Protein AF-A0A7S2HK90-F1 (afdb_monomer_lite)

Organism: NCBI:txid374047

Structure (mmCIF, N/CA/C/O backbone):
data_AF-A0A7S2HK90-F1
#
_entry.id   AF-A0A7S2HK90-F1
#
loop_
_atom_site.group_PDB
_atom_site.id
_atom_site.type_symbol
_atom_site.label_atom_id
_atom_site.label_alt_id
_atom_site.label_comp_id
_atom_site.label_asym_id
_atom_site.label_entity_id
_atom_site.label_seq_id
_atom_site.pdbx_PDB_ins_code
_atom_site.Cartn_x
_atom_site.Cartn_y
_atom_site.Cartn_z
_atom_site.occupancy
_atom_site.B_iso_or_equiv
_atom_site.auth_seq_id
_atom_site.auth_comp_id
_atom_site.auth_asym_id
_atom_site.auth_atom_id
_atom_site.pdbx_PDB_model_num
ATOM 1 N N . PHE A 1 1 ? -6.024 30.287 42.216 1.00 47.88 1 PHE A N 1
ATOM 2 C CA . PHE A 1 1 ? -4.600 30.662 42.089 1.00 47.88 1 PHE A CA 1
ATOM 3 C C . PHE A 1 1 ? -4.415 31.914 41.228 1.00 47.88 1 PHE A C 1
ATOM 5 O O . PHE A 1 1 ? -4.011 32.924 41.780 1.00 47.88 1 PHE A O 1
ATOM 12 N N . VAL A 1 2 ? -4.799 31.912 39.941 1.00 51.47 2 VAL A N 1
ATOM 13 C CA . VAL A 1 2 ? -4.638 33.068 39.019 1.00 51.47 2 VAL A CA 1
ATOM 14 C C . VAL A 1 2 ? -5.179 34.396 39.582 1.00 51.47 2 VAL A C 1
ATOM 16 O O . VAL A 1 2 ? -4.437 35.369 39.642 1.00 51.47 2 VAL A O 1
ATOM 19 N N . LEU A 1 3 ? -6.411 34.429 40.108 1.00 60.69 3 LEU A N 1
ATOM 20 C CA . LEU A 1 3 ? -6.991 35.641 40.722 1.00 60.69 3 LEU A CA 1
ATOM 21 C C . LEU A 1 3 ? -6.204 36.173 41.941 1.00 60.69 3 LEU A C 1
ATOM 23 O O . LEU A 1 3 ? -6.202 37.373 42.198 1.00 60.69 3 LEU A O 1
ATOM 27 N N . LEU A 1 4 ? -5.502 35.295 42.664 1.00 53.41 4 LEU A N 1
ATOM 28 C CA . LEU A 1 4 ? -4.643 35.654 43.800 1.00 53.41 4 LEU A CA 1
ATOM 29 C C . LEU A 1 4 ? -3.304 36.246 43.323 1.00 53.41 4 LEU A C 1
ATOM 31 O O . LEU A 1 4 ? -2.776 37.155 43.956 1.00 53.41 4 LEU A O 1
ATOM 35 N N . LEU A 1 5 ? -2.802 35.792 42.169 1.00 61.50 5 LEU A N 1
ATOM 36 C CA . LEU A 1 5 ? -1.620 36.352 41.510 1.00 61.50 5 LEU A CA 1
ATOM 37 C C . LEU A 1 5 ? -1.907 37.754 40.939 1.00 61.50 5 LEU A C 1
ATOM 39 O O . LEU A 1 5 ? -1.120 38.679 41.134 1.00 61.50 5 LEU A O 1
ATOM 43 N N . CYS A 1 6 ? -3.068 37.939 40.299 1.00 59.56 6 CYS A N 1
ATOM 44 C CA . CYS A 1 6 ? -3.493 39.235 39.762 1.00 59.56 6 CYS A CA 1
ATOM 45 C C . CYS A 1 6 ? -3.653 40.305 40.853 1.00 59.56 6 CYS A C 1
ATOM 47 O O . CYS A 1 6 ? -3.264 41.453 40.639 1.00 59.56 6 CYS A O 1
ATOM 49 N N . HIS A 1 7 ? -4.170 39.947 42.034 1.00 59.09 7 HIS A N 1
ATOM 50 C CA . HIS A 1 7 ? -4.352 40.921 43.114 1.00 59.09 7 HIS A CA 1
ATOM 51 C C . HIS A 1 7 ? -3.016 41.407 43.710 1.00 59.09 7 HIS A C 1
ATOM 53 O O . HIS A 1 7 ? -2.933 42.552 44.156 1.00 59.09 7 HIS A O 1
ATOM 59 N N . HIS A 1 8 ? -1.966 40.578 43.684 1.00 58.22 8 HIS A N 1
ATOM 60 C CA . HIS A 1 8 ? -0.640 40.941 44.199 1.00 58.22 8 HIS A CA 1
ATOM 61 C C . HIS A 1 8 ? 0.175 41.804 43.219 1.00 58.22 8 HIS A C 1
ATOM 63 O O . HIS A 1 8 ? 0.968 42.640 43.645 1.00 58.22 8 HIS A O 1
ATOM 69 N N . LEU A 1 9 ? -0.055 41.656 41.910 1.00 55.28 9 LEU A N 1
ATOM 70 C CA . LEU A 1 9 ? 0.589 42.480 40.879 1.00 55.28 9 LEU A CA 1
ATOM 71 C C . LEU A 1 9 ? -0.005 43.898 40.786 1.00 55.28 9 LEU A C 1
ATOM 73 O O . LEU A 1 9 ? 0.704 44.837 40.433 1.00 55.28 9 LEU A O 1
ATOM 77 N N . ALA A 1 10 ? -1.278 44.083 41.149 1.00 56.22 10 ALA A N 1
ATOM 78 C CA . ALA A 1 10 ? -1.957 45.379 41.071 1.00 56.22 10 ALA A CA 1
ATOM 79 C C . ALA A 1 10 ? -1.442 46.436 42.075 1.00 56.22 10 ALA A C 1
ATOM 81 O O . ALA A 1 10 ? -1.614 47.631 41.846 1.00 56.22 10 ALA A O 1
ATOM 82 N N . THR A 1 11 ? -0.810 46.027 43.181 1.00 54.47 11 THR A N 1
ATOM 83 C CA . THR A 1 11 ? -0.364 46.940 44.255 1.00 54.47 11 THR A CA 1
ATOM 84 C C . THR A 1 11 ? 1.027 47.548 44.051 1.00 54.47 11 THR A C 1
ATOM 86 O O . THR A 1 11 ? 1.429 48.411 44.829 1.00 54.47 11 THR A O 1
ATOM 89 N N . CYS A 1 12 ? 1.768 47.143 43.016 1.00 51.22 12 CYS A N 1
ATOM 90 C CA . CYS A 1 12 ? 3.142 47.592 42.768 1.00 51.22 12 CYS A CA 1
ATOM 91 C C . CYS A 1 12 ? 3.250 48.421 41.480 1.00 51.22 12 CYS A C 1
ATOM 93 O O . CYS A 1 12 ? 3.875 47.999 40.511 1.00 51.22 12 CYS A O 1
ATOM 95 N N . HIS A 1 13 ? 2.668 49.624 41.480 1.00 50.94 13 HIS A N 1
ATOM 96 C CA . HIS A 1 13 ? 2.780 50.559 40.359 1.00 50.94 13 HIS A CA 1
ATOM 97 C C . HIS A 1 13 ? 3.200 51.964 40.804 1.00 50.94 13 HIS A C 1
ATOM 99 O O . HIS A 1 13 ? 2.385 52.740 41.288 1.00 50.94 13 HIS A O 1
ATOM 105 N N . HIS A 1 14 ? 4.458 52.319 40.533 1.00 52.97 14 HIS A N 1
ATOM 106 C CA . HIS A 1 14 ? 4.815 53.634 39.995 1.00 52.97 14 HIS A CA 1
ATOM 107 C C . HIS A 1 14 ? 6.171 53.551 39.269 1.00 52.97 14 HIS A C 1
ATOM 109 O O . HIS A 1 14 ? 7.125 52.999 39.803 1.00 52.97 14 HIS A O 1
ATOM 115 N N . LEU A 1 15 ? 6.237 54.142 38.066 1.00 52.50 15 LEU A N 1
ATOM 116 C CA . LEU A 1 15 ? 7.457 54.416 37.276 1.00 52.50 15 LEU A CA 1
ATOM 117 C C . LEU A 1 15 ? 8.218 53.218 36.651 1.00 52.50 15 LEU A C 1
ATOM 119 O O . LEU A 1 15 ? 9.397 53.033 36.924 1.00 52.50 15 LEU A O 1
ATOM 123 N N . ALA A 1 16 ? 7.582 52.503 35.707 1.00 47.59 16 ALA A N 1
ATOM 124 C CA . ALA A 1 16 ? 8.230 51.990 34.477 1.00 47.59 16 ALA A CA 1
ATOM 125 C C . ALA A 1 16 ? 7.202 51.392 33.481 1.00 47.59 16 ALA A C 1
ATOM 127 O O . ALA A 1 16 ? 6.791 50.242 33.602 1.00 47.59 16 ALA A O 1
ATOM 128 N N . GLN A 1 17 ? 6.810 52.153 32.456 1.00 57.72 17 GLN A N 1
ATOM 129 C CA . GLN A 1 17 ? 6.154 51.651 31.232 1.00 57.72 17 GLN A CA 1
ATOM 130 C C . GLN A 1 17 ? 7.116 51.944 30.062 1.00 57.72 17 GLN A C 1
ATOM 132 O O . GLN A 1 17 ? 7.708 53.024 30.087 1.00 57.72 17 GLN A O 1
ATOM 137 N N . PRO A 1 18 ? 7.329 51.033 29.080 1.00 51.47 18 PRO A N 1
ATOM 138 C CA . PRO A 1 18 ? 6.261 50.271 28.420 1.00 51.47 18 PRO A CA 1
ATOM 139 C C . PRO A 1 18 ? 6.512 48.762 28.159 1.00 51.47 18 PRO A C 1
ATOM 141 O O . PRO A 1 18 ? 5.669 48.119 27.537 1.00 51.47 18 PRO A O 1
ATOM 144 N N . MET A 1 19 ? 7.626 48.156 28.597 1.00 53.78 19 MET A N 1
ATOM 145 C CA . MET A 1 19 ? 8.032 46.823 28.094 1.00 53.78 19 MET A CA 1
ATOM 146 C C . MET A 1 19 ? 7.159 45.624 28.525 1.00 53.78 19 MET A C 1
ATOM 148 O O . MET A 1 19 ? 7.217 44.584 27.875 1.00 53.78 19 MET A O 1
ATOM 152 N N . MET A 1 20 ? 6.323 45.733 29.565 1.00 54.50 20 MET A N 1
ATOM 153 C CA . MET A 1 20 ? 5.531 44.581 30.046 1.00 54.50 20 MET A CA 1
ATOM 154 C C . MET A 1 20 ? 4.271 44.263 29.217 1.00 54.50 20 MET A C 1
ATOM 156 O O . MET A 1 20 ? 3.739 43.161 29.329 1.00 54.50 20 MET A O 1
ATOM 160 N N . MET A 1 21 ? 3.811 45.168 28.343 1.00 55.53 21 MET A N 1
ATOM 161 C CA . MET A 1 21 ? 2.619 44.921 27.510 1.00 55.53 21 MET A CA 1
ATOM 162 C C . MET A 1 21 ? 2.863 43.875 26.408 1.00 55.53 21 MET A C 1
ATOM 164 O O . MET A 1 21 ? 1.947 43.136 26.053 1.00 55.53 21 MET A O 1
ATOM 168 N N . LEU A 1 22 ? 4.095 43.769 25.892 1.00 60.22 22 LEU A N 1
ATOM 169 C CA . LEU A 1 22 ? 4.415 42.850 24.791 1.00 60.22 22 LEU A CA 1
ATOM 170 C C . LEU A 1 22 ? 4.452 41.380 25.252 1.00 60.22 22 LEU A C 1
ATOM 172 O O . LEU A 1 22 ? 3.946 40.498 24.560 1.00 60.22 22 LEU A O 1
ATOM 176 N N . GLY A 1 23 ? 4.981 41.123 26.455 1.00 63.22 23 GLY A N 1
ATOM 177 C CA . GLY A 1 23 ? 5.027 39.779 27.044 1.00 63.22 23 GLY A CA 1
ATOM 178 C C . GLY A 1 23 ? 3.639 39.223 27.382 1.00 63.22 23 GLY A C 1
ATOM 179 O O . GLY A 1 23 ? 3.364 38.053 27.121 1.00 63.22 23 GLY A O 1
ATOM 180 N N . ALA A 1 24 ? 2.735 40.070 27.888 1.00 64.56 24 ALA A N 1
ATOM 181 C CA . ALA A 1 24 ? 1.355 39.676 28.170 1.00 64.56 24 ALA A CA 1
ATOM 182 C C . ALA A 1 24 ? 0.585 39.288 26.893 1.00 64.56 24 ALA A C 1
ATOM 184 O O . ALA A 1 24 ? -0.160 38.309 26.903 1.00 64.56 24 ALA A O 1
ATOM 185 N N . PHE A 1 25 ? 0.806 40.002 25.781 1.00 64.38 25 PHE A N 1
ATOM 186 C CA . PHE A 1 25 ? 0.183 39.683 24.493 1.00 64.38 25 PHE A CA 1
ATOM 187 C C . PHE A 1 25 ? 0.701 38.376 23.880 1.00 64.38 25 PHE A C 1
ATOM 189 O O . PHE A 1 25 ? -0.101 37.594 23.376 1.00 64.38 25 PHE A O 1
ATOM 196 N N . HIS A 1 26 ? 2.005 38.088 23.962 1.00 67.56 26 HIS A N 1
ATOM 197 C CA . HIS A 1 26 ? 2.541 36.797 23.506 1.00 67.56 26 HIS A CA 1
ATOM 198 C C . HIS A 1 26 ? 2.014 35.615 24.334 1.00 67.56 26 HIS A C 1
ATOM 200 O O . HIS A 1 26 ? 1.674 34.579 23.767 1.00 67.56 26 HIS A O 1
ATOM 206 N N . LEU A 1 27 ? 1.870 35.772 25.655 1.00 69.94 27 LEU A N 1
ATOM 207 C CA . LEU A 1 27 ? 1.314 34.715 26.504 1.00 69.94 27 LEU A CA 1
ATOM 208 C C . LEU A 1 27 ? -0.182 34.475 26.230 1.00 69.94 27 LEU A C 1
ATOM 210 O O . LEU A 1 27 ? -0.617 33.327 26.186 1.00 69.94 27 LEU A O 1
ATOM 214 N N . LEU A 1 28 ? -0.961 35.537 25.988 1.00 71.50 28 LEU A N 1
ATOM 215 C CA . LEU A 1 28 ? -2.365 35.431 25.568 1.00 71.50 28 LEU A CA 1
ATOM 216 C C . LEU A 1 28 ? -2.519 34.802 24.176 1.00 71.50 28 LEU A C 1
ATOM 218 O O . LEU A 1 28 ? -3.446 34.025 23.974 1.00 71.50 28 LEU A O 1
ATOM 222 N N . PHE A 1 29 ? -1.607 35.077 23.240 1.00 69.25 29 PHE A N 1
ATOM 223 C CA . PHE A 1 29 ? -1.607 34.459 21.910 1.00 69.25 29 PHE A CA 1
ATOM 224 C C . PHE A 1 29 ? -1.268 32.959 21.967 1.00 69.25 29 PHE A C 1
ATOM 226 O O . PHE A 1 29 ? -1.946 32.148 21.337 1.00 69.25 29 PHE A O 1
ATOM 233 N N . LEU A 1 30 ? -0.292 32.566 22.795 1.00 65.94 30 LEU A N 1
ATOM 234 C CA . LEU A 1 30 ? 0.037 31.157 23.044 1.00 65.94 30 LEU A CA 1
ATOM 235 C C . LEU A 1 30 ? -1.094 30.407 23.770 1.00 65.94 30 LEU A C 1
ATOM 237 O O . LEU A 1 30 ? -1.374 29.259 23.437 1.00 65.94 30 LEU A O 1
ATOM 241 N N . LEU A 1 31 ? -1.794 31.052 24.712 1.00 62.66 31 LEU A N 1
ATOM 242 C CA . LEU A 1 31 ? -2.976 30.471 25.364 1.00 62.66 31 LEU A CA 1
ATOM 243 C C . LEU A 1 31 ? -4.195 30.392 24.432 1.00 62.66 31 LEU A C 1
ATOM 245 O O . LEU A 1 31 ? -4.979 29.454 24.554 1.00 62.66 31 LEU A O 1
ATOM 249 N N . ALA A 1 32 ? -4.340 31.320 23.481 1.00 60.16 32 ALA A N 1
ATOM 250 C CA . ALA A 1 32 ? -5.373 31.239 22.451 1.00 60.16 32 ALA A CA 1
ATOM 251 C C . ALA A 1 32 ? -5.123 30.056 21.497 1.00 60.16 32 ALA A C 1
ATOM 253 O O . ALA A 1 32 ? -6.036 29.260 21.278 1.00 60.16 32 ALA A O 1
ATOM 254 N N . LEU A 1 33 ? -3.881 29.867 21.028 1.00 55.22 33 LEU A N 1
ATOM 255 C CA . LEU A 1 33 ? -3.485 28.705 20.215 1.00 55.22 33 LEU A CA 1
ATOM 256 C C . LEU A 1 33 ? -3.610 27.368 20.969 1.00 55.22 33 LEU A C 1
ATOM 258 O O . LEU A 1 33 ? -4.004 26.369 20.373 1.00 55.22 33 LEU A O 1
ATOM 262 N N . ALA A 1 34 ? -3.362 27.348 22.283 1.00 54.03 34 ALA A N 1
ATOM 263 C CA . ALA A 1 34 ? -3.596 26.173 23.128 1.00 54.03 34 ALA A CA 1
ATOM 264 C C . ALA A 1 34 ? -5.090 25.889 23.405 1.00 54.03 34 ALA A C 1
ATOM 266 O O . ALA A 1 34 ? -5.429 24.819 23.906 1.00 54.03 34 ALA A O 1
ATOM 267 N N . SER A 1 35 ? -5.988 26.836 23.105 1.00 49.72 35 SER A N 1
ATOM 268 C CA . SER A 1 35 ? -7.438 26.673 23.294 1.00 49.72 35 SER A CA 1
ATOM 269 C C . SER A 1 35 ? -8.172 26.249 22.016 1.00 49.72 35 SER A C 1
ATOM 271 O O . SER A 1 35 ? -9.218 25.607 22.104 1.00 49.72 35 SER A O 1
ATOM 273 N N . THR A 1 36 ? -7.612 26.522 20.832 1.00 48.66 36 THR A N 1
ATOM 274 C CA . THR A 1 36 ? -8.159 26.055 19.546 1.00 48.66 36 THR A CA 1
ATOM 275 C C . THR A 1 36 ? -7.756 24.622 19.191 1.00 48.66 36 THR A C 1
ATOM 277 O O . THR A 1 36 ? -8.477 23.973 18.441 1.00 48.66 36 THR A O 1
ATOM 280 N N . SER A 1 37 ? -6.672 24.088 19.762 1.00 46.94 37 SER A N 1
ATOM 281 C CA . SER A 1 37 ? -6.204 22.708 19.536 1.00 46.94 37 SER A CA 1
ATOM 282 C C . SER A 1 37 ? -6.916 21.626 20.368 1.00 46.94 37 SER A C 1
ATOM 284 O O . SER A 1 37 ? -6.603 20.451 20.213 1.00 46.94 37 SER A O 1
ATOM 286 N N . SER A 1 38 ? -7.871 21.988 21.236 1.00 45.03 38 SER A N 1
ATOM 287 C CA . SER A 1 38 ? -8.493 21.057 22.202 1.00 45.03 38 SER A CA 1
ATOM 288 C C . SER A 1 38 ? -9.970 20.707 21.925 1.00 45.03 38 SER A C 1
ATOM 290 O O . SER A 1 38 ? -10.498 19.776 22.527 1.00 45.03 38 SER A O 1
ATOM 292 N N . SER A 1 39 ? -10.659 21.427 21.024 1.00 46.06 39 SER A N 1
ATOM 293 C CA . SER A 1 39 ? -12.141 21.404 20.976 1.00 46.06 39 SER A CA 1
ATOM 294 C C . SER A 1 39 ? -12.799 21.282 19.592 1.00 46.06 39 SER A C 1
ATOM 296 O O . SER A 1 39 ? -14.025 21.306 19.522 1.00 46.06 39 SER A O 1
ATOM 298 N N . TYR A 1 40 ? -12.042 21.134 18.499 1.00 41.84 40 TYR A N 1
ATOM 299 C CA . TYR A 1 40 ? -12.596 20.992 17.138 1.00 41.84 40 TYR A CA 1
ATOM 300 C C . TYR A 1 40 ? -12.114 19.727 16.414 1.00 41.84 40 TYR A C 1
ATOM 302 O O . TYR A 1 40 ? -11.595 19.800 15.308 1.00 41.84 40 TYR A O 1
ATOM 310 N N . CYS A 1 41 ? -12.316 18.566 17.039 1.00 41.72 41 CYS A N 1
ATOM 311 C CA . CYS A 1 41 ? -12.616 17.297 16.361 1.00 41.72 41 CYS A CA 1
ATOM 312 C C . CYS A 1 41 ? -12.948 16.227 17.405 1.00 41.72 41 CYS A C 1
ATOM 314 O O . CYS A 1 41 ? -12.057 15.624 17.991 1.00 41.72 41 CYS A O 1
ATOM 316 N N . ASN A 1 42 ? -14.243 16.035 17.657 1.00 43.94 42 ASN A N 1
ATOM 317 C CA . ASN A 1 42 ? -14.867 14.727 17.873 1.00 43.94 42 ASN A CA 1
ATOM 318 C C . ASN A 1 42 ? -16.363 14.950 18.093 1.00 43.94 42 ASN A C 1
ATOM 320 O O . ASN A 1 42 ? -16.834 15.149 19.213 1.00 43.94 42 ASN A O 1
ATOM 324 N N . ALA A 1 43 ? -17.125 14.912 16.999 1.00 43.19 43 ALA A N 1
ATOM 325 C CA . ALA A 1 43 ? -18.546 14.631 17.091 1.00 43.19 43 ALA A CA 1
ATOM 326 C C . ALA A 1 43 ? -18.676 13.185 17.592 1.00 43.19 43 ALA A C 1
ATOM 328 O O . ALA A 1 43 ? -18.514 12.244 16.817 1.00 43.19 43 ALA A O 1
ATOM 329 N N . LEU A 1 44 ? -18.891 13.004 18.901 1.00 42.09 44 LEU A N 1
ATOM 330 C CA . LEU A 1 44 ? -19.088 11.677 19.477 1.00 42.09 44 LEU A CA 1
ATOM 331 C C . LEU A 1 44 ? -20.363 11.054 18.896 1.00 42.09 44 LEU A C 1
ATOM 333 O O . LEU A 1 44 ? -21.464 11.292 19.392 1.00 42.09 44 LEU A O 1
ATOM 337 N N . SER A 1 45 ? -20.192 10.183 17.901 1.00 43.22 45 SER A N 1
ATOM 338 C CA . SER A 1 45 ? -21.104 9.060 17.717 1.00 43.22 45 SER A CA 1
ATOM 339 C C . SER A 1 45 ? -21.033 8.215 18.984 1.00 43.22 45 SER A C 1
ATOM 341 O O . SER A 1 45 ? -20.065 7.493 19.213 1.00 43.22 45 SER A O 1
ATOM 343 N N . THR A 1 46 ? -22.054 8.308 19.833 1.00 38.12 46 THR A N 1
ATOM 344 C CA . THR A 1 46 ? -22.201 7.496 21.050 1.00 38.12 46 THR A CA 1
ATOM 345 C C . THR A 1 46 ? -22.698 6.076 20.741 1.00 38.12 46 THR A C 1
ATOM 347 O O . THR A 1 46 ? -23.462 5.483 21.501 1.00 38.12 46 THR A O 1
ATOM 350 N N . SER A 1 47 ? -22.252 5.513 19.616 1.00 42.03 47 SER A N 1
ATOM 351 C CA . SER A 1 47 ? -22.362 4.090 19.302 1.00 42.03 47 SER A CA 1
ATOM 352 C C . SER A 1 47 ? -21.524 3.270 20.286 1.00 42.03 47 SER A C 1
ATOM 354 O O . SER A 1 47 ? -20.425 3.680 20.660 1.00 42.03 47 SER A O 1
ATOM 356 N N . ASN A 1 48 ? -22.039 2.110 20.708 1.00 46.91 48 ASN A N 1
ATOM 357 C CA . ASN A 1 48 ? -21.367 1.240 21.677 1.00 46.91 48 ASN A CA 1
ATOM 358 C C . ASN A 1 48 ? -19.910 0.937 21.266 1.00 46.91 48 ASN A C 1
ATOM 360 O O . ASN A 1 48 ? -19.670 0.647 20.093 1.00 46.91 48 ASN A O 1
ATOM 364 N N . PRO A 1 49 ? -18.954 0.879 22.218 1.00 52.38 49 PRO A N 1
ATOM 365 C CA . PRO A 1 49 ? -17.541 0.568 21.954 1.00 52.38 49 PRO A CA 1
ATOM 366 C C . PRO A 1 49 ? -17.291 -0.910 21.579 1.00 52.38 49 PRO A C 1
ATOM 368 O O . PRO A 1 49 ? -16.192 -1.424 21.757 1.00 52.38 49 PRO A O 1
ATOM 371 N N . THR A 1 50 ? -18.324 -1.614 21.113 1.00 57.12 50 THR A N 1
ATOM 372 C CA . THR A 1 50 ? -18.298 -3.021 20.694 1.00 57.12 50 THR A CA 1
ATOM 373 C C . THR A 1 50 ? -18.069 -3.200 19.201 1.00 57.12 50 THR A C 1
ATOM 375 O O . THR A 1 50 ? -17.765 -4.310 18.792 1.00 57.12 50 THR A O 1
ATOM 378 N N . ASN A 1 51 ? -18.238 -2.150 18.393 1.00 62.41 51 ASN A N 1
ATOM 379 C CA . ASN A 1 51 ? -17.987 -2.215 16.957 1.00 62.41 51 ASN A CA 1
ATOM 380 C C . ASN A 1 51 ? -16.547 -1.771 16.718 1.00 62.41 51 ASN A C 1
ATOM 382 O O . ASN A 1 51 ? -16.255 -0.575 16.773 1.00 62.41 51 ASN A O 1
ATOM 386 N N . SER A 1 52 ? -15.634 -2.715 16.489 1.00 75.12 52 SER A N 1
ATOM 387 C CA . SER A 1 52 ? -14.215 -2.407 16.300 1.00 75.12 52 SER A CA 1
ATOM 388 C C . SER A 1 52 ? -13.899 -1.971 14.863 1.00 75.12 52 SER A C 1
ATOM 390 O O . SER A 1 52 ? -13.029 -2.532 14.183 1.00 75.12 52 SER A O 1
ATOM 392 N N . ASN A 1 53 ? -14.618 -0.932 14.429 1.00 89.88 53 ASN A N 1
ATOM 393 C CA . ASN A 1 53 ? -14.369 -0.210 13.191 1.00 89.88 53 ASN A CA 1
ATOM 394 C C . ASN A 1 53 ? -12.915 0.277 13.163 1.00 89.88 53 ASN A C 1
ATOM 396 O O . ASN A 1 53 ? -12.392 0.776 14.162 1.00 89.88 53 ASN A O 1
ATOM 400 N N . ILE A 1 54 ? -12.274 0.130 12.010 1.00 93.38 54 ILE A N 1
ATOM 401 C CA . ILE A 1 54 ? -10.908 0.572 11.753 1.00 93.38 54 ILE A CA 1
ATOM 402 C C . ILE A 1 54 ? -10.948 1.550 10.601 1.00 93.38 54 ILE A C 1
ATOM 404 O O . ILE A 1 54 ? -11.394 1.224 9.504 1.00 93.38 54 ILE A O 1
ATOM 408 N N . ARG A 1 55 ? -10.414 2.732 10.844 1.00 95.38 55 ARG A N 1
ATOM 409 C CA . ARG A 1 55 ? -10.257 3.762 9.842 1.00 95.38 55 ARG A CA 1
ATOM 410 C C . ARG A 1 55 ? -9.009 3.479 9.022 1.00 95.38 55 ARG A C 1
ATOM 412 O O . ARG A 1 55 ? -7.898 3.511 9.554 1.00 95.38 55 ARG A O 1
ATOM 419 N N . VAL A 1 56 ? -9.184 3.201 7.739 1.00 96.88 56 VAL A N 1
ATOM 420 C CA . VAL A 1 56 ? -8.080 2.989 6.794 1.00 96.88 56 VAL A CA 1
ATOM 421 C C . VAL A 1 56 ? -8.063 4.095 5.753 1.00 96.88 56 VAL A C 1
ATOM 423 O O . VAL A 1 56 ? -9.095 4.710 5.490 1.00 96.88 56 VAL A O 1
ATOM 426 N N . ALA A 1 57 ? -6.908 4.322 5.136 1.00 97.56 57 ALA A N 1
ATOM 427 C CA . ALA A 1 57 ? -6.796 5.144 3.943 1.00 97.56 57 ALA A CA 1
ATOM 428 C C . ALA A 1 57 ? -5.917 4.480 2.879 1.00 97.56 57 ALA A C 1
ATOM 430 O O . ALA A 1 57 ? -4.921 3.822 3.194 1.00 97.56 57 ALA A O 1
ATOM 431 N N . VAL A 1 58 ? -6.269 4.697 1.614 1.00 97.25 58 VAL A N 1
ATOM 432 C CA . VAL A 1 58 ? -5.400 4.431 0.463 1.00 97.25 58 VAL A CA 1
ATOM 433 C C . VAL A 1 58 ? -4.850 5.759 -0.043 1.00 97.25 58 VAL A C 1
ATOM 435 O O . VAL A 1 58 ? -5.596 6.723 -0.217 1.00 97.25 58 VAL A O 1
ATOM 438 N N . TYR A 1 59 ? -3.536 5.820 -0.230 1.00 96.94 59 TYR A N 1
ATOM 439 C CA . TYR A 1 59 ? -2.846 6.995 -0.744 1.00 96.94 59 TYR A CA 1
ATOM 440 C C . TYR A 1 59 ? -2.692 6.884 -2.258 1.00 96.94 59 TYR A C 1
ATOM 442 O O . TYR A 1 59 ? -2.124 5.911 -2.759 1.00 96.94 59 TYR A O 1
ATOM 450 N N . GLN A 1 60 ? -3.184 7.893 -2.971 1.00 94.56 60 GLN A N 1
ATOM 451 C CA . GLN A 1 60 ? -3.058 8.020 -4.415 1.00 94.56 60 GLN A CA 1
ATOM 452 C C . GLN A 1 60 ? -2.129 9.201 -4.728 1.00 94.56 60 GLN A C 1
ATOM 454 O O . GLN A 1 60 ? -2.581 10.349 -4.777 1.00 94.56 60 GLN A O 1
ATOM 459 N N . PRO A 1 61 ? -0.824 8.954 -4.930 1.00 92.50 61 PRO A N 1
ATOM 460 C CA . PRO A 1 61 ? 0.086 9.997 -5.365 1.00 92.50 61 PRO A CA 1
ATOM 461 C C . PRO A 1 61 ? -0.215 10.386 -6.814 1.00 92.50 61 PRO A C 1
ATOM 463 O O . PRO A 1 61 ? -0.370 9.527 -7.693 1.00 92.50 61 PRO A O 1
ATOM 466 N N . GLN A 1 62 ? -0.232 11.692 -7.066 1.00 85.75 62 GLN A N 1
ATOM 467 C CA . GLN A 1 62 ? -0.100 12.232 -8.413 1.00 85.75 62 GLN A CA 1
ATOM 468 C C . GLN A 1 62 ? 1.311 11.924 -8.922 1.00 85.75 62 GLN A C 1
ATOM 470 O O . GLN A 1 62 ? 2.299 12.134 -8.211 1.00 85.75 62 GLN A O 1
ATOM 475 N N . MET A 1 63 ? 1.430 11.421 -10.150 1.00 75.81 63 MET A N 1
ATOM 476 C CA . MET A 1 63 ? 2.745 11.231 -10.748 1.00 75.81 63 MET A CA 1
ATOM 477 C C . MET A 1 63 ? 3.377 12.592 -11.065 1.00 75.81 63 MET A C 1
ATOM 479 O O . MET A 1 63 ? 3.014 13.232 -12.051 1.00 75.81 63 MET A O 1
ATOM 483 N N . SER A 1 64 ? 4.367 13.010 -10.268 1.00 68.62 64 SER A N 1
ATOM 484 C CA . SER A 1 64 ? 5.143 14.219 -10.557 1.00 68.62 64 SER A CA 1
ATOM 485 C C . SER A 1 64 ? 5.704 14.166 -11.982 1.00 68.62 64 SER A C 1
ATOM 487 O O . SER A 1 64 ? 6.361 13.176 -12.330 1.00 68.62 64 SER A O 1
ATOM 489 N N . PRO A 1 65 ? 5.510 15.213 -12.804 1.00 62.78 65 PRO A N 1
ATOM 490 C CA . PRO A 1 65 ? 6.023 15.225 -14.161 1.00 62.78 65 PRO A CA 1
ATOM 491 C C . PRO A 1 65 ? 7.545 15.061 -14.151 1.00 62.78 65 PRO A C 1
ATOM 493 O O . PRO A 1 65 ? 8.273 15.824 -13.509 1.00 62.78 65 PRO A O 1
ATOM 496 N N . LEU A 1 66 ? 8.035 14.056 -14.882 1.00 59.97 66 LEU A N 1
ATOM 497 C CA . LEU A 1 66 ? 9.453 13.902 -15.192 1.00 59.97 66 LEU A CA 1
ATOM 498 C C . LEU A 1 66 ? 9.872 15.095 -16.054 1.00 59.97 66 LEU A C 1
ATOM 500 O O . LEU A 1 66 ? 9.725 15.081 -17.271 1.00 59.97 66 LEU A O 1
ATOM 504 N N . THR A 1 67 ? 10.360 16.152 -15.408 1.00 56.47 67 THR A N 1
ATOM 505 C CA . THR A 1 67 ? 10.899 17.331 -16.087 1.00 56.47 67 THR A CA 1
ATOM 506 C C . THR A 1 67 ? 12.085 16.892 -16.941 1.00 56.47 67 THR A C 1
ATOM 508 O O . THR A 1 67 ? 13.148 16.586 -16.398 1.00 56.47 67 THR A O 1
ATOM 511 N N . SER A 1 68 ? 11.895 16.860 -18.261 1.00 49.97 68 SER A N 1
ATOM 512 C CA . SER A 1 68 ? 12.790 16.287 -19.282 1.00 49.97 68 SER A CA 1
ATOM 513 C C . SER A 1 68 ? 14.100 17.062 -19.507 1.00 49.97 68 SER A C 1
ATOM 515 O O . SER A 1 68 ? 14.776 16.915 -20.526 1.00 49.97 68 SER A O 1
ATOM 517 N N . THR A 1 69 ? 14.508 17.896 -18.549 1.00 49.72 69 THR A N 1
ATOM 518 C CA . THR A 1 69 ? 15.785 18.601 -18.603 1.00 49.72 69 THR A CA 1
ATOM 519 C C . THR A 1 69 ? 16.932 17.609 -18.420 1.00 49.72 69 THR A C 1
ATOM 521 O O . THR A 1 69 ? 17.004 16.875 -17.441 1.00 49.72 69 THR A O 1
ATOM 524 N N . THR A 1 70 ? 17.867 17.603 -19.372 1.00 50.53 70 THR A N 1
ATOM 525 C CA . THR A 1 70 ? 18.943 16.606 -19.563 1.00 50.53 70 THR A CA 1
ATOM 526 C C . THR A 1 70 ? 20.038 16.573 -18.483 1.00 50.53 70 THR A C 1
ATOM 528 O O . THR A 1 70 ? 21.089 15.957 -18.661 1.00 50.53 70 THR A O 1
ATOM 531 N N . THR A 1 71 ? 19.803 17.207 -17.338 1.00 53.56 71 THR A N 1
ATOM 532 C CA . THR A 1 71 ? 20.566 17.012 -16.102 1.00 53.56 71 THR A CA 1
ATOM 533 C C . THR A 1 71 ? 19.866 15.953 -15.248 1.00 53.56 71 THR A C 1
ATOM 535 O O . THR A 1 71 ? 18.653 16.069 -15.101 1.00 53.56 71 THR A O 1
ATOM 538 N N . PRO A 1 72 ? 20.570 14.981 -14.630 1.00 53.34 72 PRO A N 1
ATOM 539 C CA . PRO A 1 72 ? 19.952 14.005 -13.727 1.00 53.34 72 PRO A CA 1
ATOM 540 C C . PRO A 1 72 ? 19.213 14.749 -12.609 1.00 53.34 72 PRO A C 1
ATOM 542 O O . PRO A 1 72 ? 19.836 15.360 -11.738 1.00 53.34 72 PRO A O 1
ATOM 545 N N . SER A 1 73 ? 17.886 14.803 -12.721 1.00 48.16 73 SER A N 1
ATOM 546 C CA . SER A 1 73 ? 17.093 15.809 -12.025 1.00 48.16 73 SER A CA 1
ATOM 547 C C . SER A 1 73 ? 16.916 15.446 -10.553 1.00 48.16 73 SER A C 1
ATOM 549 O O . SER A 1 73 ? 16.889 14.278 -10.164 1.00 48.16 73 SER A O 1
ATOM 551 N N . ASN A 1 74 ? 16.765 16.473 -9.715 1.00 52.91 74 ASN A N 1
ATOM 552 C CA . ASN A 1 74 ? 16.605 16.341 -8.262 1.00 52.91 74 ASN A CA 1
ATOM 553 C C . ASN A 1 74 ? 15.306 15.619 -7.832 1.00 52.91 74 ASN A C 1
ATOM 555 O O . ASN A 1 74 ? 15.024 15.539 -6.638 1.00 52.91 74 ASN A O 1
ATOM 559 N N . ASN A 1 75 ? 14.508 15.102 -8.770 1.00 57.16 75 ASN A N 1
ATOM 560 C CA . ASN A 1 75 ? 13.197 14.510 -8.505 1.00 57.16 75 ASN A CA 1
ATOM 561 C C . ASN A 1 75 ? 13.299 13.147 -7.792 1.00 57.16 75 ASN A C 1
ATOM 563 O O . ASN A 1 75 ? 12.360 12.755 -7.107 1.00 57.16 75 ASN A O 1
ATOM 567 N N . ASN A 1 76 ? 14.463 12.488 -7.850 1.00 69.19 76 ASN A N 1
ATOM 568 C CA . ASN A 1 76 ? 14.777 11.296 -7.050 1.00 69.19 76 ASN A CA 1
ATOM 569 C C . ASN A 1 76 ? 15.359 11.647 -5.663 1.00 69.19 76 ASN A C 1
ATOM 571 O O . ASN A 1 76 ? 16.064 10.839 -5.065 1.00 69.19 76 ASN A O 1
ATOM 575 N N . ASN A 1 77 ? 15.126 12.856 -5.139 1.00 83.19 77 ASN A N 1
ATOM 576 C CA . ASN A 1 77 ? 15.562 13.213 -3.790 1.00 83.19 77 ASN A CA 1
ATOM 577 C C . ASN A 1 77 ? 14.753 12.409 -2.748 1.00 83.19 77 ASN A C 1
ATOM 579 O O . ASN A 1 77 ? 13.567 12.700 -2.561 1.00 83.19 77 ASN A O 1
ATOM 583 N N . PRO A 1 78 ? 15.361 11.456 -2.009 1.00 85.94 78 PRO A N 1
ATOM 584 C CA . PRO A 1 78 ? 14.628 10.628 -1.052 1.00 85.94 78 PRO A CA 1
ATOM 585 C C . PRO A 1 78 ? 14.007 11.459 0.077 1.00 85.94 78 PRO A C 1
ATOM 587 O O . PRO A 1 78 ? 12.975 11.077 0.618 1.00 85.94 78 PRO A O 1
ATOM 590 N N . LEU A 1 79 ? 14.570 12.632 0.399 1.00 89.75 79 LEU A N 1
ATOM 591 C CA . LEU A 1 79 ? 13.999 13.540 1.395 1.00 89.75 79 LEU A CA 1
ATOM 592 C C . LEU A 1 79 ? 12.659 14.136 0.945 1.00 89.75 79 LEU A C 1
ATOM 594 O O . LEU A 1 79 ? 11.800 14.374 1.790 1.00 89.75 79 LEU A O 1
ATOM 598 N N . ALA A 1 80 ? 12.458 14.361 -0.359 1.00 89.69 80 ALA A N 1
ATOM 599 C CA . ALA A 1 80 ? 11.180 14.855 -0.867 1.00 89.69 80 ALA A CA 1
ATOM 600 C C . ALA A 1 80 ? 10.088 13.793 -0.672 1.00 89.69 80 ALA A C 1
ATOM 602 O O . ALA A 1 80 ? 9.054 14.085 -0.082 1.00 89.69 80 ALA A O 1
ATOM 603 N N . LEU A 1 81 ? 10.368 12.541 -1.045 1.00 90.44 81 LEU A N 1
ATOM 604 C CA . LEU A 1 81 ? 9.445 11.416 -0.858 1.00 90.44 81 LEU A CA 1
ATOM 605 C C . LEU A 1 81 ? 9.161 11.144 0.621 1.00 90.44 81 LEU A C 1
ATOM 607 O O . LEU A 1 81 ? 8.006 11.012 1.009 1.00 90.44 81 LEU A O 1
ATOM 611 N N . LEU A 1 82 ? 10.186 11.150 1.479 1.00 94.19 82 LEU A N 1
ATOM 612 C CA . LEU A 1 82 ? 9.995 11.030 2.929 1.00 94.19 82 LEU A CA 1
ATOM 613 C C . LEU A 1 82 ? 9.169 12.191 3.509 1.00 94.19 82 LEU A C 1
ATOM 615 O O . LEU A 1 82 ? 8.427 11.980 4.465 1.00 94.19 82 LEU A O 1
ATOM 619 N N . THR A 1 83 ? 9.237 13.389 2.917 1.00 94.12 83 THR A N 1
ATOM 620 C CA . THR A 1 83 ? 8.367 14.518 3.294 1.00 94.12 83 THR A CA 1
ATOM 621 C C . THR A 1 83 ? 6.914 14.262 2.884 1.00 94.12 83 THR A C 1
ATOM 623 O O . THR A 1 83 ? 6.024 14.502 3.695 1.00 94.12 83 THR A O 1
ATOM 626 N N . GLN A 1 84 ? 6.663 13.702 1.693 1.00 94.25 84 GLN A N 1
ATOM 627 C CA . GLN A 1 84 ? 5.315 13.299 1.253 1.00 94.25 84 GLN A CA 1
ATOM 628 C C . GLN A 1 84 ? 4.720 12.214 2.165 1.00 94.25 84 GLN A C 1
ATOM 630 O O . GLN A 1 84 ? 3.576 12.332 2.597 1.00 94.25 84 GLN A O 1
ATOM 635 N N . VAL A 1 85 ? 5.511 11.198 2.539 1.00 96.25 85 VAL A N 1
ATOM 636 C CA . VAL A 1 85 ? 5.100 10.179 3.523 1.00 96.25 85 VAL A CA 1
ATOM 637 C C . VAL A 1 85 ? 4.771 10.820 4.869 1.00 96.25 85 VAL A C 1
ATOM 639 O O . VAL A 1 85 ? 3.738 10.513 5.458 1.00 96.25 85 VAL A O 1
ATOM 642 N N . ALA A 1 86 ? 5.638 11.707 5.365 1.00 97.06 86 ALA A N 1
ATOM 643 C CA . ALA A 1 86 ? 5.429 12.386 6.638 1.00 97.06 86 ALA A CA 1
ATOM 644 C C . ALA A 1 86 ? 4.178 13.276 6.626 1.00 97.06 86 ALA A C 1
ATOM 646 O O . ALA A 1 86 ? 3.529 13.404 7.661 1.00 97.06 86 ALA A O 1
ATOM 647 N N . ASP A 1 87 ? 3.832 13.881 5.487 1.00 96.75 87 ASP A N 1
ATOM 648 C CA . ASP A 1 87 ? 2.597 14.648 5.339 1.00 96.75 87 ASP A CA 1
ATOM 649 C C . ASP A 1 87 ? 1.360 13.747 5.317 1.00 96.75 87 ASP A C 1
ATOM 651 O O . ASP A 1 87 ? 0.484 13.904 6.167 1.00 96.75 87 ASP A O 1
ATOM 655 N N . ALA A 1 88 ? 1.341 12.720 4.461 1.00 96.94 88 ALA A N 1
ATOM 656 C CA . ALA A 1 88 ? 0.246 11.755 4.400 1.00 96.94 88 ALA A CA 1
ATOM 657 C C . ALA A 1 88 ? -0.010 11.084 5.766 1.00 96.94 88 ALA A C 1
ATOM 659 O O . ALA A 1 88 ? -1.145 11.048 6.240 1.00 96.94 88 ALA A O 1
ATOM 660 N N . LEU A 1 89 ? 1.031 10.618 6.468 1.00 97.50 89 LEU A N 1
ATOM 661 C CA . LEU A 1 89 ? 0.875 10.033 7.807 1.00 97.50 89 LEU A CA 1
ATOM 662 C C . LEU A 1 89 ? 0.386 11.057 8.848 1.00 97.50 89 LEU A C 1
ATOM 664 O O . LEU A 1 89 ? -0.349 10.692 9.768 1.00 97.50 89 LEU A O 1
ATOM 668 N N . ARG A 1 90 ? 0.757 12.339 8.722 1.00 97.19 90 ARG A N 1
ATOM 669 C CA . ARG A 1 90 ? 0.306 13.407 9.630 1.00 97.19 90 ARG A CA 1
ATOM 670 C C . ARG A 1 90 ? -1.162 13.747 9.402 1.00 97.19 90 ARG A C 1
ATOM 672 O O . ARG A 1 90 ? -1.910 13.830 10.374 1.00 97.19 90 ARG A O 1
ATOM 679 N N . VAL A 1 91 ? -1.584 13.890 8.146 1.00 96.75 91 VAL A N 1
ATOM 680 C CA . VAL A 1 91 ? -2.993 14.071 7.766 1.00 96.75 91 VAL A CA 1
ATOM 681 C C . VAL A 1 91 ? -3.814 12.870 8.247 1.00 96.75 91 VAL A C 1
ATOM 683 O O . VAL A 1 91 ? -4.807 13.043 8.953 1.00 96.75 91 VAL A O 1
ATOM 686 N N . ALA A 1 92 ? -3.348 11.647 7.986 1.00 96.56 92 ALA A N 1
ATOM 687 C CA . ALA A 1 92 ? -3.950 10.419 8.498 1.00 96.56 92 ALA A CA 1
ATOM 688 C C . ALA A 1 92 ? -4.138 10.453 10.032 1.00 96.56 92 ALA A C 1
ATOM 690 O O . ALA A 1 92 ? -5.252 10.244 10.517 1.00 96.56 92 ALA A O 1
ATOM 691 N N . SER A 1 93 ? -3.094 10.805 10.792 1.00 95.75 93 SER A N 1
ATOM 692 C CA . SER A 1 93 ? -3.136 10.918 12.260 1.00 95.75 93 SER A CA 1
ATOM 693 C C . SER A 1 93 ? -4.142 11.970 12.754 1.00 95.75 93 SER A C 1
ATOM 695 O O . SER A 1 93 ? -4.975 11.671 13.612 1.00 95.75 93 SER A O 1
ATOM 697 N N . ILE A 1 94 ? -4.150 13.171 12.157 1.00 95.50 94 ILE A N 1
ATOM 698 C CA . ILE A 1 94 ? -5.099 14.257 12.478 1.00 95.50 94 ILE A CA 1
ATOM 699 C C . ILE A 1 94 ? -6.555 13.801 12.301 1.00 95.50 94 ILE A C 1
ATOM 701 O O . ILE A 1 94 ? -7.417 14.140 13.112 1.00 95.50 94 ILE A O 1
ATOM 705 N N . HIS A 1 95 ? -6.828 12.998 11.272 1.00 94.56 95 HIS A N 1
ATOM 706 C CA . HIS A 1 95 ? -8.158 12.461 10.979 1.00 94.56 95 HIS A CA 1
ATOM 707 C C . HIS A 1 95 ? -8.452 11.104 11.652 1.00 94.56 95 HIS A C 1
ATOM 709 O O . HIS A 1 95 ? -9.495 10.491 11.389 1.00 94.56 95 HIS A O 1
ATOM 715 N N . GLY A 1 96 ? -7.576 10.639 12.550 1.00 94.19 96 GLY A N 1
ATOM 716 C CA . GLY A 1 96 ? -7.745 9.406 13.325 1.00 94.19 96 GLY A CA 1
ATOM 717 C C . GLY A 1 96 ? -7.641 8.116 12.506 1.00 94.19 96 GLY A C 1
ATOM 718 O O . GLY A 1 96 ? -8.138 7.079 12.944 1.00 94.19 96 GLY A O 1
ATOM 719 N N . VAL A 1 97 ? -7.048 8.177 11.312 1.00 95.62 97 VAL A N 1
ATOM 720 C CA . VAL A 1 97 ? -6.794 7.017 10.450 1.00 95.62 97 VAL A CA 1
ATOM 721 C C . VAL A 1 97 ? -5.785 6.098 11.134 1.00 95.62 97 VAL A C 1
ATOM 723 O O . VAL A 1 97 ? -4.705 6.528 11.527 1.00 95.62 97 VAL A O 1
ATOM 726 N N . ASN A 1 98 ? -6.129 4.820 11.278 1.00 96.00 98 ASN A N 1
ATOM 727 C CA . ASN A 1 98 ? -5.297 3.843 11.975 1.00 96.00 98 ASN A CA 1
ATOM 728 C C . ASN A 1 98 ? -4.231 3.231 11.052 1.00 96.00 98 ASN A C 1
ATOM 730 O O . ASN A 1 98 ? -3.189 2.790 11.541 1.00 96.00 98 ASN A O 1
ATOM 734 N N . LEU A 1 99 ? -4.494 3.177 9.738 1.00 97.50 99 LEU A N 1
ATOM 735 C CA . LEU A 1 99 ? -3.590 2.596 8.745 1.00 97.50 99 LEU A CA 1
ATOM 736 C C . LEU A 1 99 ? -3.628 3.310 7.383 1.00 97.50 99 LEU A C 1
ATOM 738 O O . LEU A 1 99 ? -4.711 3.601 6.876 1.00 97.50 99 LEU A O 1
ATOM 742 N N . VAL A 1 100 ? -2.458 3.486 6.755 1.00 98.06 100 VAL A N 1
ATOM 743 C CA . VAL A 1 100 ? -2.303 3.997 5.377 1.00 98.06 100 VAL A CA 1
ATOM 744 C C . VAL A 1 100 ? -1.631 2.968 4.455 1.00 98.06 100 VAL A C 1
ATOM 746 O O . VAL A 1 100 ? -0.587 2.405 4.794 1.00 98.06 100 VAL A O 1
ATOM 749 N N . LEU A 1 101 ? -2.201 2.749 3.266 1.00 97.94 101 LEU A N 1
ATOM 750 C CA . LEU A 1 101 ? -1.619 1.939 2.187 1.00 97.94 101 LEU A CA 1
ATOM 751 C C . LEU A 1 101 ? -1.063 2.840 1.070 1.00 97.94 101 LEU A C 1
ATOM 753 O O . LEU A 1 101 ? -1.809 3.624 0.486 1.00 97.94 101 LEU A O 1
ATOM 757 N N . PHE A 1 102 ? 0.223 2.689 0.753 1.00 97.44 102 PHE A N 1
ATOM 758 C CA . PHE A 1 102 ? 0.910 3.346 -0.368 1.00 97.44 102 PHE A CA 1
ATOM 759 C C . PHE A 1 102 ? 1.026 2.385 -1.575 1.00 97.44 102 PHE A C 1
ATOM 761 O O . PHE A 1 102 ? 0.988 1.167 -1.377 1.00 97.44 102 PHE A O 1
ATOM 768 N N . PRO A 1 103 ? 1.182 2.884 -2.818 1.00 95.75 103 PRO A N 1
ATOM 769 C CA . PRO A 1 103 ? 1.246 2.044 -4.020 1.00 95.75 103 PRO A CA 1
ATOM 770 C C . PRO A 1 103 ? 2.571 1.267 -4.182 1.00 95.75 103 PRO A C 1
ATOM 772 O O . PRO A 1 103 ? 3.498 1.355 -3.373 1.00 95.75 103 PRO A O 1
ATOM 775 N N . GLU A 1 104 ? 2.643 0.459 -5.244 1.00 94.12 104 GLU A N 1
ATOM 776 C CA . GLU A 1 104 ? 3.813 -0.348 -5.632 1.00 94.12 104 GLU A CA 1
ATOM 777 C C . GLU A 1 104 ? 5.016 0.544 -5.986 1.00 94.12 104 GLU A C 1
ATOM 779 O O . GLU A 1 104 ? 4.847 1.544 -6.665 1.00 94.12 104 GLU A O 1
ATOM 784 N N . LEU A 1 105 ? 6.237 0.184 -5.568 1.00 92.19 105 LEU A N 1
ATOM 785 C CA . LEU A 1 105 ? 7.475 0.935 -5.875 1.00 92.19 105 LEU A CA 1
ATOM 786 C C . LEU A 1 105 ? 7.479 2.437 -5.482 1.00 92.19 105 LEU A C 1
ATOM 788 O O . LEU A 1 105 ? 8.303 3.208 -5.986 1.00 92.19 105 LEU A O 1
ATOM 792 N N . PHE A 1 106 ? 6.631 2.846 -4.527 1.00 92.62 106 PHE A N 1
ATOM 793 C CA . PHE A 1 106 ? 6.546 4.226 -4.032 1.00 92.62 106 PHE A CA 1
ATOM 794 C C . PHE A 1 106 ? 7.891 4.811 -3.578 1.00 92.62 106 PHE A C 1
ATOM 796 O O . PHE A 1 106 ? 8.174 5.977 -3.844 1.00 92.62 106 PHE A O 1
ATOM 803 N N . LEU A 1 107 ? 8.780 4.000 -2.998 1.00 91.31 107 LEU A N 1
ATOM 804 C CA . LEU A 1 107 ? 10.197 4.347 -2.857 1.00 91.31 107 LEU A CA 1
ATOM 805 C C . LEU A 1 107 ? 11.037 3.578 -3.897 1.00 91.31 107 LEU A C 1
ATOM 807 O O . LEU A 1 107 ? 11.006 2.345 -3.897 1.00 91.31 107 LEU A O 1
ATOM 811 N N . PRO A 1 108 ? 11.832 4.235 -4.763 1.00 76.81 108 PRO A N 1
ATOM 812 C CA . PRO A 1 108 ? 12.287 5.630 -4.726 1.00 76.81 108 PRO A CA 1
ATOM 813 C C . PRO A 1 108 ? 11.509 6.551 -5.698 1.00 76.81 108 PRO A C 1
ATOM 815 O O . PRO A 1 108 ? 12.125 7.332 -6.419 1.00 76.81 108 PRO A O 1
ATOM 818 N N . ASN A 1 109 ? 10.179 6.424 -5.786 1.00 69.88 109 ASN A N 1
ATOM 819 C CA . ASN A 1 109 ? 9.345 7.003 -6.854 1.00 69.88 109 ASN A CA 1
ATOM 820 C C . ASN A 1 109 ? 9.793 6.573 -8.264 1.00 69.88 109 ASN A C 1
ATOM 822 O O . ASN A 1 109 ? 9.684 7.310 -9.245 1.00 69.88 109 ASN A O 1
ATOM 826 N N . ALA A 1 110 ? 10.312 5.348 -8.368 1.00 61.34 110 ALA A N 1
ATOM 827 C CA . ALA A 1 110 ? 10.650 4.750 -9.646 1.00 61.34 110 ALA A CA 1
ATOM 828 C C . ALA A 1 110 ? 9.381 4.204 -10.302 1.00 61.34 110 ALA A C 1
ATOM 830 O O . ALA A 1 110 ? 9.089 3.009 -10.224 1.00 61.34 110 ALA A O 1
ATOM 831 N N . VAL A 1 111 ? 8.651 5.081 -10.990 1.00 61.91 111 VAL A N 1
ATOM 832 C CA . VAL A 1 111 ? 7.702 4.619 -12.003 1.00 61.91 111 VAL A CA 1
ATOM 833 C C . VAL A 1 111 ? 8.494 3.814 -13.037 1.00 61.91 111 VAL A C 1
ATOM 835 O O . VAL A 1 111 ? 9.492 4.328 -13.555 1.00 61.91 111 VAL A O 1
ATOM 838 N N . PRO A 1 112 ? 8.116 2.550 -13.313 1.00 57.50 112 PRO A N 1
ATOM 839 C CA . PRO A 1 112 ? 8.839 1.729 -14.272 1.00 57.50 112 PRO A CA 1
ATOM 840 C C . PRO A 1 112 ? 8.871 2.453 -15.625 1.00 57.50 112 PRO A C 1
ATOM 842 O O . PRO A 1 112 ? 7.819 2.878 -16.112 1.00 57.50 112 PRO A O 1
ATOM 845 N N . PRO A 1 113 ? 10.058 2.632 -16.233 1.00 54.72 113 PRO A N 1
ATOM 846 C CA . PRO A 1 113 ? 10.180 3.377 -17.477 1.00 54.72 113 PRO A CA 1
ATOM 847 C C . PRO A 1 113 ? 9.355 2.702 -18.581 1.00 54.72 113 PRO A C 1
ATOM 849 O O . PRO A 1 113 ? 9.265 1.468 -18.621 1.00 54.72 113 PRO A O 1
ATOM 852 N N . PRO A 1 114 ? 8.807 3.465 -19.543 1.00 57.47 114 PRO A N 1
ATOM 853 C CA . PRO A 1 114 ? 8.327 2.859 -20.774 1.00 57.47 114 PRO A CA 1
ATOM 854 C C . PRO A 1 114 ? 9.489 2.090 -21.421 1.00 57.47 114 PRO A C 1
ATOM 856 O O . PRO A 1 114 ? 10.594 2.617 -21.542 1.00 57.47 114 PRO A O 1
ATOM 859 N N . ALA A 1 115 ? 9.225 0.851 -21.852 1.00 53.88 115 ALA A N 1
ATOM 860 C CA . ALA A 1 115 ? 10.217 -0.182 -22.207 1.00 53.88 115 ALA A CA 1
ATOM 861 C C . ALA A 1 115 ? 11.197 0.130 -23.371 1.00 53.88 115 ALA A C 1
ATOM 863 O O . ALA A 1 115 ? 11.863 -0.771 -23.873 1.00 53.88 115 ALA A O 1
ATOM 864 N N . ALA A 1 116 ? 11.260 1.380 -23.833 1.00 50.56 116 ALA A N 1
ATOM 865 C CA . ALA A 1 116 ? 12.174 1.880 -24.857 1.00 50.56 116 ALA A CA 1
ATOM 866 C C . ALA A 1 116 ? 13.293 2.789 -24.302 1.00 50.56 116 ALA A C 1
ATOM 868 O O . ALA A 1 116 ? 14.229 3.096 -25.038 1.00 50.56 116 ALA A O 1
ATOM 869 N N . VAL A 1 117 ? 13.217 3.235 -23.040 1.00 54.34 117 VAL A N 1
ATOM 870 C CA . VAL A 1 117 ? 14.235 4.113 -22.433 1.00 54.34 117 VAL A CA 1
ATOM 871 C C . VAL A 1 117 ? 15.304 3.276 -21.734 1.00 54.34 117 VAL A C 1
ATOM 873 O O . VAL A 1 117 ? 14.985 2.386 -20.948 1.00 54.34 117 VAL A O 1
ATOM 876 N N . THR A 1 118 ? 16.573 3.574 -22.022 1.00 55.09 118 THR A N 1
ATOM 877 C CA . THR A 1 118 ? 17.749 2.925 -21.428 1.00 55.09 118 THR A CA 1
ATOM 878 C C . THR A 1 118 ? 17.646 2.894 -19.904 1.00 55.09 118 THR A C 1
ATOM 880 O O . THR A 1 118 ? 17.437 3.939 -19.294 1.00 55.09 118 THR A O 1
ATOM 883 N N . GLU A 1 119 ? 17.812 1.700 -19.327 1.00 53.44 119 GLU A N 1
ATOM 884 C CA . GLU A 1 119 ? 17.647 1.365 -17.905 1.00 53.44 119 GLU A CA 1
ATOM 885 C C . GLU A 1 119 ? 17.978 2.532 -16.943 1.00 53.44 119 GLU A C 1
ATOM 887 O O . GLU A 1 119 ? 19.158 2.797 -16.679 1.00 53.44 119 GLU A O 1
ATOM 892 N N . PRO A 1 120 ? 16.972 3.236 -16.382 1.00 54.81 120 PRO A N 1
ATOM 893 C CA . PRO A 1 120 ? 17.211 4.113 -15.254 1.00 54.81 120 PRO A CA 1
ATOM 894 C C . PRO A 1 120 ? 17.674 3.232 -14.097 1.00 54.81 120 PRO A C 1
ATOM 896 O O . PRO A 1 120 ? 17.036 2.230 -13.773 1.00 54.81 120 PRO A O 1
ATOM 899 N N . VAL A 1 121 ? 18.786 3.608 -13.467 1.00 64.75 121 VAL A N 1
ATOM 900 C CA . VAL A 1 121 ? 19.296 2.906 -12.288 1.00 64.75 121 VAL A CA 1
ATOM 901 C C . VAL A 1 121 ? 18.280 3.083 -11.160 1.00 64.75 121 VAL A C 1
ATOM 903 O O . VAL A 1 121 ? 18.304 4.080 -10.439 1.00 64.75 121 VAL A O 1
ATOM 906 N N . LEU A 1 122 ? 17.370 2.115 -11.035 1.00 74.12 122 LEU A N 1
ATOM 907 C CA . LEU A 1 122 ? 16.431 1.989 -9.929 1.00 74.12 122 LEU A CA 1
ATOM 908 C C . LEU A 1 122 ? 17.230 2.074 -8.629 1.00 74.12 122 LEU A C 1
ATOM 910 O O . LEU A 1 122 ? 18.038 1.189 -8.329 1.00 74.12 122 LEU A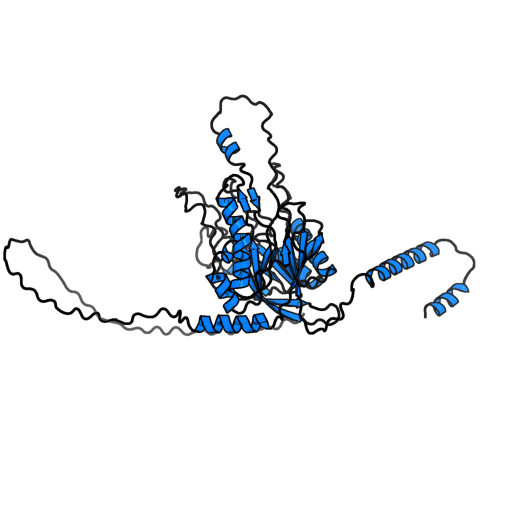 O 1
ATOM 914 N N . GLN A 1 123 ? 17.020 3.149 -7.863 1.00 85.75 123 GLN A N 1
ATOM 915 C CA . GLN A 1 123 ? 17.650 3.327 -6.560 1.00 85.75 123 GLN A CA 1
ATOM 916 C C . GLN A 1 123 ? 17.046 2.313 -5.584 1.00 85.75 123 GLN A C 1
ATOM 918 O O . GLN A 1 123 ? 16.104 2.593 -4.849 1.00 85.75 123 GLN A O 1
ATOM 923 N N . SER A 1 124 ? 17.593 1.102 -5.618 1.00 90.06 124 SER A N 1
ATOM 924 C CA . SER A 1 124 ? 17.214 0.023 -4.723 1.00 90.06 124 SER A CA 1
ATOM 925 C C . SER A 1 124 ? 17.654 0.356 -3.302 1.00 90.06 124 SER A C 1
ATOM 927 O O . SER A 1 124 ? 18.813 0.707 -3.062 1.00 90.06 124 SER A O 1
ATOM 929 N N . ILE A 1 125 ? 16.720 0.253 -2.368 1.00 93.12 125 ILE A N 1
ATOM 930 C CA . ILE A 1 125 ? 16.908 0.539 -0.948 1.00 93.12 125 ILE A CA 1
ATOM 931 C C . ILE A 1 125 ? 17.145 -0.800 -0.252 1.00 93.12 125 ILE A C 1
ATOM 933 O O . ILE A 1 125 ? 16.462 -1.786 -0.537 1.00 93.12 125 ILE A O 1
ATOM 937 N N . ASP A 1 126 ? 18.133 -0.876 0.637 1.00 93.38 126 ASP A N 1
ATOM 938 C CA . ASP A 1 126 ? 18.285 -2.070 1.471 1.00 93.38 126 ASP A CA 1
ATOM 939 C C . ASP A 1 126 ? 17.075 -2.185 2.411 1.00 93.38 126 ASP A C 1
ATOM 941 O O . ASP A 1 126 ? 16.528 -1.179 2.863 1.00 93.38 126 ASP A O 1
ATOM 945 N N . ARG A 1 127 ? 16.648 -3.401 2.748 1.00 92.94 127 ARG A N 1
ATOM 946 C CA . ARG A 1 127 ? 15.546 -3.597 3.694 1.00 92.94 127 ARG A CA 1
ATOM 947 C C . ARG A 1 127 ? 15.819 -2.951 5.051 1.00 92.94 127 ARG A C 1
ATOM 949 O O . ARG A 1 127 ? 14.858 -2.555 5.697 1.00 92.94 127 ARG A O 1
ATOM 956 N N . ASP A 1 128 ? 17.078 -2.809 5.452 1.00 93.81 128 ASP A N 1
ATOM 957 C CA . ASP A 1 128 ? 17.470 -2.162 6.710 1.00 93.81 128 ASP A CA 1
ATOM 958 C C . ASP A 1 128 ? 17.950 -0.704 6.491 1.00 93.81 128 ASP A C 1
ATOM 960 O O . ASP A 1 128 ? 18.620 -0.111 7.339 1.00 93.81 128 ASP A O 1
ATOM 964 N N . GLY A 1 129 ? 17.586 -0.113 5.342 1.00 93.31 129 GLY A N 1
ATOM 965 C CA . GLY A 1 129 ? 17.897 1.259 4.939 1.00 93.31 129 GLY A CA 1
ATOM 966 C C . GLY A 1 129 ? 17.335 2.333 5.877 1.00 93.31 129 GLY A C 1
ATOM 967 O O . GLY A 1 129 ? 16.321 2.154 6.558 1.00 93.31 129 GLY A O 1
ATOM 968 N N . TYR A 1 130 ? 18.004 3.488 5.917 1.00 95.56 130 TYR A N 1
ATOM 969 C CA . TYR A 1 130 ? 17.642 4.585 6.819 1.00 95.56 130 TYR A CA 1
ATOM 970 C C . TYR A 1 130 ? 16.286 5.210 6.456 1.00 95.56 130 TYR A C 1
ATOM 972 O O . TYR A 1 130 ? 15.579 5.664 7.351 1.00 95.56 130 TYR A O 1
ATOM 980 N N . GLU A 1 131 ? 15.889 5.170 5.182 1.00 95.19 131 GLU A N 1
ATOM 981 C CA . GLU A 1 131 ? 14.583 5.616 4.694 1.00 95.19 131 GLU A CA 1
ATOM 982 C C . GLU A 1 131 ? 13.443 4.851 5.385 1.00 95.19 131 GLU A C 1
ATOM 984 O O . GLU A 1 131 ? 12.516 5.453 5.925 1.00 95.19 131 GLU A O 1
ATOM 989 N N . LEU A 1 132 ? 13.554 3.520 5.452 1.00 96.56 132 LEU A N 1
ATOM 990 C CA . LEU A 1 132 ? 12.571 2.649 6.101 1.00 96.56 132 LEU A CA 1
ATOM 991 C C . LEU A 1 132 ? 12.554 2.839 7.627 1.00 96.56 132 LEU A C 1
ATOM 993 O O . LEU A 1 132 ? 11.487 2.821 8.238 1.00 96.56 132 LEU A O 1
ATOM 997 N N . ASN A 1 133 ? 13.710 3.103 8.243 1.00 97.19 133 ASN A N 1
ATOM 998 C CA . ASN A 1 133 ? 13.791 3.424 9.672 1.00 97.19 133 ASN A CA 1
ATOM 999 C C . ASN A 1 133 ? 13.148 4.785 10.012 1.00 97.19 133 ASN A C 1
ATOM 1001 O O . ASN A 1 133 ? 12.503 4.914 11.052 1.00 97.19 133 ASN A O 1
ATOM 1005 N N . ILE A 1 134 ? 13.272 5.793 9.138 1.00 97.44 134 ILE A N 1
ATOM 1006 C CA . ILE A 1 134 ? 12.577 7.084 9.289 1.00 97.44 134 ILE A CA 1
ATOM 1007 C C . ILE A 1 134 ? 11.058 6.877 9.240 1.00 97.44 134 ILE A C 1
ATOM 1009 O O . ILE A 1 134 ? 10.344 7.433 10.071 1.00 97.44 134 ILE A O 1
ATOM 1013 N N . ILE A 1 135 ? 10.566 6.039 8.325 1.00 97.69 135 ILE A N 1
ATOM 1014 C CA . ILE A 1 135 ? 9.133 5.735 8.193 1.00 97.69 135 ILE A CA 1
ATOM 1015 C C . ILE A 1 135 ? 8.601 4.997 9.424 1.00 97.69 135 ILE A C 1
ATOM 1017 O O . ILE A 1 135 ? 7.540 5.361 9.928 1.00 97.69 135 ILE A O 1
ATOM 1021 N N . GLY A 1 136 ? 9.354 4.033 9.962 1.00 97.94 136 GLY A N 1
ATOM 1022 C CA . GLY A 1 136 ? 9.031 3.402 11.245 1.00 97.94 136 GLY A CA 1
ATOM 1023 C C . GLY A 1 136 ? 8.900 4.431 12.374 1.00 97.94 136 GLY A C 1
ATOM 1024 O O . GLY A 1 136 ? 7.879 4.471 13.056 1.00 97.94 136 GLY A O 1
ATOM 1025 N N . ASN A 1 137 ? 9.869 5.340 12.518 1.00 98.06 137 ASN A N 1
ATOM 1026 C CA . ASN A 1 137 ? 9.803 6.399 13.533 1.00 98.06 137 ASN A CA 1
ATOM 1027 C C . ASN A 1 137 ? 8.584 7.328 13.351 1.00 98.06 137 ASN A C 1
ATOM 1029 O O . ASN A 1 137 ? 7.932 7.661 14.337 1.00 98.06 137 ASN A O 1
ATOM 1033 N N . LEU A 1 138 ? 8.237 7.697 12.111 1.00 98.06 138 LEU A N 1
ATOM 1034 C CA . LEU A 1 138 ? 7.033 8.487 11.813 1.00 98.06 138 LEU A CA 1
ATOM 1035 C C . LEU A 1 138 ? 5.747 7.737 12.193 1.00 98.06 138 LEU A C 1
ATOM 1037 O O . LEU A 1 138 ? 4.845 8.332 12.777 1.00 98.06 138 LEU A O 1
ATOM 1041 N N . CYS A 1 139 ? 5.671 6.430 11.919 1.00 97.75 139 CYS A N 1
ATOM 1042 C CA . CYS A 1 139 ? 4.542 5.591 12.330 1.00 97.75 139 CYS A CA 1
ATOM 1043 C C . CYS A 1 139 ? 4.383 5.568 13.860 1.00 97.75 139 CYS A C 1
ATOM 1045 O O . CYS A 1 139 ? 3.266 5.723 14.352 1.00 97.75 139 CYS A O 1
ATOM 1047 N N . ALA A 1 140 ? 5.492 5.451 14.605 1.00 96.81 140 ALA A N 1
ATOM 1048 C CA . ALA A 1 140 ? 5.504 5.488 16.071 1.00 96.81 140 ALA A CA 1
ATOM 1049 C C . ALA A 1 140 ? 5.058 6.841 16.647 1.00 96.81 140 ALA A C 1
ATOM 1051 O O . ALA A 1 140 ? 4.288 6.883 17.604 1.00 96.81 140 ALA A O 1
ATOM 1052 N N . GLU A 1 141 ? 5.555 7.946 16.082 1.00 96.75 141 GLU A N 1
ATOM 1053 C CA . GLU A 1 141 ? 5.243 9.308 16.534 1.00 96.75 141 GLU A CA 1
ATOM 1054 C C . GLU A 1 141 ? 3.771 9.664 16.291 1.00 96.75 141 GLU A C 1
ATOM 1056 O O . GLU A 1 141 ? 3.125 10.283 17.137 1.00 96.75 141 GLU A O 1
ATOM 1061 N N . LEU A 1 142 ? 3.235 9.249 15.142 1.00 96.19 142 LEU A N 1
ATOM 1062 C CA . LEU A 1 142 ? 1.898 9.616 14.678 1.00 96.19 142 LEU A CA 1
ATOM 1063 C C . LEU A 1 142 ? 0.816 8.603 15.084 1.00 96.19 142 LEU A C 1
ATOM 1065 O O . LEU A 1 142 ? -0.372 8.913 14.981 1.00 96.19 142 LEU A O 1
ATOM 1069 N N . GLY A 1 143 ? 1.204 7.411 15.551 1.00 95.81 143 GLY A N 1
ATOM 1070 C CA . GLY A 1 143 ? 0.294 6.333 15.950 1.00 95.81 143 GLY A CA 1
ATOM 1071 C C . GLY A 1 143 ? -0.424 5.651 14.779 1.00 95.81 143 GLY A C 1
ATOM 1072 O O . GLY A 1 143 ? -1.484 5.055 14.980 1.00 95.81 143 GLY A O 1
ATOM 1073 N N . VAL A 1 144 ? 0.136 5.739 13.569 1.00 96.62 144 VAL A N 1
ATOM 1074 C CA . VAL A 1 144 ? -0.463 5.265 12.310 1.00 96.62 144 VAL A CA 1
ATOM 1075 C C . VAL A 1 144 ? 0.374 4.115 11.758 1.00 96.62 144 VAL A C 1
ATOM 1077 O O . VAL A 1 144 ? 1.575 4.266 11.566 1.00 96.62 144 VAL A O 1
ATOM 1080 N N . ALA A 1 145 ? -0.241 2.962 11.493 1.00 97.69 145 ALA A N 1
ATOM 1081 C CA . ALA A 1 145 ? 0.425 1.861 10.796 1.00 97.69 145 ALA A CA 1
ATOM 1082 C C . ALA A 1 145 ? 0.520 2.147 9.287 1.00 97.69 145 ALA A C 1
ATOM 1084 O O . ALA A 1 145 ? -0.331 2.844 8.729 1.00 97.69 145 ALA A O 1
ATOM 1085 N N . CYS A 1 146 ? 1.501 1.578 8.584 1.00 98.00 146 CYS A N 1
ATOM 1086 C CA . CYS A 1 146 ? 1.541 1.716 7.127 1.00 98.00 146 CYS A CA 1
ATOM 1087 C C . CYS A 1 146 ? 2.097 0.501 6.385 1.00 98.00 146 CYS A C 1
ATOM 1089 O O . CYS A 1 146 ? 2.826 -0.330 6.933 1.00 98.00 146 CYS A O 1
ATOM 1091 N N . VAL A 1 147 ? 1.738 0.418 5.105 1.00 97.94 147 VAL A N 1
ATOM 1092 C CA . VAL A 1 147 ? 2.248 -0.572 4.153 1.00 97.94 147 VAL A CA 1
ATOM 1093 C C . VAL A 1 147 ? 2.705 0.161 2.899 1.00 97.94 147 VAL A C 1
ATOM 1095 O O . VAL A 1 147 ? 1.941 0.947 2.339 1.00 97.94 147 VAL A O 1
ATOM 1098 N N . MET A 1 148 ? 3.948 -0.071 2.473 1.00 97.12 148 MET A N 1
ATOM 1099 C CA . MET A 1 148 ? 4.595 0.743 1.444 1.00 97.12 148 MET A CA 1
ATOM 1100 C C . MET A 1 148 ? 5.439 -0.064 0.467 1.00 97.12 148 MET A C 1
ATOM 1102 O O . MET A 1 148 ? 6.330 -0.809 0.876 1.00 97.12 148 MET A O 1
ATOM 1106 N N . GLY A 1 149 ? 5.182 0.133 -0.827 1.00 95.81 149 GLY A N 1
ATOM 1107 C CA . GLY A 1 149 ? 5.927 -0.487 -1.913 1.00 95.81 149 GLY A CA 1
ATOM 1108 C C . GLY A 1 149 ? 7.295 0.159 -2.103 1.00 95.81 149 GLY A C 1
ATOM 1109 O O . GLY A 1 149 ? 7.424 1.383 -2.067 1.00 95.81 149 GLY A O 1
ATOM 1110 N N . TYR A 1 150 ? 8.323 -0.657 -2.325 1.00 95.50 150 TYR A N 1
ATOM 1111 C CA . TYR A 1 150 ? 9.670 -0.178 -2.602 1.00 95.50 150 TYR A CA 1
ATOM 1112 C C . TYR A 1 150 ? 10.506 -1.144 -3.451 1.00 95.50 150 TYR A C 1
ATOM 1114 O O . TYR A 1 150 ? 10.270 -2.353 -3.481 1.00 95.50 150 TYR A O 1
ATOM 1122 N N . ALA A 1 151 ? 11.515 -0.597 -4.130 1.00 93.12 151 ALA A N 1
ATOM 1123 C CA . ALA A 1 151 ? 12.554 -1.376 -4.795 1.00 93.12 151 ALA A CA 1
ATOM 1124 C C . ALA A 1 151 ? 13.579 -1.872 -3.756 1.00 93.12 151 ALA A C 1
ATOM 1126 O O . ALA A 1 151 ? 14.429 -1.105 -3.306 1.00 93.12 151 ALA A O 1
ATOM 1127 N N . GLU A 1 152 ? 13.518 -3.143 -3.359 1.00 94.31 152 GLU A N 1
ATOM 1128 C CA . GLU A 1 152 ? 14.422 -3.727 -2.361 1.00 94.31 152 GLU A CA 1
ATOM 1129 C C . GLU A 1 152 ? 15.713 -4.238 -3.010 1.00 94.31 152 GLU A C 1
ATOM 1131 O O . GLU A 1 152 ? 15.683 -5.055 -3.928 1.00 94.31 152 GLU A O 1
ATOM 1136 N N . ARG A 1 153 ? 16.874 -3.826 -2.501 1.00 92.94 153 ARG A N 1
ATOM 1137 C CA . ARG A 1 153 ? 18.157 -4.420 -2.894 1.00 92.94 153 ARG A CA 1
ATOM 1138 C C . ARG A 1 153 ? 18.323 -5.802 -2.258 1.00 92.94 153 ARG A C 1
ATOM 1140 O O . ARG A 1 153 ? 18.013 -5.977 -1.083 1.00 92.94 153 ARG A O 1
ATOM 1147 N N . LYS A 1 154 ? 18.880 -6.775 -2.990 1.00 91.19 154 LYS A N 1
ATOM 1148 C CA . LYS A 1 154 ? 19.346 -8.046 -2.409 1.00 91.19 154 LYS A CA 1
ATOM 1149 C C . LYS A 1 154 ? 20.302 -7.768 -1.239 1.00 91.19 154 LYS A C 1
ATOM 1151 O O . LYS A 1 154 ? 21.408 -7.276 -1.444 1.00 91.19 154 LYS A O 1
ATOM 1156 N N . HIS A 1 155 ? 19.858 -8.084 -0.024 1.00 90.50 155 HIS A N 1
ATOM 1157 C CA . HIS A 1 155 ? 20.611 -7.856 1.210 1.00 90.50 155 HIS A CA 1
ATOM 1158 C C . HIS A 1 155 ? 21.874 -8.734 1.269 1.00 90.50 155 HIS A C 1
ATOM 1160 O O . HIS A 1 155 ? 21.852 -9.892 0.845 1.00 90.50 155 HIS A O 1
ATOM 1166 N N . GLU A 1 156 ? 22.957 -8.226 1.864 1.00 86.06 156 GLU A N 1
ATOM 1167 C CA . GLU A 1 156 ? 24.282 -8.874 1.882 1.00 86.06 156 GLU A CA 1
ATOM 1168 C C . GLU A 1 156 ? 24.256 -10.328 2.391 1.00 86.06 156 GLU A C 1
ATOM 1170 O O . GLU A 1 156 ? 24.917 -11.203 1.836 1.00 86.06 156 GLU A O 1
ATOM 1175 N N . SER A 1 157 ? 23.433 -10.626 3.403 1.00 86.25 157 SER A N 1
ATOM 1176 C CA . SER A 1 157 ? 23.278 -11.987 3.954 1.00 86.25 157 SER A CA 1
ATOM 1177 C C . SER A 1 157 ? 22.667 -13.016 2.989 1.00 86.25 157 SER A C 1
ATOM 1179 O O . SER A 1 157 ? 22.625 -14.199 3.322 1.00 86.25 157 SER A O 1
ATOM 1181 N N . GLU A 1 158 ? 22.121 -12.581 1.852 1.00 85.94 158 GLU A N 1
ATOM 1182 C CA . GLU A 1 158 ? 21.582 -13.437 0.786 1.00 85.94 158 GLU A CA 1
ATOM 1183 C C . GLU A 1 158 ? 22.609 -13.665 -0.338 1.00 85.94 158 GLU A C 1
ATOM 1185 O O . GLU A 1 158 ? 22.389 -14.493 -1.225 1.00 85.94 158 GLU A O 1
ATOM 1190 N N . GLY A 1 159 ? 23.755 -12.976 -0.289 1.00 81.44 159 GLY A N 1
ATOM 1191 C CA . GLY A 1 159 ? 24.945 -13.331 -1.051 1.00 81.44 159 GLY A CA 1
ATOM 1192 C C . GLY A 1 159 ? 25.554 -14.617 -0.494 1.00 81.44 159 GLY A C 1
ATOM 1193 O O . GLY A 1 159 ? 26.141 -14.633 0.589 1.00 81.44 159 GLY A O 1
ATOM 1194 N N . GLY A 1 160 ? 25.414 -15.725 -1.225 1.00 76.19 160 GLY A N 1
ATOM 1195 C CA . GLY A 1 160 ? 26.072 -16.981 -0.871 1.00 76.19 160 GLY A CA 1
ATOM 1196 C C . GLY A 1 160 ? 27.589 -16.812 -0.945 1.00 76.19 160 GLY A C 1
ATOM 1197 O O . GLY A 1 160 ? 28.134 -16.755 -2.039 1.00 76.19 160 GLY A O 1
ATOM 1198 N N . GLY A 1 161 ? 28.261 -16.714 0.208 1.00 65.19 161 GLY A N 1
ATOM 1199 C CA . GLY A 1 161 ? 29.670 -16.302 0.318 1.00 65.19 161 GLY A CA 1
ATOM 1200 C C . GLY A 1 161 ? 30.698 -17.298 -0.234 1.00 65.19 161 GLY A C 1
ATOM 1201 O O . GLY A 1 161 ? 31.449 -17.899 0.535 1.00 65.19 161 GLY A O 1
ATOM 1202 N N . GLY A 1 162 ? 30.731 -17.481 -1.554 1.00 66.00 162 GLY A N 1
ATOM 1203 C CA . GLY A 1 162 ? 31.632 -18.401 -2.241 1.00 66.00 162 GLY A CA 1
ATOM 1204 C C . GLY A 1 162 ? 31.575 -18.270 -3.761 1.00 66.00 162 GLY A C 1
ATOM 1205 O O . GLY A 1 162 ? 31.027 -19.146 -4.425 1.00 66.00 162 GLY A O 1
ATOM 1206 N N . GLY A 1 163 ? 32.185 -17.210 -4.284 1.00 58.44 163 GLY A N 1
ATOM 1207 C CA . GLY A 1 163 ? 32.383 -16.972 -5.711 1.00 58.44 163 GLY A CA 1
ATOM 1208 C C . GLY A 1 163 ? 32.754 -15.513 -5.940 1.00 58.44 163 GLY A C 1
ATOM 1209 O O . GLY A 1 163 ? 31.943 -14.637 -5.655 1.00 58.44 163 GLY A O 1
ATOM 1210 N N . ASP A 1 164 ? 33.978 -15.269 -6.406 1.00 64.50 164 ASP A N 1
ATOM 1211 C CA . ASP A 1 164 ? 34.270 -14.038 -7.140 1.00 64.50 164 ASP A CA 1
ATOM 1212 C C . ASP A 1 164 ? 33.418 -14.025 -8.433 1.00 64.50 164 ASP A C 1
ATOM 1214 O O . ASP A 1 164 ? 32.956 -15.082 -8.872 1.00 64.50 164 ASP A O 1
ATOM 1218 N N . ASP A 1 165 ? 33.255 -12.843 -9.029 1.00 53.19 165 ASP A N 1
ATOM 1219 C CA . ASP A 1 165 ? 32.534 -12.548 -10.283 1.00 53.19 165 ASP A CA 1
ATOM 1220 C C . ASP A 1 165 ? 31.004 -12.301 -10.165 1.00 53.19 165 ASP A C 1
ATOM 1222 O O . ASP A 1 165 ? 30.169 -13.203 -10.123 1.00 53.19 165 ASP A O 1
ATOM 1226 N N . ASP A 1 166 ? 30.652 -11.010 -10.207 1.00 58.50 166 ASP A N 1
ATOM 1227 C CA . ASP A 1 166 ? 29.506 -10.448 -10.944 1.00 58.50 166 ASP A CA 1
ATOM 1228 C C . ASP A 1 166 ? 28.069 -10.933 -10.637 1.00 58.50 166 ASP A C 1
ATOM 1230 O O . ASP A 1 166 ? 27.211 -10.935 -11.525 1.00 58.50 166 ASP A O 1
ATOM 1234 N N . ASP A 1 167 ? 27.739 -11.244 -9.376 1.00 59.56 167 ASP A N 1
ATOM 1235 C CA . ASP A 1 167 ? 26.343 -11.453 -8.934 1.00 59.56 167 ASP A CA 1
ATOM 1236 C C . ASP A 1 167 ? 25.572 -10.109 -8.903 1.00 59.56 167 ASP A C 1
ATOM 1238 O O . ASP A 1 167 ? 25.373 -9.464 -7.869 1.00 59.56 167 ASP A O 1
ATOM 1242 N N . ALA A 1 168 ? 25.219 -9.638 -10.102 1.00 60.66 168 ALA A N 1
ATOM 1243 C CA . ALA A 1 168 ? 24.852 -8.264 -10.413 1.00 60.66 168 ALA A CA 1
ATOM 1244 C C . ALA A 1 168 ? 23.560 -7.791 -9.725 1.00 60.66 168 ALA A C 1
ATOM 1246 O O . ALA A 1 168 ? 22.456 -8.024 -10.214 1.00 60.66 168 ALA A O 1
ATOM 1247 N N . GLY A 1 169 ? 23.717 -7.053 -8.619 1.00 75.31 169 GLY A N 1
ATOM 1248 C CA . GLY A 1 169 ? 22.828 -5.956 -8.204 1.00 75.31 169 GLY A CA 1
ATOM 1249 C C . GLY A 1 169 ? 21.328 -6.252 -8.110 1.00 75.31 169 GLY A C 1
ATOM 1250 O O . GLY A 1 169 ? 20.533 -5.333 -8.280 1.00 75.31 169 GLY A O 1
ATOM 1251 N N . GLY A 1 170 ? 20.934 -7.505 -7.871 1.00 85.56 170 GLY A N 1
ATOM 1252 C CA . GLY A 1 170 ? 19.543 -7.938 -7.973 1.00 85.56 170 GLY A CA 1
ATOM 1253 C C . GLY A 1 170 ? 18.579 -7.118 -7.111 1.00 85.56 170 GLY A C 1
ATOM 1254 O O . GLY A 1 170 ? 18.792 -6.954 -5.907 1.00 85.56 170 GLY A O 1
ATOM 1255 N N . VAL A 1 171 ? 17.501 -6.638 -7.732 1.00 89.69 171 VAL A N 1
ATOM 1256 C CA . VAL A 1 171 ? 16.451 -5.837 -7.089 1.00 89.69 171 VAL A CA 1
ATOM 1257 C C . VAL A 1 171 ? 15.169 -6.661 -7.009 1.00 89.69 171 VAL A C 1
ATOM 1259 O O . VAL A 1 171 ? 14.767 -7.275 -7.994 1.00 89.69 171 VAL A O 1
ATOM 1262 N N . PHE A 1 172 ? 14.516 -6.675 -5.853 1.00 92.19 172 PHE A N 1
ATOM 1263 C CA . PHE A 1 172 ? 13.177 -7.222 -5.654 1.00 92.19 172 PHE A CA 1
ATOM 1264 C C . PHE A 1 172 ? 12.150 -6.086 -5.659 1.00 92.19 172 PHE A C 1
ATOM 1266 O O . PHE A 1 172 ? 12.445 -4.955 -5.276 1.00 92.19 172 PHE A O 1
ATOM 1273 N N . ASN A 1 173 ? 10.930 -6.394 -6.084 1.00 93.12 173 ASN A N 1
ATOM 1274 C CA . ASN A 1 173 ? 9.788 -5.509 -5.901 1.00 93.12 173 ASN A CA 1
ATOM 1275 C C . ASN A 1 173 ? 9.077 -5.937 -4.611 1.00 93.12 173 ASN A C 1
ATOM 1277 O O . ASN A 1 173 ? 8.630 -7.085 -4.506 1.00 93.12 173 ASN A O 1
ATOM 1281 N N . SER A 1 174 ? 9.057 -5.053 -3.617 1.00 95.38 174 SER A N 1
ATOM 1282 C CA . SER A 1 174 ? 8.792 -5.414 -2.224 1.00 95.38 174 SER A CA 1
ATOM 1283 C C . SER A 1 174 ? 7.835 -4.446 -1.543 1.00 95.38 174 SER A C 1
ATOM 1285 O O . SER A 1 174 ? 7.607 -3.339 -2.020 1.00 95.38 174 SER A O 1
ATOM 1287 N N . ALA A 1 175 ? 7.282 -4.854 -0.402 1.00 96.75 175 ALA A N 1
ATOM 1288 C CA . ALA A 1 175 ? 6.477 -4.005 0.464 1.00 96.75 175 ALA A CA 1
ATOM 1289 C C . ALA A 1 175 ? 6.959 -4.105 1.916 1.00 96.75 175 ALA A C 1
ATOM 1291 O O . ALA A 1 175 ? 6.952 -5.187 2.511 1.00 96.75 175 ALA A O 1
ATOM 1292 N N . ALA A 1 176 ? 7.359 -2.967 2.483 1.00 97.12 176 ALA A N 1
ATOM 1293 C CA . ALA A 1 176 ? 7.681 -2.828 3.897 1.00 97.12 176 ALA A CA 1
ATOM 1294 C C . ALA A 1 176 ? 6.402 -2.528 4.688 1.00 97.12 176 ALA A C 1
ATOM 1296 O O . ALA A 1 176 ? 5.530 -1.792 4.224 1.00 97.12 176 ALA A O 1
ATOM 1297 N N . ILE A 1 177 ? 6.278 -3.135 5.869 1.00 97.75 177 ILE A N 1
ATOM 1298 C CA . ILE A 1 177 ? 5.050 -3.114 6.668 1.00 97.75 177 ILE A CA 1
ATOM 1299 C C . ILE A 1 177 ? 5.401 -2.716 8.099 1.00 97.75 177 ILE A C 1
ATOM 1301 O O . ILE A 1 177 ? 6.229 -3.370 8.741 1.00 97.75 177 ILE A O 1
ATOM 1305 N N . PHE A 1 178 ? 4.749 -1.667 8.593 1.00 97.75 178 PHE A N 1
ATOM 1306 C CA . PHE A 1 178 ? 5.020 -1.034 9.880 1.00 97.75 178 PHE A CA 1
ATOM 1307 C C . PHE A 1 178 ? 3.771 -1.011 10.757 1.00 97.75 178 PHE A C 1
ATOM 1309 O O . PHE A 1 178 ? 2.674 -0.678 10.307 1.00 97.75 178 PHE A O 1
ATOM 1316 N N . ASN A 1 179 ? 3.965 -1.347 12.026 1.00 97.69 179 ASN A N 1
ATOM 1317 C CA . ASN A 1 179 ? 2.976 -1.209 13.086 1.00 97.69 179 ASN A CA 1
ATOM 1318 C C . ASN A 1 179 ? 2.810 0.262 13.498 1.00 97.69 179 ASN A C 1
ATOM 1320 O O . ASN A 1 179 ? 3.687 1.092 13.258 1.00 97.69 179 ASN A O 1
ATOM 1324 N N . CYS A 1 180 ? 1.723 0.577 14.206 1.00 96.69 180 CYS A N 1
ATOM 1325 C CA . CYS A 1 180 ? 1.497 1.910 14.777 1.00 96.69 180 CYS A CA 1
ATOM 1326 C C . CYS A 1 180 ? 2.488 2.308 15.894 1.00 96.69 180 CYS A C 1
ATOM 1328 O O . CYS A 1 180 ? 2.451 3.440 16.359 1.00 96.69 180 CYS A O 1
ATOM 1330 N N . ASP A 1 181 ? 3.338 1.386 16.362 1.00 96.19 181 ASP A N 1
ATOM 1331 C CA . ASP A 1 181 ? 4.450 1.652 17.289 1.00 96.19 181 ASP A CA 1
ATOM 1332 C C . ASP A 1 181 ? 5.795 1.849 16.557 1.00 96.19 181 ASP A C 1
ATOM 1334 O O . ASP A 1 181 ? 6.844 1.942 17.193 1.00 96.19 181 ASP A O 1
ATOM 1338 N N . GLY A 1 182 ? 5.773 1.870 15.219 1.00 97.00 182 GLY A N 1
ATOM 1339 C CA . GLY A 1 182 ? 6.944 1.986 14.352 1.00 97.00 182 GLY A CA 1
ATOM 1340 C C . GLY A 1 18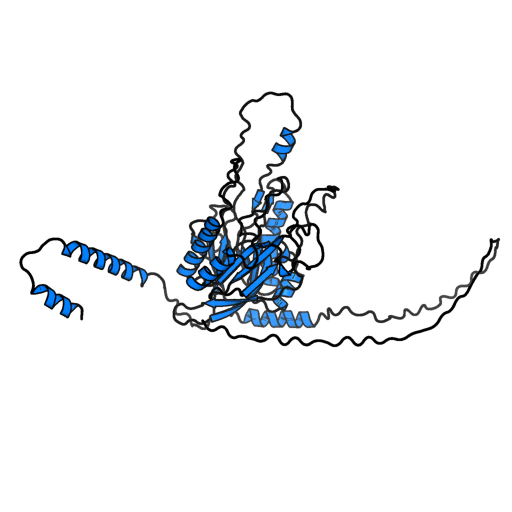2 ? 7.772 0.720 14.179 1.00 97.00 182 GLY A C 1
ATOM 1341 O O . GLY A 1 182 ? 8.690 0.704 13.355 1.00 97.00 182 GLY A O 1
ATOM 1342 N N . SER A 1 183 ? 7.460 -0.361 14.898 1.00 97.25 183 SER A N 1
ATOM 1343 C CA . SER A 1 183 ? 8.132 -1.639 14.688 1.00 97.25 183 SER A CA 1
ATOM 1344 C C . SER A 1 183 ? 7.760 -2.227 13.323 1.00 97.25 183 SER A C 1
ATOM 1346 O O . SER A 1 183 ? 6.622 -2.129 12.851 1.00 97.25 183 SER A O 1
ATOM 1348 N N . ARG A 1 184 ? 8.730 -2.857 12.654 1.00 96.38 184 ARG A N 1
ATOM 1349 C CA . ARG A 1 184 ? 8.489 -3.517 11.370 1.00 96.38 184 ARG A CA 1
ATOM 1350 C C . ARG A 1 184 ? 7.741 -4.829 11.599 1.00 96.38 184 ARG A C 1
ATOM 1352 O O . ARG A 1 184 ? 8.299 -5.765 12.169 1.00 96.38 184 ARG A O 1
ATOM 1359 N N . ALA A 1 185 ? 6.508 -4.911 11.111 1.00 95.88 185 ALA A N 1
ATOM 1360 C CA . ALA A 1 185 ? 5.696 -6.122 11.192 1.00 95.88 185 ALA A CA 1
ATOM 1361 C C . ALA A 1 185 ? 6.117 -7.175 10.151 1.00 95.88 185 ALA A C 1
ATOM 1363 O O . ALA A 1 185 ? 5.957 -8.373 10.377 1.00 95.88 185 ALA A O 1
ATOM 1364 N N . GLY A 1 186 ? 6.692 -6.745 9.021 1.00 95.31 186 GLY A N 1
ATOM 1365 C CA . GLY A 1 186 ? 7.255 -7.666 8.039 1.00 95.31 186 GLY A CA 1
ATOM 1366 C C . GLY A 1 186 ? 7.835 -7.018 6.785 1.00 95.31 186 GLY A C 1
ATOM 1367 O O . GLY A 1 186 ? 8.009 -5.799 6.682 1.00 95.31 186 GLY A O 1
ATOM 1368 N N . ASN A 1 187 ? 8.152 -7.881 5.823 1.00 95.50 187 ASN A N 1
ATOM 1369 C CA . ASN A 1 187 ? 8.546 -7.510 4.473 1.00 95.50 187 ASN A CA 1
ATOM 1370 C C . ASN A 1 187 ? 7.987 -8.539 3.489 1.00 95.50 187 ASN A C 1
ATOM 1372 O O . ASN A 1 187 ? 8.264 -9.730 3.630 1.00 95.50 187 ASN A O 1
ATOM 1376 N N . TYR A 1 188 ? 7.225 -8.087 2.501 1.00 95.75 188 TYR A N 1
ATOM 1377 C CA . TYR A 1 188 ? 6.716 -8.934 1.428 1.00 95.75 188 TYR A CA 1
ATOM 1378 C C . TYR A 1 188 ? 7.540 -8.716 0.154 1.00 95.75 188 TYR A C 1
ATOM 1380 O O . TYR A 1 188 ? 7.916 -7.586 -0.138 1.00 95.75 188 TYR A O 1
ATOM 1388 N N . ARG A 1 189 ? 7.816 -9.782 -0.606 1.00 95.38 189 ARG A N 1
ATOM 1389 C CA . ARG A 1 189 ? 8.474 -9.719 -1.923 1.00 95.38 189 ARG A CA 1
ATOM 1390 C C . ARG A 1 189 ? 7.539 -10.314 -2.968 1.00 95.38 189 ARG A C 1
ATOM 1392 O O . ARG A 1 189 ? 7.109 -11.455 -2.801 1.00 95.38 189 ARG A O 1
ATOM 1399 N N . ARG A 1 190 ? 7.286 -9.575 -4.048 1.00 93.69 190 ARG A N 1
ATOM 1400 C CA . ARG A 1 190 ? 6.398 -9.953 -5.156 1.00 93.69 190 ARG A CA 1
ATOM 1401 C C . ARG A 1 190 ? 6.737 -11.333 -5.730 1.00 93.69 190 ARG A C 1
ATOM 1403 O O . ARG A 1 190 ? 7.899 -11.615 -6.034 1.00 93.69 190 ARG A O 1
ATOM 1410 N N . ILE A 1 191 ? 5.734 -12.193 -5.923 1.00 92.31 191 ILE A N 1
ATOM 1411 C CA . ILE A 1 191 ? 5.947 -13.593 -6.356 1.00 92.31 191 ILE A CA 1
ATOM 1412 C C . ILE A 1 191 ? 5.711 -13.788 -7.855 1.00 92.31 191 ILE A C 1
ATOM 1414 O O . ILE A 1 191 ? 6.299 -14.695 -8.456 1.00 92.31 191 ILE A O 1
ATOM 1418 N N . THR A 1 192 ? 4.863 -12.981 -8.483 1.00 88.31 192 THR A N 1
ATOM 1419 C CA . THR A 1 192 ? 4.660 -12.992 -9.934 1.00 88.31 192 THR A CA 1
ATOM 1420 C C . THR A 1 192 ? 5.780 -12.241 -10.646 1.00 88.31 192 THR A C 1
ATOM 1422 O O . THR A 1 192 ? 5.914 -11.023 -10.533 1.00 88.31 192 THR A O 1
ATOM 1425 N N . SER A 1 193 ? 6.573 -12.967 -11.436 1.00 77.94 193 SER A N 1
ATOM 1426 C CA . SER A 1 193 ? 7.518 -12.357 -12.374 1.00 77.94 193 SER A CA 1
ATOM 1427 C C . SER A 1 193 ? 6.768 -11.547 -13.437 1.00 77.94 193 SER A C 1
ATOM 1429 O O . SER A 1 193 ? 5.768 -12.004 -13.986 1.00 77.94 193 SER A O 1
ATOM 1431 N N . THR A 1 194 ? 7.269 -10.358 -13.763 1.00 67.50 194 THR A N 1
ATOM 1432 C CA . THR A 1 194 ? 6.708 -9.422 -14.756 1.00 67.50 194 THR A CA 1
ATOM 1433 C C . THR A 1 194 ? 6.992 -9.798 -16.221 1.00 67.50 194 THR A C 1
ATOM 1435 O O . THR A 1 194 ? 6.881 -8.944 -17.093 1.00 67.50 194 THR A O 1
ATOM 1438 N N . SER A 1 195 ? 7.329 -11.055 -16.541 1.00 56.34 195 SER A N 1
ATOM 1439 C CA . SER A 1 195 ? 7.839 -11.471 -17.870 1.00 56.34 195 SER A CA 1
ATOM 1440 C C . SER A 1 195 ? 6.819 -11.429 -19.028 1.00 56.34 195 SER A C 1
ATOM 1442 O O . SER A 1 195 ? 7.084 -11.904 -20.128 1.00 56.34 195 SER A O 1
ATOM 1444 N N . THR A 1 196 ? 5.630 -10.874 -18.805 1.00 47.62 196 THR A N 1
ATOM 1445 C CA . THR A 1 196 ? 4.438 -11.082 -19.639 1.00 47.62 196 THR A CA 1
ATOM 1446 C C . THR A 1 196 ? 4.346 -10.277 -20.940 1.00 47.62 196 THR A C 1
ATOM 1448 O O . THR A 1 196 ? 3.377 -10.474 -21.667 1.00 47.62 196 THR A O 1
ATOM 1451 N N . THR A 1 197 ? 5.310 -9.413 -21.280 1.00 45.16 197 THR A N 1
ATOM 1452 C CA . THR A 1 197 ? 5.280 -8.637 -22.544 1.00 45.16 197 THR A CA 1
ATOM 1453 C C . THR A 1 197 ? 6.441 -8.918 -23.502 1.00 45.16 197 THR A C 1
ATOM 1455 O O . THR A 1 197 ? 6.234 -8.841 -24.712 1.00 45.16 197 THR A O 1
ATOM 1458 N N . SER A 1 198 ? 7.621 -9.328 -23.024 1.00 43.47 198 SER A N 1
ATOM 1459 C CA . SER A 1 198 ? 8.735 -9.740 -23.897 1.00 43.47 198 SER A CA 1
ATOM 1460 C C . SER A 1 198 ? 8.588 -11.170 -24.436 1.00 43.47 198 SER A C 1
ATOM 1462 O O . SER A 1 198 ? 8.985 -11.430 -25.567 1.00 43.47 198 SER A O 1
ATOM 1464 N N . ASP A 1 199 ? 7.973 -12.091 -23.685 1.00 38.88 199 ASP A N 1
ATOM 1465 C CA . ASP A 1 199 ? 7.857 -13.502 -24.100 1.00 38.88 199 ASP A CA 1
ATOM 1466 C C . ASP A 1 199 ? 6.801 -13.751 -25.201 1.00 38.88 199 ASP A C 1
ATOM 1468 O O . ASP A 1 199 ? 6.870 -14.754 -25.913 1.00 38.88 199 ASP A O 1
ATOM 1472 N N . VAL A 1 200 ? 5.819 -12.855 -25.376 1.00 42.12 200 VAL A N 1
ATOM 1473 C CA . VAL A 1 200 ? 4.753 -13.009 -26.395 1.00 42.12 200 VAL A CA 1
ATOM 1474 C C . VAL A 1 200 ? 5.200 -12.494 -27.770 1.00 42.12 200 VAL A C 1
ATOM 1476 O O . VAL A 1 200 ? 4.827 -13.056 -28.801 1.00 42.12 200 VAL A O 1
ATOM 1479 N N . LEU A 1 201 ? 6.050 -11.466 -27.796 1.00 38.22 201 LEU A N 1
ATOM 1480 C CA . LEU A 1 201 ? 6.773 -11.012 -28.982 1.00 38.22 201 LEU A CA 1
ATOM 1481 C C . LEU A 1 201 ? 8.185 -11.598 -28.940 1.00 38.22 201 LEU A C 1
ATOM 1483 O O . LEU A 1 201 ? 9.129 -10.885 -28.624 1.00 38.22 201 LEU A O 1
ATOM 1487 N N . GLY A 1 202 ? 8.310 -12.893 -29.259 1.00 36.31 202 GLY A N 1
ATOM 1488 C CA . GLY A 1 202 ? 9.548 -13.685 -29.172 1.00 36.31 202 GLY A CA 1
ATOM 1489 C C . GLY A 1 202 ? 10.704 -13.213 -30.069 1.00 36.31 202 GLY A C 1
ATOM 1490 O O . GLY A 1 202 ? 11.139 -13.928 -30.971 1.00 36.31 202 GLY A O 1
ATOM 1491 N N . GLN A 1 203 ? 11.210 -12.006 -29.827 1.00 40.62 203 GLN A N 1
ATOM 1492 C CA . GLN A 1 203 ? 12.403 -11.448 -30.436 1.00 40.62 203 GLN A CA 1
ATOM 1493 C C . GLN A 1 203 ? 13.619 -11.813 -29.590 1.00 40.62 203 GLN A C 1
ATOM 1495 O O . GLN A 1 203 ? 13.724 -11.476 -28.412 1.00 40.62 203 GLN A O 1
ATOM 1500 N N . HIS A 1 204 ? 14.557 -12.506 -30.228 1.00 40.28 204 HIS A N 1
ATOM 1501 C CA . HIS A 1 204 ? 15.815 -12.956 -29.646 1.00 40.28 204 HIS A CA 1
ATOM 1502 C C . HIS A 1 204 ? 16.796 -11.791 -29.404 1.00 40.28 204 HIS A C 1
ATOM 1504 O O . HIS A 1 204 ? 17.852 -11.719 -30.030 1.00 40.28 204 HIS A O 1
ATOM 1510 N N . SER A 1 205 ? 16.473 -10.891 -28.474 1.00 45.34 205 SER A N 1
ATOM 1511 C CA . SER A 1 205 ? 17.364 -9.826 -27.994 1.00 45.34 205 SER A CA 1
ATOM 1512 C C . SER A 1 205 ? 18.434 -10.400 -27.057 1.00 45.34 205 SER A C 1
ATOM 1514 O O . SER A 1 205 ? 18.448 -10.148 -25.856 1.00 45.34 205 SER A O 1
ATOM 1516 N N . SER A 1 206 ? 19.338 -11.211 -27.610 1.00 46.84 206 SER A N 1
ATOM 1517 C CA . SER A 1 206 ? 20.295 -12.067 -26.889 1.00 46.84 206 SER A CA 1
ATOM 1518 C C . SER A 1 206 ? 21.440 -11.339 -26.158 1.00 46.84 206 SER A C 1
ATOM 1520 O O . SER A 1 206 ? 22.484 -11.943 -25.917 1.00 46.84 206 SER A O 1
ATOM 1522 N N . SER A 1 207 ? 21.296 -10.048 -25.848 1.00 46.91 207 SER A N 1
ATOM 1523 C CA . SER A 1 207 ? 22.349 -9.234 -25.217 1.00 46.91 207 SER A CA 1
ATOM 1524 C C . SER A 1 207 ? 21.850 -8.011 -24.432 1.00 46.91 207 SER A C 1
ATOM 1526 O O . SER A 1 207 ? 22.661 -7.158 -24.084 1.00 46.91 207 SER A O 1
ATOM 1528 N N . GLY A 1 208 ? 20.544 -7.884 -24.172 1.00 49.12 208 GLY A N 1
ATOM 1529 C CA . GLY A 1 208 ? 19.987 -6.795 -23.362 1.00 49.12 208 GLY A CA 1
ATOM 1530 C C . GLY A 1 208 ? 19.615 -7.278 -21.964 1.00 49.12 208 GLY A C 1
ATOM 1531 O O . GLY A 1 208 ? 18.582 -7.922 -21.805 1.00 49.12 208 GLY A O 1
ATOM 1532 N N . GLN A 1 209 ? 20.431 -6.966 -20.952 1.00 50.03 209 GLN A N 1
ATOM 1533 C CA . GLN A 1 209 ? 20.023 -7.101 -19.550 1.00 50.03 209 GLN A CA 1
ATOM 1534 C C . GLN A 1 209 ? 18.967 -6.034 -19.238 1.00 50.03 209 GLN A C 1
ATOM 1536 O O . GLN A 1 209 ? 19.310 -4.923 -18.854 1.00 50.03 209 GLN A O 1
ATOM 1541 N N . THR A 1 210 ? 17.688 -6.367 -19.400 1.00 51.78 210 THR A N 1
ATOM 1542 C CA . THR A 1 210 ? 16.626 -5.634 -18.702 1.00 51.78 210 THR A CA 1
ATOM 1543 C C . THR A 1 210 ? 16.628 -6.063 -17.237 1.00 51.78 210 THR A C 1
ATOM 1545 O O . THR A 1 210 ? 16.621 -7.276 -16.989 1.00 51.78 210 THR A O 1
ATOM 1548 N N . THR A 1 211 ? 16.602 -5.139 -16.271 1.00 56.31 211 THR A N 1
ATOM 1549 C CA . THR A 1 211 ? 16.543 -5.469 -14.831 1.00 56.31 211 THR A CA 1
ATOM 1550 C C . THR A 1 211 ? 15.168 -6.003 -14.425 1.00 56.31 211 THR A C 1
ATOM 1552 O O . THR A 1 211 ? 14.379 -5.379 -13.717 1.00 56.31 211 THR A O 1
ATOM 1555 N N . ALA A 1 212 ? 14.874 -7.230 -14.856 1.00 70.88 212 ALA A N 1
ATOM 1556 C CA . ALA A 1 212 ? 13.734 -7.986 -14.371 1.00 70.88 212 ALA A CA 1
ATOM 1557 C C . ALA A 1 212 ? 13.858 -8.155 -12.850 1.00 70.88 212 ALA A C 1
ATOM 1559 O O . ALA A 1 212 ? 14.813 -8.771 -12.367 1.00 70.88 212 ALA A O 1
ATOM 1560 N N . PHE A 1 213 ? 12.886 -7.620 -12.105 1.00 80.81 213 PHE A N 1
ATOM 1561 C CA . PHE A 1 213 ? 12.829 -7.782 -10.655 1.00 80.81 213 PHE A CA 1
ATOM 1562 C C . PHE A 1 213 ? 12.946 -9.263 -10.279 1.00 80.81 213 PHE A C 1
ATOM 1564 O O . PHE A 1 213 ? 12.243 -10.125 -10.821 1.00 80.81 213 PHE A O 1
ATOM 1571 N N . LEU A 1 214 ? 13.830 -9.551 -9.326 1.00 86.88 214 LEU A N 1
ATOM 1572 C CA . LEU A 1 214 ? 14.002 -10.887 -8.787 1.00 86.88 214 LEU A CA 1
ATOM 1573 C C . LEU A 1 214 ? 12.694 -11.370 -8.158 1.00 86.88 214 LEU A C 1
ATOM 1575 O O . LEU A 1 214 ? 11.974 -10.628 -7.487 1.00 86.88 214 LEU A O 1
ATOM 1579 N N . ARG A 1 215 ? 12.403 -12.654 -8.363 1.00 89.31 215 ARG A N 1
ATOM 1580 C CA . ARG A 1 215 ? 11.200 -13.291 -7.836 1.00 89.31 215 ARG A CA 1
ATOM 1581 C C . ARG A 1 215 ? 11.312 -13.475 -6.320 1.00 89.31 215 ARG A C 1
ATOM 1583 O O . ARG A 1 215 ? 12.277 -14.068 -5.839 1.00 89.31 215 ARG A O 1
ATOM 1590 N N . GLY A 1 216 ? 10.304 -13.016 -5.582 1.00 87.19 216 GLY A N 1
ATOM 1591 C CA . GLY A 1 216 ? 10.142 -13.283 -4.157 1.00 87.19 216 GLY A CA 1
ATOM 1592 C C . GLY A 1 216 ? 9.946 -14.769 -3.840 1.00 87.19 216 GLY A C 1
ATOM 1593 O O . GLY A 1 216 ? 9.651 -15.593 -4.712 1.00 87.19 216 GLY A O 1
ATOM 1594 N N . HIS A 1 217 ? 10.112 -15.128 -2.566 1.00 84.56 217 HIS A N 1
ATOM 1595 C CA . HIS A 1 217 ? 9.909 -16.502 -2.113 1.00 84.56 217 HIS A CA 1
ATOM 1596 C C . HIS A 1 217 ? 8.416 -16.857 -2.146 1.00 84.56 217 HIS A C 1
ATOM 1598 O O . HIS A 1 217 ? 7.586 -16.083 -1.686 1.00 84.56 217 HIS A O 1
ATOM 1604 N N . THR A 1 218 ? 8.051 -18.050 -2.621 1.00 77.62 218 THR A N 1
ATOM 1605 C CA . THR A 1 218 ? 6.640 -18.451 -2.815 1.00 77.62 218 THR A CA 1
ATOM 1606 C C . THR A 1 218 ? 5.848 -18.691 -1.522 1.00 77.62 218 THR A C 1
ATOM 1608 O O . THR A 1 218 ? 4.699 -19.117 -1.587 1.00 77.62 218 THR A O 1
ATOM 1611 N N . LEU A 1 219 ? 6.460 -18.488 -0.354 1.00 73.88 219 L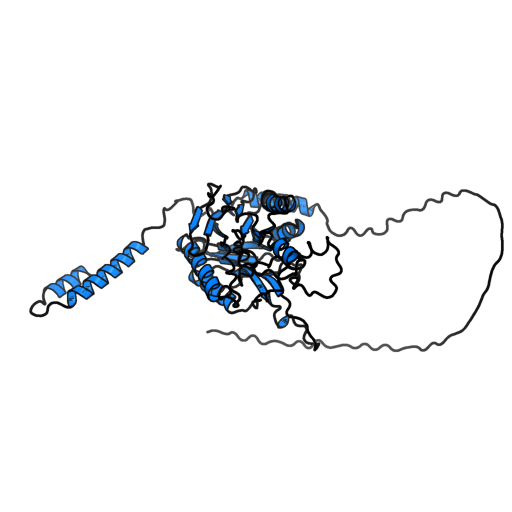EU A N 1
ATOM 1612 C CA . LEU A 1 219 ? 5.797 -18.624 0.940 1.00 73.88 219 LEU A CA 1
ATOM 1613 C C . LEU A 1 219 ? 5.251 -17.250 1.322 1.00 73.88 219 LEU A C 1
ATOM 1615 O O . LEU A 1 219 ? 5.998 -16.419 1.834 1.00 73.88 219 LEU A O 1
ATOM 1619 N N . VAL A 1 220 ? 3.967 -17.009 1.044 1.00 68.75 220 VAL A N 1
ATOM 1620 C CA . VAL A 1 220 ? 3.282 -15.824 1.571 1.00 68.75 220 VAL A CA 1
ATOM 1621 C C . VAL A 1 220 ? 2.773 -16.138 2.963 1.00 68.75 220 VAL A C 1
ATOM 1623 O O . VAL A 1 220 ? 1.875 -16.963 3.122 1.00 68.75 220 VAL A O 1
ATOM 1626 N N . GLU A 1 221 ? 3.329 -15.469 3.961 1.00 73.50 221 GLU A N 1
ATOM 1627 C CA . GLU A 1 221 ? 2.802 -15.497 5.320 1.00 73.50 221 GLU A CA 1
ATOM 1628 C C . GLU A 1 221 ? 1.882 -14.292 5.542 1.00 73.50 221 GLU A C 1
ATOM 1630 O O . GLU A 1 221 ? 2.096 -13.211 4.992 1.00 73.50 221 GLU A O 1
ATOM 1635 N N . THR A 1 222 ? 0.840 -14.475 6.352 1.00 83.44 222 THR A N 1
ATOM 1636 C CA . THR A 1 222 ? 0.015 -13.365 6.843 1.00 83.44 222 THR A CA 1
ATOM 1637 C C . THR A 1 222 ? 0.793 -12.571 7.866 1.00 83.44 222 THR A C 1
ATOM 1639 O O . THR A 1 222 ? 1.331 -13.155 8.811 1.00 83.44 222 THR A O 1
ATOM 1642 N N . LEU A 1 223 ? 0.794 -11.252 7.731 1.00 86.81 223 LEU A N 1
ATOM 1643 C CA . LEU A 1 223 ? 1.598 -10.387 8.578 1.00 86.81 223 LEU A CA 1
ATOM 1644 C C . LEU A 1 223 ? 0.682 -9.701 9.605 1.00 86.81 223 LEU A C 1
ATOM 1646 O O . LEU A 1 223 ? -0.267 -9.015 9.214 1.00 86.81 223 LEU A O 1
ATOM 1650 N N . PRO A 1 224 ? 0.886 -9.937 10.917 1.00 85.88 224 PRO A N 1
ATOM 1651 C CA . PRO A 1 224 ? 0.084 -9.306 11.953 1.00 85.88 224 PRO A CA 1
ATOM 1652 C C . PRO A 1 224 ? 0.507 -7.845 12.105 1.00 85.88 224 PRO A C 1
ATOM 1654 O O . PRO A 1 224 ? 1.660 -7.577 12.430 1.00 85.88 224 PRO A O 1
ATOM 1657 N N . ILE A 1 225 ? -0.428 -6.918 11.915 1.00 89.50 225 ILE A N 1
ATOM 1658 C CA . ILE A 1 225 ? -0.235 -5.491 12.172 1.00 89.50 225 ILE A CA 1
ATOM 1659 C C . ILE A 1 225 ? -0.934 -5.101 13.472 1.00 89.50 225 ILE A C 1
ATOM 1661 O O . ILE A 1 225 ? -2.103 -5.426 13.690 1.00 89.50 225 ILE A O 1
ATOM 1665 N N . SER A 1 226 ? -0.222 -4.358 14.312 1.00 87.94 226 SER A N 1
ATOM 1666 C CA . SER A 1 226 ? -0.765 -3.638 15.461 1.00 87.94 226 SER A CA 1
ATOM 1667 C C . SER A 1 226 ? -1.256 -2.247 15.055 1.00 87.94 226 SER A C 1
ATOM 1669 O O . SER A 1 226 ? -0.505 -1.472 14.457 1.00 87.94 226 SER A O 1
ATOM 1671 N N . LEU A 1 227 ? -2.502 -1.931 15.417 1.00 89.31 227 LEU A N 1
ATOM 1672 C CA . LEU A 1 227 ? -3.158 -0.637 15.227 1.00 89.31 227 LEU A CA 1
ATOM 1673 C C . LEU A 1 227 ? -3.508 0.028 16.563 1.00 89.31 227 LEU A C 1
ATOM 1675 O O . LEU A 1 227 ? -3.913 -0.634 17.521 1.00 89.31 227 LEU A O 1
ATOM 1679 N N . CYS A 1 228 ? -3.467 1.360 16.579 1.00 85.88 228 CYS A N 1
ATOM 1680 C CA . CYS A 1 228 ? -3.954 2.182 17.680 1.00 85.88 228 CYS A CA 1
ATOM 1681 C C . CYS A 1 228 ? -5.401 2.618 17.402 1.00 85.88 228 CYS A C 1
ATOM 1683 O O . CYS A 1 228 ? -5.625 3.489 16.563 1.00 85.88 228 CYS A O 1
ATOM 1685 N N . THR A 1 229 ? -6.393 2.031 18.085 1.00 79.25 229 THR A N 1
ATOM 1686 C CA . THR A 1 229 ? -7.826 2.305 17.822 1.00 79.25 229 THR A CA 1
ATOM 1687 C C . THR A 1 229 ? -8.475 3.292 18.803 1.00 79.25 229 THR A C 1
ATOM 1689 O O . THR A 1 229 ? -9.695 3.436 18.816 1.00 79.25 229 THR A O 1
ATOM 1692 N N . SER A 1 230 ? -7.704 3.968 19.666 1.00 69.75 230 SER A N 1
ATOM 1693 C CA . SER A 1 230 ? -8.230 4.996 20.581 1.00 69.75 230 SER A CA 1
ATOM 1694 C C . SER A 1 230 ? -7.136 5.913 21.131 1.00 69.75 230 SER A C 1
ATOM 1696 O O . SER A 1 230 ? -6.204 5.448 21.788 1.00 69.75 230 SER A O 1
ATOM 1698 N N . THR A 1 231 ? -7.322 7.227 20.985 1.00 61.00 231 THR A N 1
ATOM 1699 C CA . THR A 1 231 ? -6.435 8.272 21.534 1.00 61.00 231 THR A CA 1
ATOM 1700 C C . THR A 1 231 ? -6.415 8.347 23.065 1.00 61.00 231 THR A C 1
ATOM 1702 O O . THR A 1 231 ? -5.498 8.934 23.630 1.00 61.00 231 THR A O 1
ATOM 1705 N N . LEU A 1 232 ? -7.409 7.771 23.753 1.00 65.12 232 LEU A N 1
ATOM 1706 C CA . LEU A 1 232 ? -7.592 7.917 25.206 1.00 65.12 232 LEU A CA 1
ATOM 1707 C C . LEU A 1 232 ? -7.315 6.645 26.017 1.00 65.12 232 LEU A C 1
ATOM 1709 O O . LEU A 1 232 ? -7.218 6.729 27.239 1.00 65.12 232 LEU A O 1
ATOM 1713 N N . SER A 1 233 ? -7.225 5.475 25.377 1.00 61.69 233 SER A N 1
ATOM 1714 C CA . SER A 1 233 ? -7.171 4.188 26.096 1.00 61.69 233 SER A CA 1
ATOM 1715 C C . SER A 1 233 ? -6.101 3.198 25.626 1.00 61.69 233 SER A C 1
ATOM 1717 O O . SER A 1 233 ? -5.987 2.143 26.241 1.00 61.69 233 SER A O 1
ATOM 1719 N N . GLN A 1 234 ? -5.309 3.524 24.591 1.00 64.94 234 GLN A N 1
ATOM 1720 C CA . GLN A 1 234 ? -4.227 2.669 24.060 1.00 64.94 234 GLN A CA 1
ATOM 1721 C C . GLN A 1 234 ? -4.630 1.190 23.888 1.00 64.94 234 GLN A C 1
ATOM 1723 O O . GLN A 1 234 ? -3.858 0.273 24.169 1.00 64.94 234 GLN A O 1
ATOM 1728 N N . ILE A 1 235 ? -5.858 0.943 23.423 1.00 76.06 235 ILE A N 1
ATOM 1729 C CA . ILE A 1 235 ? -6.281 -0.405 23.049 1.00 76.06 235 ILE A CA 1
ATOM 1730 C C . ILE A 1 235 ? -5.585 -0.738 21.725 1.00 76.06 235 ILE A C 1
ATOM 1732 O O . ILE A 1 235 ? -5.959 -0.239 20.665 1.00 76.06 235 ILE A O 1
ATOM 1736 N N . GLU A 1 236 ? -4.531 -1.547 21.816 1.00 83.38 236 GLU A N 1
ATOM 1737 C CA . GLU A 1 236 ? -3.808 -2.100 20.673 1.00 83.38 236 GLU A CA 1
ATOM 1738 C C . GLU A 1 236 ? -4.678 -3.187 20.019 1.00 83.38 236 GLU A C 1
ATOM 1740 O O . GLU A 1 236 ? -4.817 -4.292 20.553 1.00 83.38 236 GLU A O 1
ATOM 1745 N N . LYS A 1 237 ? -5.279 -2.891 18.860 1.00 88.56 237 LYS A N 1
ATOM 1746 C CA . LYS A 1 237 ? -5.989 -3.897 18.057 1.00 88.56 237 LYS A CA 1
ATOM 1747 C C . LYS A 1 237 ? -4.998 -4.536 17.093 1.00 88.56 237 LYS A C 1
ATOM 1749 O O . LYS A 1 237 ? -4.358 -3.834 16.318 1.00 88.56 237 LYS A O 1
ATOM 1754 N N . LYS A 1 238 ? -4.891 -5.866 17.103 1.00 91.75 238 LYS A N 1
ATOM 1755 C CA . LYS A 1 238 ? -4.083 -6.609 16.123 1.00 91.75 238 LYS A CA 1
ATOM 1756 C C . LYS A 1 238 ? -4.978 -7.161 15.029 1.00 91.75 238 LYS A C 1
ATOM 1758 O O . LYS A 1 238 ? -6.021 -7.730 15.335 1.00 91.75 238 LYS A O 1
ATOM 1763 N N . ILE A 1 239 ? -4.550 -6.986 13.786 1.00 93.69 239 ILE A N 1
ATOM 1764 C CA . ILE A 1 239 ? -5.217 -7.479 12.580 1.00 93.69 239 ILE A CA 1
ATOM 1765 C C . ILE A 1 239 ? -4.198 -8.292 11.796 1.00 93.69 239 ILE A C 1
ATOM 1767 O O . ILE A 1 239 ? -3.037 -7.902 11.694 1.00 93.69 239 ILE A O 1
ATOM 1771 N N . LYS A 1 240 ? -4.610 -9.406 11.207 1.00 94.81 240 LYS A N 1
ATOM 1772 C CA . LYS A 1 240 ? -3.778 -10.134 10.244 1.00 94.81 240 LYS A CA 1
ATOM 1773 C C . LYS A 1 240 ? -4.056 -9.609 8.849 1.00 94.81 240 LYS A C 1
ATOM 1775 O O . LYS A 1 240 ? -5.171 -9.759 8.361 1.00 94.81 240 LYS A O 1
ATOM 1780 N N . ILE A 1 241 ? -3.056 -9.048 8.179 1.00 96.00 241 ILE A N 1
ATOM 1781 C CA . ILE A 1 241 ? -3.219 -8.621 6.788 1.00 96.00 241 ILE A CA 1
ATOM 1782 C C . ILE A 1 241 ? -2.547 -9.593 5.822 1.00 96.00 241 ILE A C 1
ATOM 1784 O O . ILE A 1 241 ? -1.572 -10.279 6.147 1.00 96.00 241 ILE A O 1
ATOM 1788 N N . GLY A 1 242 ? -3.081 -9.626 4.610 1.00 96.38 242 GLY A N 1
ATOM 1789 C CA . GLY A 1 242 ? -2.459 -10.232 3.450 1.00 96.38 242 GLY A CA 1
ATOM 1790 C C . GLY A 1 242 ? -1.931 -9.163 2.509 1.00 96.38 242 GLY A C 1
ATOM 1791 O O . GLY A 1 242 ? -2.688 -8.265 2.165 1.00 96.38 242 GLY A O 1
ATOM 1792 N N . VAL A 1 243 ? -0.673 -9.255 2.074 1.00 96.94 243 VAL A N 1
ATOM 1793 C CA . VAL A 1 243 ? -0.069 -8.280 1.148 1.00 96.94 243 VAL A CA 1
ATOM 1794 C C . VAL A 1 243 ? 0.206 -8.928 -0.205 1.00 96.94 243 VAL A C 1
ATOM 1796 O O . VAL A 1 243 ? 0.703 -10.051 -0.266 1.00 96.94 243 VAL A O 1
ATOM 1799 N N . LEU A 1 244 ? -0.139 -8.213 -1.275 1.00 96.19 244 LEU A N 1
ATOM 1800 C CA . LEU A 1 244 ? 0.030 -8.603 -2.675 1.00 96.19 244 LEU A CA 1
ATOM 1801 C C . LEU A 1 244 ? 0.584 -7.403 -3.460 1.00 96.19 244 LEU A C 1
ATOM 1803 O O . LEU A 1 244 ? 0.206 -6.263 -3.182 1.00 96.19 244 LEU A O 1
ATOM 1807 N N . ILE A 1 245 ? 1.455 -7.643 -4.445 1.00 95.06 245 ILE A N 1
ATOM 1808 C CA . ILE A 1 245 ? 2.058 -6.574 -5.256 1.00 95.06 245 ILE A CA 1
ATOM 1809 C C . ILE A 1 245 ? 1.781 -6.797 -6.749 1.00 95.06 245 ILE A C 1
ATOM 1811 O O . ILE A 1 245 ? 2.058 -7.862 -7.307 1.00 95.06 245 ILE A O 1
ATOM 1815 N N . GLY A 1 246 ? 1.266 -5.765 -7.416 1.00 91.88 246 GLY A N 1
ATOM 1816 C CA . GLY A 1 246 ? 1.026 -5.732 -8.854 1.00 91.88 246 GLY A CA 1
ATOM 1817 C C . GLY A 1 246 ? 0.233 -6.949 -9.333 1.00 91.88 246 GLY A C 1
ATOM 1818 O O . GLY A 1 246 ? -0.910 -7.165 -8.931 1.00 91.88 246 GLY A O 1
ATOM 1819 N N . ASN A 1 247 ? 0.844 -7.784 -10.180 1.00 90.56 247 ASN A N 1
ATOM 1820 C CA . ASN A 1 247 ? 0.155 -8.924 -10.795 1.00 90.56 247 ASN A CA 1
ATOM 1821 C C . ASN A 1 247 ? -0.146 -10.083 -9.821 1.00 90.56 247 ASN A C 1
ATOM 1823 O O . ASN A 1 247 ? -0.827 -11.026 -10.224 1.00 90.56 247 ASN A O 1
ATOM 1827 N N . ASP A 1 248 ? 0.311 -10.038 -8.566 1.00 93.31 248 ASP A N 1
ATOM 1828 C CA . ASP A 1 248 ? 0.023 -11.078 -7.567 1.00 93.31 248 ASP A CA 1
ATOM 1829 C C . ASP A 1 248 ? -1.498 -11.243 -7.341 1.00 93.31 248 ASP A C 1
ATOM 1831 O O . ASP A 1 248 ? -1.999 -12.363 -7.242 1.00 93.31 248 ASP A O 1
ATOM 1835 N N . VAL A 1 249 ? -2.271 -10.147 -7.407 1.00 93.62 249 VAL A N 1
ATOM 1836 C CA . VAL A 1 249 ? -3.748 -10.167 -7.294 1.00 93.62 249 VAL A CA 1
ATOM 1837 C C . VAL A 1 249 ? -4.449 -10.902 -8.452 1.00 93.62 249 VAL A C 1
ATOM 1839 O O . VAL A 1 249 ? -5.576 -11.390 -8.309 1.00 93.62 249 VAL A O 1
ATOM 1842 N N . LEU A 1 250 ? -3.777 -11.035 -9.604 1.00 91.38 250 LEU A N 1
ATOM 1843 C CA . LEU A 1 250 ? -4.300 -11.773 -10.759 1.00 91.38 250 LEU A CA 1
ATOM 1844 C C . LEU A 1 250 ? -4.368 -13.278 -10.472 1.00 91.38 250 LEU A C 1
ATOM 1846 O O . LEU A 1 250 ? -5.254 -13.961 -10.989 1.00 91.38 250 LEU A O 1
ATOM 1850 N N . VAL A 1 251 ? -3.486 -13.787 -9.608 1.00 92.69 251 VAL A N 1
ATOM 1851 C CA . VAL A 1 251 ? -3.375 -15.208 -9.270 1.00 92.69 251 VAL A CA 1
ATOM 1852 C C . VAL A 1 251 ? -4.332 -15.545 -8.123 1.00 92.69 251 VAL A C 1
ATOM 1854 O O . VAL A 1 251 ? -4.089 -15.208 -6.961 1.00 92.69 251 VAL A O 1
ATOM 1857 N N . ALA A 1 252 ? -5.431 -16.231 -8.446 1.00 93.50 252 ALA A N 1
ATOM 1858 C CA . ALA A 1 252 ? -6.473 -16.611 -7.484 1.00 93.50 252 ALA A CA 1
ATOM 1859 C C . ALA A 1 252 ? -5.906 -17.425 -6.314 1.00 93.50 252 ALA A C 1
ATOM 1861 O O . ALA A 1 252 ? -6.268 -17.232 -5.157 1.00 93.50 252 ALA A O 1
ATOM 1862 N N . GLU A 1 253 ? -4.961 -18.307 -6.622 1.00 93.00 253 GLU A N 1
ATOM 1863 C CA . GLU A 1 253 ? -4.300 -19.200 -5.683 1.00 93.00 253 GLU A CA 1
ATOM 1864 C C . GLU A 1 253 ? -3.464 -18.436 -4.650 1.00 93.00 253 GLU A C 1
ATOM 1866 O O . GLU A 1 253 ? -3.363 -18.889 -3.512 1.00 93.00 253 GLU A O 1
ATOM 1871 N N . GLN A 1 254 ? -2.903 -17.271 -5.003 1.00 92.25 254 GLN A N 1
ATOM 1872 C CA . GLN A 1 254 ? -2.156 -16.434 -4.058 1.00 92.25 254 GLN A CA 1
ATOM 1873 C C . GLN A 1 254 ? -3.102 -15.735 -3.082 1.00 92.25 254 GLN A C 1
ATOM 1875 O O . GLN A 1 254 ? -2.904 -15.837 -1.873 1.00 92.25 254 GLN A O 1
ATOM 1880 N N . CYS A 1 255 ? -4.171 -15.114 -3.589 1.00 94.25 255 CYS A N 1
ATOM 1881 C CA . CYS A 1 255 ? -5.213 -14.507 -2.756 1.00 94.25 255 CYS A CA 1
ATOM 1882 C C . CYS A 1 255 ? -5.813 -15.550 -1.792 1.00 94.25 255 CYS A C 1
ATOM 1884 O O . CYS A 1 255 ? -5.865 -15.341 -0.579 1.00 94.25 255 CYS A O 1
ATOM 1886 N N . CYS A 1 256 ? -6.145 -16.733 -2.319 1.00 93.50 256 CYS A N 1
ATOM 1887 C CA . CYS A 1 256 ? -6.697 -17.844 -1.553 1.00 93.50 256 CYS A CA 1
ATOM 1888 C C . CYS A 1 256 ? -5.717 -18.384 -0.498 1.00 93.50 256 CYS A C 1
ATOM 1890 O O . CYS A 1 256 ? -6.123 -18.628 0.638 1.00 93.50 256 CYS A O 1
ATOM 1892 N N . HIS A 1 257 ? -4.430 -18.548 -0.835 1.00 92.31 257 HIS A N 1
ATOM 1893 C CA . HIS A 1 257 ? -3.399 -18.976 0.118 1.00 92.31 257 HIS A CA 1
ATOM 1894 C C . HIS A 1 257 ? -3.298 -18.002 1.295 1.00 92.31 257 HIS A C 1
ATOM 1896 O O . HIS A 1 257 ? -3.348 -18.415 2.449 1.00 92.31 257 HIS A O 1
ATOM 1902 N N . VAL A 1 258 ? -3.214 -16.706 1.000 1.00 92.75 258 VAL A N 1
ATOM 1903 C CA . VAL A 1 258 ? -3.072 -15.640 1.996 1.00 92.75 258 VAL A CA 1
ATOM 1904 C C . VAL A 1 258 ? -4.269 -15.577 2.947 1.00 92.75 258 VAL A C 1
ATOM 1906 O O . VAL A 1 258 ? -4.089 -15.486 4.162 1.00 92.75 258 VAL A O 1
ATOM 1909 N N . VAL A 1 259 ? -5.492 -15.709 2.430 1.00 93.38 259 VAL A N 1
ATOM 1910 C CA . VAL A 1 259 ? -6.700 -15.747 3.270 1.00 93.38 259 VAL A CA 1
ATOM 1911 C C . VAL A 1 259 ? -6.779 -17.041 4.085 1.00 93.38 259 VAL A C 1
ATOM 1913 O O . VAL A 1 259 ? -7.082 -16.985 5.275 1.00 93.38 259 VAL A O 1
ATOM 1916 N N . ARG A 1 260 ? -6.400 -18.197 3.520 1.00 90.25 260 ARG A N 1
ATOM 1917 C CA . ARG A 1 260 ? -6.311 -19.476 4.258 1.00 90.25 260 ARG A CA 1
ATOM 1918 C C . ARG A 1 260 ? -5.244 -19.479 5.354 1.00 90.25 260 ARG A C 1
ATOM 1920 O O . ARG A 1 260 ? -5.432 -20.134 6.374 1.00 90.25 260 ARG A O 1
ATOM 1927 N N . SER A 1 261 ? -4.159 -18.727 5.189 1.00 90.38 261 SER A N 1
ATOM 1928 C CA . SER A 1 261 ? -3.181 -18.469 6.255 1.00 90.38 261 SER A CA 1
ATOM 1929 C C . SER A 1 261 ? -3.741 -17.586 7.386 1.00 90.38 261 SER A C 1
ATOM 1931 O O . SER A 1 261 ? -3.114 -17.464 8.439 1.00 90.38 261 SER A O 1
ATOM 1933 N N . GLY A 1 262 ? -4.942 -17.023 7.213 1.00 91.81 262 GLY A N 1
ATOM 1934 C CA . GLY A 1 262 ? -5.686 -16.288 8.231 1.00 91.81 262 GLY A CA 1
ATOM 1935 C C . GLY A 1 262 ? -5.682 -14.771 8.055 1.00 91.81 262 GLY A C 1
ATOM 1936 O O . GLY A 1 262 ? -5.787 -14.078 9.064 1.00 91.81 262 GLY A O 1
ATOM 1937 N N . ALA A 1 263 ? -5.533 -14.251 6.830 1.00 93.88 263 ALA A N 1
ATOM 1938 C CA . ALA A 1 263 ? -5.710 -12.823 6.570 1.00 93.88 263 ALA A CA 1
ATOM 1939 C C . ALA A 1 263 ? -7.164 -12.401 6.827 1.00 93.88 263 ALA A C 1
ATOM 1941 O O . ALA A 1 263 ? -8.110 -13.078 6.429 1.00 93.88 263 ALA A O 1
ATOM 1942 N N . GLU A 1 264 ? -7.324 -11.253 7.470 1.00 94.62 264 GLU A N 1
ATOM 1943 C CA . GLU A 1 264 ? -8.605 -10.618 7.773 1.00 94.62 264 GLU A CA 1
ATOM 1944 C C . GLU A 1 264 ? -8.938 -9.505 6.772 1.00 94.62 264 GLU A C 1
ATOM 1946 O O . GLU A 1 264 ? -10.101 -9.134 6.659 1.00 94.62 264 GLU A O 1
ATOM 1951 N N . ALA A 1 265 ? -7.934 -9.016 6.033 1.00 95.94 265 ALA A N 1
ATOM 1952 C CA . ALA A 1 265 ? -8.043 -8.057 4.936 1.00 95.94 265 ALA A CA 1
ATOM 1953 C C . ALA A 1 265 ? -6.922 -8.288 3.900 1.00 95.94 265 ALA A C 1
ATOM 1955 O O . ALA A 1 265 ? -5.831 -8.748 4.259 1.00 95.94 265 ALA A O 1
ATOM 1956 N N . LEU A 1 266 ? -7.172 -7.949 2.631 1.00 97.00 266 LEU A N 1
ATOM 1957 C CA . LEU A 1 266 ? -6.196 -8.021 1.533 1.00 97.00 266 LEU A CA 1
ATOM 1958 C C . LEU A 1 266 ? -5.735 -6.625 1.111 1.00 97.00 266 LEU A C 1
ATOM 1960 O O . LEU A 1 266 ? -6.543 -5.735 0.876 1.00 97.00 266 LEU A O 1
ATOM 1964 N N . PHE A 1 267 ? -4.425 -6.423 1.041 1.00 97.38 267 PHE A N 1
ATOM 1965 C CA . PHE A 1 267 ? -3.785 -5.147 0.747 1.00 97.38 267 PHE A CA 1
ATOM 1966 C C . PHE A 1 267 ? -2.992 -5.303 -0.549 1.00 97.38 267 PHE A C 1
ATOM 1968 O O . PHE A 1 267 ? -2.038 -6.082 -0.617 1.00 97.38 267 PHE A O 1
ATOM 1975 N N . VAL A 1 268 ? -3.406 -4.578 -1.581 1.00 96.75 268 VAL A N 1
ATOM 1976 C CA . VAL A 1 268 ? -2.875 -4.691 -2.937 1.00 96.75 268 VAL A CA 1
ATOM 1977 C C . VAL A 1 268 ? -2.178 -3.388 -3.303 1.00 96.75 268 VAL A C 1
ATOM 1979 O O . VAL A 1 268 ? -2.813 -2.345 -3.454 1.00 96.75 268 VAL A O 1
ATOM 1982 N N . LEU A 1 269 ? -0.859 -3.457 -3.446 1.00 96.31 269 LEU A N 1
ATOM 1983 C CA . LEU A 1 269 ? -0.036 -2.347 -3.909 1.00 96.31 269 LEU A CA 1
ATOM 1984 C C . LEU A 1 269 ? 0.127 -2.492 -5.418 1.00 96.31 269 LEU A C 1
ATOM 1986 O O . LEU A 1 269 ? 0.607 -3.532 -5.866 1.00 96.31 269 LEU A O 1
ATOM 1990 N N . ALA A 1 270 ? -0.245 -1.485 -6.203 1.00 92.81 270 ALA A N 1
ATOM 1991 C CA . ALA A 1 270 ? -0.148 -1.547 -7.656 1.00 92.81 270 ALA A CA 1
ATOM 1992 C C . ALA A 1 270 ? 0.511 -0.310 -8.275 1.00 92.81 270 ALA A C 1
ATOM 1994 O O . ALA A 1 270 ? 0.570 0.769 -7.688 1.00 92.81 270 ALA A O 1
ATOM 1995 N N . SER A 1 271 ? 1.031 -0.527 -9.480 1.00 89.69 271 SER A N 1
ATOM 1996 C CA . SER A 1 271 ? 1.553 0.466 -10.421 1.00 89.69 271 SER A CA 1
ATOM 1997 C C . SER A 1 271 ? 0.933 0.223 -11.805 1.00 89.69 271 SER A C 1
ATOM 1999 O O . SER A 1 271 ? 1.584 0.316 -12.847 1.00 89.69 271 SER A O 1
ATOM 2001 N N . PHE A 1 272 ? -0.345 -0.175 -11.824 1.00 85.94 272 PHE A N 1
ATOM 2002 C CA . PHE A 1 272 ? -1.047 -0.559 -13.043 1.00 85.94 272 PHE A CA 1
ATOM 2003 C C . PHE A 1 272 ? -1.211 0.654 -13.952 1.00 85.94 272 PHE A C 1
ATOM 2005 O O . PHE A 1 272 ? -1.976 1.571 -13.660 1.00 85.94 272 PHE A O 1
ATOM 2012 N N . GLY A 1 273 ? -0.510 0.629 -15.080 1.00 77.06 273 GLY A N 1
ATOM 2013 C CA . GLY A 1 273 ? -0.640 1.586 -16.168 1.00 77.06 273 GLY A CA 1
ATOM 2014 C C . GLY A 1 273 ? -0.544 0.901 -17.521 1.00 77.06 273 GLY A C 1
ATOM 2015 O O . GLY A 1 273 ? -0.259 -0.294 -17.619 1.00 77.06 273 GLY A O 1
ATOM 2016 N N . GLY A 1 274 ? -0.813 1.658 -18.575 1.00 68.06 274 GLY A N 1
ATOM 2017 C CA . GLY A 1 274 ? -0.784 1.154 -19.939 1.00 68.06 274 GLY A CA 1
ATOM 2018 C C . GLY A 1 274 ? -0.646 2.270 -20.961 1.00 68.06 274 GLY A C 1
ATOM 2019 O O . GLY A 1 274 ? -0.781 3.455 -20.652 1.00 68.06 274 GLY A O 1
ATOM 2020 N N . ARG A 1 275 ? -0.358 1.871 -22.199 1.00 67.19 275 ARG A N 1
ATOM 2021 C CA . ARG A 1 275 ? -0.239 2.784 -23.335 1.00 67.19 275 ARG A CA 1
ATOM 2022 C C . ARG A 1 275 ? -1.610 3.137 -23.894 1.00 67.19 275 ARG A C 1
ATOM 2024 O O . ARG A 1 275 ? -2.452 2.260 -24.101 1.00 67.19 275 ARG A O 1
ATOM 2031 N N . ARG A 1 276 ? -1.830 4.423 -24.170 1.00 62.84 276 ARG A N 1
ATOM 2032 C CA . ARG A 1 276 ? -3.137 4.953 -24.589 1.00 62.84 276 ARG A CA 1
ATOM 2033 C C . ARG A 1 276 ? -3.599 4.420 -25.955 1.00 62.84 276 ARG A C 1
ATOM 2035 O O . ARG A 1 276 ? -4.804 4.315 -26.177 1.00 62.84 276 ARG A O 1
ATOM 2042 N N . HIS A 1 277 ? -2.678 4.047 -26.852 1.00 56.22 277 HIS A N 1
ATOM 2043 C CA . HIS A 1 277 ? -3.024 3.527 -28.184 1.00 56.22 277 HIS A CA 1
ATOM 2044 C C . HIS A 1 277 ? -3.414 2.038 -28.236 1.00 56.22 277 HIS A C 1
ATOM 2046 O O . HIS A 1 277 ? -4.042 1.609 -29.212 1.00 56.22 277 HIS A O 1
ATOM 2052 N N . GLU A 1 278 ? -3.146 1.240 -27.197 1.00 56.12 278 GLU A N 1
ATOM 2053 C CA . GLU A 1 278 ? -3.544 -0.174 -27.148 1.00 56.12 278 GLU A CA 1
ATOM 2054 C C . GLU A 1 278 ? -5.015 -0.336 -26.737 1.00 56.12 278 GLU A C 1
ATOM 2056 O O . GLU A 1 278 ? -5.355 -0.875 -25.683 1.00 56.12 278 GLU A O 1
ATOM 2061 N N . THR A 1 279 ? -5.915 0.080 -27.633 1.00 54.81 279 THR A N 1
ATOM 2062 C CA . THR A 1 279 ? -7.391 0.082 -27.490 1.00 54.81 279 THR A CA 1
ATOM 2063 C C . THR A 1 279 ? -8.040 -1.236 -27.028 1.00 54.81 279 THR A C 1
ATOM 2065 O O . THR A 1 279 ? -9.219 -1.244 -26.678 1.00 54.81 279 THR A O 1
ATOM 2068 N N . LYS A 1 280 ? -7.301 -2.356 -27.000 1.00 56.34 280 LYS A N 1
ATOM 2069 C CA . LYS A 1 280 ? -7.747 -3.654 -26.460 1.00 56.34 280 LYS A CA 1
ATOM 2070 C C . LYS A 1 280 ? -7.060 -4.071 -25.154 1.00 56.34 280 LYS A C 1
ATOM 2072 O O . LYS A 1 280 ? -7.679 -4.794 -24.381 1.00 56.34 280 LYS A O 1
ATOM 2077 N N . GLU A 1 281 ? -5.827 -3.640 -24.895 1.00 54.06 281 GLU A N 1
ATOM 2078 C CA . GLU A 1 281 ? -5.066 -3.982 -23.679 1.00 54.06 281 GLU A CA 1
ATOM 2079 C C . GLU A 1 281 ? -5.413 -3.016 -22.534 1.00 54.06 281 GLU A C 1
ATOM 2081 O O . GLU A 1 281 ? -5.653 -3.443 -21.407 1.00 54.06 281 GLU A O 1
ATOM 2086 N N . PHE A 1 282 ? -5.603 -1.730 -22.856 1.00 54.06 282 PHE A N 1
ATOM 2087 C CA . PHE A 1 282 ? -6.128 -0.706 -21.946 1.00 54.06 282 PHE A CA 1
ATOM 2088 C C . PHE A 1 282 ? -7.471 -1.131 -21.323 1.00 54.06 282 PHE A C 1
ATOM 2090 O O . PHE A 1 282 ? -7.703 -1.006 -20.119 1.00 54.06 282 PHE A O 1
ATOM 2097 N N . SER A 1 283 ? -8.333 -1.736 -22.151 1.00 61.22 283 SER A N 1
ATOM 2098 C CA . SER A 1 283 ? -9.590 -2.348 -21.715 1.00 61.22 283 SER A CA 1
ATOM 2099 C C . SER A 1 283 ? -9.363 -3.478 -20.706 1.00 61.22 283 SER A C 1
ATOM 2101 O O . SER A 1 283 ? -10.106 -3.565 -19.732 1.00 61.22 283 SER A O 1
ATOM 2103 N N . ARG A 1 284 ? -8.325 -4.313 -20.868 1.00 64.62 284 ARG A N 1
ATOM 2104 C CA . ARG A 1 284 ? -8.050 -5.438 -19.959 1.00 64.62 284 ARG A CA 1
ATOM 2105 C C . ARG A 1 284 ? -7.670 -4.974 -18.564 1.00 64.62 284 ARG A C 1
ATOM 2107 O O . ARG A 1 284 ? -8.273 -5.467 -17.624 1.00 64.62 284 ARG A O 1
ATOM 2114 N N . ILE A 1 285 ? -6.730 -4.040 -18.413 1.00 66.88 285 ILE A N 1
ATOM 2115 C CA . ILE A 1 285 ? -6.291 -3.588 -17.078 1.00 66.88 285 ILE A CA 1
ATOM 2116 C C . ILE A 1 285 ? -7.441 -2.874 -16.350 1.00 66.88 285 ILE A C 1
ATOM 2118 O O . ILE A 1 285 ? -7.710 -3.175 -15.189 1.00 66.88 285 ILE A O 1
ATOM 2122 N N . SER A 1 286 ? -8.204 -2.028 -17.050 1.00 71.94 286 SER A N 1
ATOM 2123 C CA . SER A 1 286 ? -9.403 -1.391 -16.484 1.00 71.94 286 SER A CA 1
ATOM 2124 C C . SER A 1 286 ? -10.485 -2.417 -16.102 1.00 71.94 286 SER A C 1
ATOM 2126 O O . SER A 1 286 ? -11.031 -2.360 -15.001 1.00 71.94 286 SER A O 1
ATOM 2128 N N . THR A 1 287 ? -10.745 -3.413 -16.960 1.00 72.25 287 THR A N 1
ATOM 2129 C CA . THR A 1 287 ? -11.668 -4.531 -16.680 1.00 72.25 287 THR A CA 1
ATOM 2130 C C . THR A 1 287 ? -11.189 -5.361 -15.487 1.00 72.25 287 THR A C 1
ATOM 2132 O O . THR A 1 287 ? -11.993 -5.749 -14.645 1.00 72.25 287 THR A O 1
ATOM 2135 N N . VAL A 1 288 ? -9.883 -5.607 -15.377 1.00 70.75 288 VAL A N 1
ATOM 2136 C CA . VAL A 1 288 ? -9.263 -6.312 -14.253 1.00 70.75 288 VAL A CA 1
ATOM 2137 C C . VAL A 1 288 ? -9.474 -5.528 -12.962 1.00 70.75 288 VAL A C 1
ATOM 2139 O O . VAL A 1 288 ? -10.093 -6.065 -12.055 1.00 70.75 288 VAL A O 1
ATOM 2142 N N . VAL A 1 289 ? -9.078 -4.258 -12.867 1.00 80.88 289 VAL A N 1
ATOM 2143 C CA . VAL A 1 289 ? -9.283 -3.472 -11.633 1.00 80.88 289 VAL A CA 1
ATOM 2144 C C . VAL A 1 289 ? -10.773 -3.391 -11.265 1.00 80.88 289 VAL A C 1
ATOM 2146 O O . VAL A 1 289 ? -11.133 -3.579 -10.105 1.00 80.88 289 VAL A O 1
ATOM 2149 N N . ARG A 1 290 ? -11.657 -3.184 -12.252 1.00 85.94 290 ARG A N 1
ATOM 2150 C CA . ARG A 1 290 ? -13.101 -3.008 -12.030 1.00 85.94 290 ARG A CA 1
ATOM 2151 C C . ARG A 1 290 ? -13.854 -4.287 -11.657 1.00 85.94 290 ARG A C 1
ATOM 2153 O O . ARG A 1 290 ? -14.829 -4.201 -10.921 1.00 85.94 290 ARG A O 1
ATOM 2160 N N . HIS A 1 291 ? -13.459 -5.448 -12.178 1.00 90.31 291 HIS A N 1
ATOM 2161 C CA . HIS A 1 291 ? -14.187 -6.704 -11.957 1.00 90.31 291 HIS A CA 1
ATOM 2162 C C . HIS A 1 291 ? -13.420 -7.694 -11.082 1.00 90.31 291 HIS A C 1
ATOM 2164 O O . HIS A 1 291 ? -14.036 -8.379 -10.268 1.00 90.31 291 HIS A O 1
ATOM 2170 N N . LEU A 1 292 ? -12.093 -7.769 -11.204 1.00 92.88 292 LEU A N 1
ATOM 2171 C CA . LEU A 1 292 ? -11.285 -8.709 -10.434 1.00 92.88 292 LEU A CA 1
ATOM 2172 C C . LEU A 1 292 ? -11.200 -8.316 -8.960 1.00 92.88 292 LEU A C 1
ATOM 2174 O O . LEU A 1 292 ? -11.349 -9.199 -8.127 1.00 92.88 292 LEU A O 1
ATOM 2178 N N . LEU A 1 293 ? -10.990 -7.039 -8.616 1.00 94.38 293 LEU A N 1
ATOM 2179 C CA . LEU A 1 293 ? -10.848 -6.649 -7.206 1.00 94.38 293 LEU A CA 1
ATOM 2180 C C . LEU A 1 293 ? -12.131 -6.924 -6.391 1.00 94.38 293 LEU A C 1
ATOM 2182 O O . LEU A 1 293 ? -12.014 -7.610 -5.373 1.00 94.38 293 LEU A O 1
ATOM 2186 N N . PRO A 1 294 ? -13.348 -6.550 -6.852 1.00 95.50 294 PRO A N 1
ATOM 2187 C CA . PRO A 1 294 ? -14.594 -6.985 -6.211 1.00 95.50 294 PRO A CA 1
ATOM 2188 C C . PRO A 1 294 ? -14.735 -8.505 -6.151 1.00 95.50 294 PRO A C 1
ATOM 2190 O O . PRO A 1 294 ? -15.134 -9.046 -5.125 1.00 95.50 294 PRO A O 1
ATOM 2193 N N . THR A 1 295 ? -14.346 -9.211 -7.220 1.00 95.50 295 THR A N 1
ATOM 2194 C CA . THR A 1 295 ? -14.381 -10.680 -7.247 1.00 95.50 295 THR A CA 1
ATOM 2195 C C . THR A 1 295 ? -13.458 -11.280 -6.182 1.00 95.50 295 THR A C 1
ATOM 2197 O O . THR A 1 295 ? -13.890 -12.179 -5.477 1.00 95.50 295 THR A O 1
ATOM 2200 N N . ARG A 1 296 ? -12.233 -10.768 -5.990 1.00 95.50 296 ARG A N 1
ATOM 2201 C CA . ARG A 1 296 ? -11.284 -11.259 -4.970 1.00 95.50 296 ARG A CA 1
ATOM 2202 C C . ARG A 1 296 ? -11.744 -10.979 -3.543 1.00 95.50 296 ARG A C 1
ATOM 2204 O O . ARG A 1 296 ? -11.532 -11.824 -2.677 1.00 95.50 296 ARG A O 1
ATOM 2211 N N . ALA A 1 297 ? -12.370 -9.829 -3.302 1.00 95.38 297 ALA A N 1
ATOM 2212 C CA . ALA A 1 297 ? -12.968 -9.517 -2.007 1.00 95.38 297 ALA A CA 1
ATOM 2213 C C . ALA A 1 297 ? -14.134 -10.477 -1.695 1.00 95.38 297 ALA A C 1
ATOM 2215 O O . ALA A 1 297 ? -14.127 -11.155 -0.665 1.00 95.38 297 ALA A O 1
ATOM 2216 N N . LEU A 1 298 ? -15.067 -10.632 -2.644 1.00 95.00 298 LEU A N 1
ATOM 2217 C CA . LEU A 1 298 ? -16.243 -11.502 -2.538 1.00 95.00 298 LEU A CA 1
ATOM 2218 C C . LEU A 1 298 ? -15.887 -12.999 -2.424 1.00 95.00 298 LEU A C 1
ATOM 2220 O O . LEU A 1 298 ? -16.403 -13.685 -1.542 1.00 95.00 298 LEU A O 1
ATOM 2224 N N . GLU A 1 299 ? -14.983 -13.509 -3.272 1.00 94.88 299 GLU A N 1
ATOM 2225 C CA . GLU A 1 299 ? -14.493 -14.906 -3.276 1.00 94.88 299 GLU A CA 1
ATOM 2226 C C . GLU A 1 299 ? -13.905 -15.340 -1.927 1.00 94.88 299 GLU A C 1
ATOM 2228 O O . GLU A 1 299 ? -13.815 -16.536 -1.634 1.00 94.88 299 GLU A O 1
ATOM 2233 N N . HIS A 1 300 ? -13.438 -14.382 -1.129 1.00 94.56 300 HIS A N 1
ATOM 2234 C CA . HIS A 1 300 ? -12.724 -14.635 0.115 1.00 94.56 300 HIS A CA 1
ATOM 2235 C C . HIS A 1 300 ? -13.429 -14.072 1.355 1.00 94.56 300 HIS A C 1
ATOM 2237 O O . HIS A 1 300 ? -13.020 -14.396 2.469 1.00 94.56 300 HIS A O 1
ATOM 2243 N N . SER A 1 301 ? -14.504 -13.294 1.182 1.00 94.50 301 SER A N 1
ATOM 2244 C CA . SER A 1 301 ? -15.236 -12.630 2.268 1.00 94.50 301 SER A CA 1
ATOM 2245 C C . SER A 1 301 ? -14.311 -11.830 3.198 1.00 94.50 301 SER A C 1
ATOM 2247 O O . SER A 1 301 ? -14.393 -11.932 4.428 1.00 94.50 301 SER A O 1
ATOM 2249 N N . VAL A 1 302 ? -13.402 -11.055 2.598 1.00 94.56 302 VAL A N 1
ATOM 2250 C CA . VAL A 1 302 ? -12.477 -10.141 3.286 1.00 94.56 302 VAL A CA 1
ATOM 2251 C C . VAL A 1 302 ? -12.430 -8.797 2.552 1.00 94.56 302 VAL A C 1
ATOM 2253 O O . VAL A 1 302 ? -12.422 -8.796 1.320 1.00 94.56 302 VAL A O 1
ATOM 2256 N N . PRO A 1 303 ? -12.384 -7.657 3.267 1.00 96.56 303 PRO A N 1
ATOM 2257 C CA . PRO A 1 303 ? -12.202 -6.355 2.639 1.00 96.56 303 PRO A CA 1
ATOM 2258 C C . PRO A 1 303 ? -10.856 -6.267 1.915 1.00 96.56 303 PRO A C 1
ATOM 2260 O O . PRO A 1 303 ? -9.867 -6.895 2.315 1.00 96.56 303 PRO A O 1
ATOM 2263 N N . LEU A 1 304 ? -10.825 -5.460 0.857 1.00 96.69 304 LEU A N 1
ATOM 2264 C CA . LEU A 1 304 ? -9.669 -5.289 -0.015 1.00 96.69 304 LEU A CA 1
ATOM 2265 C C . LEU A 1 304 ? -9.322 -3.805 -0.153 1.00 96.69 304 LEU A C 1
ATOM 2267 O O . LEU A 1 304 ? -10.136 -3.009 -0.611 1.00 96.69 304 LEU A O 1
ATOM 2271 N N . LEU A 1 305 ? -8.094 -3.441 0.210 1.00 97.44 305 LEU A N 1
ATOM 2272 C CA . LEU A 1 305 ? -7.523 -2.114 -0.008 1.00 97.44 305 LEU A CA 1
ATOM 2273 C C . LEU A 1 305 ? -6.616 -2.177 -1.239 1.00 97.44 305 LEU A C 1
ATOM 2275 O O . LEU A 1 305 ? -5.756 -3.054 -1.328 1.00 97.44 305 LEU A O 1
ATOM 2279 N N . PHE A 1 306 ? -6.781 -1.242 -2.169 1.00 96.56 306 PHE A N 1
ATOM 2280 C CA . PHE A 1 306 ? -5.999 -1.146 -3.397 1.00 96.56 306 PHE A CA 1
ATOM 2281 C C . PHE A 1 306 ? -5.445 0.272 -3.549 1.00 96.56 306 PHE A C 1
ATOM 2283 O O . PHE A 1 306 ? -6.216 1.227 -3.652 1.00 96.56 306 PHE A O 1
ATOM 2290 N N . ALA A 1 307 ? -4.119 0.405 -3.577 1.00 96.06 307 ALA A N 1
ATOM 2291 C CA . ALA A 1 307 ? -3.433 1.672 -3.820 1.00 96.06 307 ALA A CA 1
ATOM 2292 C C . ALA A 1 307 ? -2.711 1.634 -5.172 1.00 96.06 307 ALA A C 1
ATOM 2294 O O . ALA A 1 307 ? -1.950 0.703 -5.449 1.00 96.06 307 ALA A O 1
ATOM 2295 N N . ASN A 1 308 ? -2.945 2.652 -5.997 1.00 93.88 308 ASN A N 1
ATOM 2296 C CA . ASN A 1 308 ? -2.348 2.834 -7.319 1.00 93.88 308 ASN A CA 1
ATOM 2297 C C . ASN A 1 308 ? -2.028 4.318 -7.555 1.00 93.88 308 ASN A C 1
ATOM 2299 O O . ASN A 1 308 ? -2.568 5.198 -6.885 1.00 93.88 308 ASN A O 1
ATOM 2303 N N . TYR A 1 309 ? -1.165 4.594 -8.527 1.00 90.69 309 TYR A N 1
ATOM 2304 C CA . TYR A 1 309 ? -0.864 5.956 -8.971 1.00 90.69 309 TYR A CA 1
ATOM 2305 C C . TYR A 1 309 ? -1.998 6.547 -9.812 1.00 90.69 309 TYR A C 1
ATOM 2307 O O . TYR A 1 309 ? -2.755 5.816 -10.455 1.00 90.69 309 TYR A O 1
ATOM 2315 N N . VAL A 1 310 ? -2.046 7.878 -9.881 1.00 88.38 310 VAL A N 1
ATOM 2316 C CA . VAL A 1 310 ? -2.878 8.620 -10.837 1.00 88.38 310 VAL A CA 1
ATOM 2317 C C . VAL A 1 310 ? -2.030 9.562 -11.687 1.00 88.38 310 VAL A C 1
ATOM 2319 O O . VAL A 1 310 ? -0.933 9.970 -11.299 1.00 88.38 310 VAL A O 1
ATOM 2322 N N . GLY A 1 311 ? -2.559 9.899 -12.859 1.00 82.19 311 GLY A N 1
ATOM 2323 C CA . GLY A 1 311 ? -1.975 10.862 -13.782 1.00 82.19 311 GLY A CA 1
ATOM 2324 C C . GLY A 1 311 ? -1.564 10.254 -15.120 1.00 82.19 311 GLY A C 1
ATOM 2325 O O . GLY A 1 311 ? -1.381 9.041 -15.290 1.00 82.19 311 GLY A O 1
ATOM 2326 N N . THR A 1 312 ? -1.420 11.141 -16.095 1.00 72.69 312 THR A N 1
ATOM 2327 C CA . THR A 1 312 ? -0.714 10.883 -17.350 1.00 72.69 312 THR A CA 1
ATOM 2328 C C . THR A 1 312 ? 0.726 11.346 -17.202 1.00 72.69 312 THR A C 1
ATOM 2330 O O . THR A 1 312 ? 0.950 12.414 -16.635 1.00 72.69 312 THR A O 1
ATOM 2333 N N . LEU A 1 313 ? 1.693 10.617 -17.771 1.00 69.00 313 LEU A N 1
ATOM 2334 C CA . LEU A 1 313 ? 3.013 11.214 -17.985 1.00 69.00 313 LEU A CA 1
ATOM 2335 C C . LEU A 1 313 ? 2.851 12.538 -18.753 1.00 69.00 313 LEU A C 1
ATOM 2337 O O . LEU A 1 313 ? 2.048 12.573 -19.695 1.00 69.00 313 LEU A O 1
ATOM 2341 N N . PRO A 1 314 ? 3.581 13.607 -18.375 1.00 64.06 314 PRO A N 1
ATOM 2342 C CA . PRO A 1 314 ? 3.569 14.844 -19.136 1.00 64.06 314 PRO A CA 1
ATOM 2343 C C . PRO A 1 314 ? 3.970 14.541 -20.575 1.00 64.06 314 PRO A C 1
ATOM 2345 O O . PRO A 1 314 ? 4.863 13.732 -20.837 1.00 64.06 314 PRO A O 1
ATOM 2348 N N . GLU A 1 315 ? 3.312 15.209 -21.511 1.00 63.66 315 GLU A N 1
ATOM 2349 C CA . GLU A 1 315 ? 3.792 15.239 -22.883 1.00 63.66 315 GLU A CA 1
ATOM 2350 C C . GLU A 1 315 ? 5.130 15.984 -22.856 1.00 63.66 315 GLU A C 1
ATOM 2352 O O . GLU A 1 315 ? 5.192 17.114 -22.367 1.00 63.66 315 GLU A O 1
ATOM 2357 N N . GLU A 1 316 ? 6.212 15.352 -23.323 1.00 60.22 316 GLU A N 1
ATOM 2358 C CA . GLU A 1 316 ? 7.414 16.115 -23.653 1.00 60.22 316 GLU A CA 1
ATOM 2359 C C . GLU A 1 316 ? 6.998 17.094 -24.751 1.00 60.22 316 GLU A C 1
ATOM 2361 O O . GLU A 1 316 ? 6.698 16.666 -25.866 1.00 60.22 316 GLU A O 1
ATOM 2366 N N . GLU A 1 317 ? 6.887 18.384 -24.411 1.00 58.62 317 GLU A N 1
ATOM 2367 C CA . GLU A 1 317 ? 6.500 19.416 -25.373 1.00 58.62 317 GLU A CA 1
ATOM 2368 C C . GLU A 1 317 ? 7.408 19.306 -26.597 1.00 58.62 317 GLU A C 1
ATOM 2370 O O . GLU A 1 317 ? 8.631 19.385 -26.470 1.00 58.62 317 GLU A O 1
ATOM 2375 N N . ASP A 1 318 ? 6.801 19.104 -27.769 1.00 54.28 318 ASP A N 1
ATOM 2376 C CA . ASP A 1 318 ? 7.492 18.871 -29.035 1.00 54.28 318 ASP A CA 1
ATOM 2377 C C . ASP A 1 318 ? 8.542 19.968 -29.302 1.00 54.28 318 ASP A C 1
ATOM 2379 O O . ASP A 1 318 ? 8.260 21.023 -29.877 1.00 54.28 318 ASP A O 1
ATOM 2383 N N . VAL A 1 319 ? 9.810 19.692 -28.969 1.00 55.88 319 VAL A N 1
ATOM 2384 C CA . VAL A 1 319 ? 10.967 20.562 -29.280 1.00 55.88 319 VAL A CA 1
ATOM 2385 C C . VAL A 1 319 ? 11.265 20.563 -30.801 1.00 55.88 319 VAL A C 1
ATOM 2387 O O . VAL A 1 319 ? 12.245 21.129 -31.291 1.00 55.88 319 VAL A O 1
ATOM 2390 N N . SER A 1 320 ? 10.387 19.950 -31.598 1.00 56.31 320 SER A N 1
ATOM 2391 C CA . SER A 1 320 ? 10.457 19.760 -33.043 1.00 56.31 320 SER A CA 1
ATOM 2392 C C . SER A 1 320 ? 9.867 20.925 -33.851 1.00 56.31 320 SER A C 1
ATOM 2394 O O . SER A 1 320 ? 9.123 20.718 -34.810 1.00 56.31 320 SER A O 1
ATOM 2396 N N . SER A 1 321 ? 10.240 22.167 -33.524 1.00 49.91 321 SER A N 1
ATOM 2397 C CA . SER A 1 321 ? 10.012 23.316 -34.421 1.00 49.91 321 SER A CA 1
ATOM 2398 C C . SER A 1 321 ? 11.216 24.256 -34.587 1.00 49.91 321 SER A C 1
ATOM 2400 O O . SER A 1 321 ? 11.047 25.401 -35.012 1.00 49.91 321 SER A O 1
ATOM 2402 N N . SER A 1 322 ? 12.441 23.786 -34.313 1.00 48.03 322 SER A N 1
ATOM 2403 C CA . SER A 1 322 ? 13.655 24.425 -34.844 1.00 48.03 322 SER A CA 1
ATOM 2404 C C . SER A 1 322 ? 14.153 23.648 -36.069 1.00 48.03 322 SER A C 1
ATOM 2406 O O . SER A 1 322 ? 14.526 22.479 -36.001 1.00 48.03 322 SER A O 1
ATOM 2408 N N . SER A 1 323 ? 14.069 24.286 -37.235 1.00 49.06 323 SER A N 1
ATOM 2409 C CA . SER A 1 323 ? 14.282 23.654 -38.536 1.00 49.06 323 SER A CA 1
ATOM 2410 C C . SER A 1 323 ? 15.767 23.416 -38.831 1.00 49.06 323 SER A C 1
ATOM 2412 O O . SER A 1 323 ? 16.432 24.281 -39.406 1.00 49.06 323 SER A O 1
ATOM 2414 N N . VAL A 1 324 ? 16.280 22.230 -38.500 1.00 50.12 324 VAL A N 1
ATOM 2415 C CA . VAL A 1 324 ? 17.577 21.745 -38.999 1.00 50.12 324 VAL A CA 1
ATOM 2416 C C . VAL A 1 324 ? 17.327 20.772 -40.151 1.00 50.12 324 VAL A C 1
ATOM 2418 O O . VAL A 1 324 ? 17.135 19.575 -39.957 1.00 50.12 324 VAL A O 1
ATOM 2421 N N . GLN A 1 325 ? 17.300 21.304 -41.375 1.00 52.19 325 GLN A N 1
ATOM 2422 C CA . GLN A 1 325 ? 17.258 20.494 -42.593 1.00 52.19 325 GLN A CA 1
ATOM 2423 C C . GLN A 1 325 ? 18.634 19.854 -42.832 1.00 52.19 325 GLN A C 1
ATOM 2425 O O . GLN A 1 325 ? 19.554 20.526 -43.296 1.00 52.19 325 GLN A O 1
ATOM 2430 N N . SER A 1 326 ? 18.774 18.560 -42.536 1.00 48.75 326 SER A N 1
ATOM 2431 C CA . SER A 1 326 ? 19.937 17.766 -42.953 1.00 48.75 326 SER A CA 1
ATOM 2432 C C . SER A 1 326 ? 19.580 16.288 -43.158 1.00 48.75 326 SER A C 1
ATOM 2434 O O . SER A 1 326 ? 19.572 15.520 -42.199 1.00 48.75 326 SER A O 1
ATOM 2436 N N . ASP A 1 327 ? 19.283 15.931 -44.410 1.00 51.38 327 ASP A N 1
ATOM 2437 C CA . ASP A 1 327 ? 19.213 14.613 -45.079 1.00 51.38 327 ASP A CA 1
ATOM 2438 C C . ASP A 1 327 ? 19.527 13.333 -44.251 1.00 51.38 327 ASP A C 1
ATOM 2440 O O . ASP A 1 327 ? 20.454 12.582 -44.561 1.00 51.38 327 ASP A O 1
ATOM 2444 N N . GLY A 1 328 ? 18.731 13.043 -43.213 1.00 52.28 328 GLY A N 1
ATOM 2445 C CA . GLY A 1 328 ? 18.934 11.937 -42.255 1.00 52.28 328 GLY A CA 1
ATOM 2446 C C . GLY A 1 328 ? 17.655 11.149 -41.932 1.00 52.28 328 GLY A C 1
ATOM 2447 O O . GLY A 1 328 ? 17.408 10.776 -40.786 1.00 52.28 328 GLY A O 1
ATOM 2448 N N . ASP A 1 329 ? 16.821 10.925 -42.945 1.00 52.12 329 ASP A N 1
ATOM 2449 C CA . ASP A 1 329 ? 15.351 10.863 -42.837 1.00 52.12 329 ASP A CA 1
ATOM 2450 C C . ASP A 1 329 ? 14.719 9.554 -42.293 1.00 52.12 329 ASP A C 1
ATOM 2452 O O . ASP A 1 329 ? 13.527 9.323 -42.464 1.00 52.12 329 ASP A O 1
ATOM 2456 N N . TYR A 1 330 ? 15.490 8.661 -41.654 1.00 50.53 330 TYR A N 1
ATOM 2457 C CA . TYR A 1 330 ? 14.998 7.329 -41.229 1.00 50.53 330 TYR A CA 1
ATOM 2458 C C . TYR A 1 330 ? 15.140 6.989 -39.738 1.00 50.53 330 TYR A C 1
ATOM 2460 O O . TYR A 1 330 ? 14.529 6.021 -39.288 1.00 50.53 330 TYR A O 1
ATOM 2468 N N . VAL A 1 331 ? 15.903 7.756 -38.949 1.00 47.75 331 VAL A N 1
ATOM 2469 C CA . VAL A 1 331 ? 16.093 7.460 -37.509 1.00 47.75 331 VAL A CA 1
ATOM 2470 C C . VAL A 1 331 ? 15.108 8.239 -36.626 1.00 47.75 331 VAL A C 1
ATOM 2472 O O . VAL A 1 331 ? 14.626 7.708 -35.628 1.00 47.75 331 VAL A O 1
ATOM 2475 N N . ALA A 1 332 ? 14.733 9.462 -37.017 1.00 51.09 332 ALA A N 1
ATOM 2476 C CA . ALA A 1 332 ? 13.837 10.319 -36.232 1.00 51.09 332 ALA A CA 1
ATOM 2477 C C . ALA A 1 332 ? 12.405 9.757 -36.101 1.00 51.09 332 ALA A C 1
ATOM 2479 O O . ALA A 1 332 ? 11.804 9.834 -35.031 1.00 51.09 332 ALA A O 1
ATOM 2480 N N . ALA A 1 333 ? 11.876 9.126 -37.157 1.00 49.59 333 ALA A N 1
ATOM 2481 C CA . ALA A 1 333 ? 10.515 8.581 -37.166 1.00 49.59 333 ALA A CA 1
ATOM 2482 C C . ALA A 1 333 ? 10.305 7.425 -36.164 1.00 49.59 333 ALA A C 1
ATOM 2484 O O . ALA A 1 333 ? 9.196 7.235 -35.673 1.00 49.59 333 ALA A O 1
ATOM 2485 N N . ALA A 1 334 ? 11.359 6.670 -35.831 1.00 47.31 334 ALA A N 1
ATOM 2486 C CA . ALA A 1 334 ? 11.282 5.590 -34.845 1.00 47.31 334 ALA A CA 1
ATOM 2487 C C . ALA A 1 334 ? 11.254 6.115 -33.397 1.00 47.31 334 ALA A C 1
ATOM 2489 O O . ALA A 1 334 ? 10.586 5.526 -32.552 1.00 47.31 334 ALA A O 1
ATOM 2490 N N . ALA A 1 335 ? 11.931 7.236 -33.120 1.00 49.09 335 ALA A N 1
ATOM 2491 C CA . ALA A 1 335 ? 11.884 7.897 -31.815 1.00 49.09 335 ALA A CA 1
ATOM 2492 C C . ALA A 1 335 ? 10.530 8.593 -31.584 1.00 49.09 335 ALA A C 1
ATOM 2494 O O . ALA A 1 335 ? 9.920 8.414 -30.533 1.00 49.09 335 ALA A O 1
ATOM 2495 N N . ALA A 1 336 ? 10.004 9.290 -32.598 1.00 50.28 336 ALA A N 1
ATOM 2496 C CA . ALA A 1 336 ? 8.686 9.932 -32.544 1.00 50.28 336 ALA A CA 1
ATOM 2497 C C . ALA A 1 336 ? 7.506 8.939 -32.444 1.00 50.28 336 ALA A C 1
ATOM 2499 O O . ALA A 1 336 ? 6.412 9.317 -32.043 1.00 50.28 336 ALA A O 1
ATOM 2500 N N . ALA A 1 337 ? 7.713 7.663 -32.789 1.00 50.16 337 ALA A N 1
ATOM 2501 C CA . ALA A 1 337 ? 6.730 6.595 -32.589 1.00 50.16 337 ALA A CA 1
ATOM 2502 C C . ALA A 1 337 ? 6.828 5.912 -31.206 1.00 50.16 337 ALA A C 1
ATOM 2504 O O . ALA A 1 337 ? 6.004 5.053 -30.893 1.00 50.16 337 ALA A O 1
ATOM 2505 N N . ALA A 1 338 ? 7.832 6.255 -30.388 1.00 51.75 338 ALA A N 1
ATOM 2506 C CA . ALA A 1 338 ? 8.063 5.655 -29.071 1.00 51.75 338 ALA A CA 1
ATOM 2507 C C . ALA A 1 338 ? 7.462 6.465 -27.904 1.00 51.75 338 ALA A C 1
ATOM 2509 O O . ALA A 1 338 ? 7.324 5.925 -26.806 1.00 51.75 338 ALA A O 1
ATOM 2510 N N . THR A 1 339 ? 7.049 7.715 -28.138 1.00 54.28 339 THR A N 1
ATOM 2511 C CA . THR A 1 339 ? 6.386 8.618 -27.174 1.00 54.28 339 THR A CA 1
ATOM 2512 C C . THR A 1 339 ? 4.884 8.322 -27.002 1.00 54.28 339 THR A C 1
ATOM 2514 O O . THR A 1 339 ? 4.061 9.217 -26.810 1.00 54.28 339 THR A O 1
ATOM 2517 N N . ASP A 1 340 ? 4.500 7.043 -27.056 1.00 60.19 340 ASP A N 1
ATOM 2518 C CA . ASP A 1 340 ? 3.119 6.616 -26.816 1.00 60.19 340 ASP A CA 1
ATOM 2519 C C . ASP A 1 340 ? 2.754 6.822 -25.338 1.00 60.19 340 ASP A C 1
ATOM 2521 O O . ASP A 1 340 ? 3.398 6.273 -24.436 1.00 60.19 340 ASP A O 1
ATOM 2525 N N . LYS A 1 341 ? 1.733 7.650 -25.096 1.00 66.62 341 LYS A N 1
ATOM 2526 C CA . LYS A 1 341 ? 1.405 8.208 -23.777 1.00 66.62 341 LYS A CA 1
ATOM 2527 C C . LYS A 1 341 ? 1.102 7.083 -22.788 1.00 66.62 341 LYS A C 1
ATOM 2529 O O . LYS A 1 341 ? 0.086 6.393 -22.913 1.00 66.62 341 LYS A O 1
ATOM 2534 N N . PHE A 1 342 ? 1.973 6.916 -21.794 1.00 67.56 342 PHE A N 1
ATOM 2535 C CA . PHE A 1 342 ? 1.716 6.047 -20.652 1.00 67.56 342 PHE A CA 1
ATOM 2536 C C . PHE A 1 342 ? 0.836 6.792 -19.648 1.00 67.56 342 PHE A C 1
ATOM 2538 O O . PHE A 1 342 ? 1.141 7.910 -19.226 1.00 67.56 342 PHE A O 1
ATOM 2545 N N . SER A 1 343 ? -0.265 6.159 -19.271 1.00 73.56 343 SER A N 1
ATOM 2546 C CA . SER A 1 343 ? -1.178 6.637 -18.237 1.00 73.56 343 SER A CA 1
ATOM 2547 C C . SER A 1 343 ? -1.426 5.513 -17.250 1.00 73.56 343 SER A C 1
ATOM 2549 O O . SER A 1 343 ? -1.635 4.368 -17.673 1.00 73.56 343 SER A O 1
ATOM 2551 N N . PHE A 1 344 ? -1.455 5.826 -15.958 1.00 75.25 344 PHE A N 1
ATOM 2552 C CA . PHE A 1 344 ? -1.912 4.855 -14.973 1.00 75.25 344 PHE A CA 1
ATOM 2553 C C . PHE A 1 344 ? -3.396 4.527 -15.192 1.00 75.25 344 PHE A C 1
ATOM 2555 O O . PHE A 1 344 ? -4.184 5.366 -15.628 1.00 75.25 344 PHE A O 1
ATOM 2562 N N . ILE A 1 345 ? -3.759 3.264 -14.976 1.00 69.25 345 ILE A N 1
ATOM 2563 C CA . ILE A 1 345 ? -5.084 2.712 -15.253 1.00 69.25 345 ILE A CA 1
ATOM 2564 C C . ILE A 1 345 ? -5.668 2.188 -13.950 1.00 69.25 345 ILE A C 1
ATOM 2566 O O . ILE A 1 345 ? -5.221 1.178 -13.408 1.00 69.25 345 ILE A O 1
ATOM 2570 N N . GLY A 1 346 ? -6.749 2.831 -13.523 1.00 69.62 346 GLY A N 1
ATOM 2571 C CA . GLY A 1 346 ? -7.490 2.460 -12.329 1.00 69.62 346 GLY A CA 1
ATOM 2572 C C . GLY A 1 346 ? -7.097 3.316 -11.135 1.00 69.62 346 GLY A C 1
ATOM 2573 O O . GLY A 1 346 ? -5.928 3.447 -10.789 1.00 69.62 346 GLY A O 1
ATOM 2574 N N . SER A 1 347 ? -8.116 3.871 -10.502 1.00 86.38 347 SER A N 1
ATOM 2575 C CA . SER A 1 347 ? -8.030 4.569 -9.230 1.00 86.38 347 SER A CA 1
ATOM 2576 C C . SER A 1 347 ? -7.695 3.626 -8.073 1.00 86.38 347 SER A C 1
ATOM 2578 O O . SER A 1 347 ? -8.108 2.461 -8.073 1.00 86.38 347 SER A O 1
ATOM 2580 N N . SER A 1 348 ? -7.094 4.172 -7.022 1.00 93.38 348 SER A N 1
ATOM 2581 C CA . SER A 1 348 ? -7.115 3.573 -5.687 1.00 93.38 348 SER A CA 1
ATOM 2582 C C . SER A 1 348 ? -8.563 3.340 -5.218 1.00 93.38 348 SER A C 1
ATOM 2584 O O . SER A 1 348 ? -9.483 4.064 -5.615 1.00 93.38 348 SER A O 1
ATOM 2586 N N . THR A 1 349 ? -8.794 2.299 -4.420 1.00 94.81 349 THR A N 1
ATOM 2587 C CA . THR A 1 349 ? -10.130 1.919 -3.931 1.00 94.81 349 THR A CA 1
ATOM 2588 C C . THR A 1 349 ? -10.052 1.128 -2.625 1.00 94.81 349 THR A C 1
ATOM 2590 O O . THR A 1 349 ? -9.054 0.454 -2.357 1.00 94.81 349 THR A O 1
ATOM 2593 N N . VAL A 1 350 ? -11.111 1.194 -1.818 1.00 95.56 350 VAL A N 1
ATOM 2594 C CA . VAL A 1 350 ? -11.350 0.258 -0.716 1.00 95.56 350 VAL A CA 1
ATOM 2595 C C . VAL A 1 350 ? -12.700 -0.417 -0.917 1.00 95.56 350 VAL A C 1
ATOM 2597 O O . VAL A 1 350 ? -13.738 0.239 -1.036 1.00 95.56 350 VAL A O 1
ATOM 2600 N N . LEU A 1 351 ? -12.658 -1.745 -0.920 1.00 95.19 351 LEU A N 1
ATOM 2601 C CA . LEU A 1 351 ? -13.799 -2.632 -1.068 1.00 95.19 351 LEU A CA 1
ATOM 2602 C C . LEU A 1 351 ? -14.093 -3.325 0.262 1.00 95.19 351 LEU A C 1
ATOM 2604 O O . LEU A 1 351 ? -13.171 -3.679 1.006 1.00 95.19 351 LEU A O 1
ATOM 2608 N N . ASP A 1 352 ? -15.368 -3.560 0.543 1.00 95.00 352 ASP A N 1
ATOM 2609 C CA . ASP A 1 352 ? -15.789 -4.373 1.679 1.00 95.00 352 ASP A CA 1
ATOM 2610 C C . ASP A 1 352 ? -15.647 -5.886 1.405 1.00 95.00 352 ASP A C 1
ATOM 2612 O O . ASP A 1 352 ? -15.155 -6.314 0.361 1.00 95.00 352 ASP A O 1
ATOM 2616 N N . ALA A 1 353 ? -16.077 -6.723 2.353 1.00 93.50 353 ALA A N 1
ATOM 2617 C CA . ALA A 1 353 ? -16.034 -8.181 2.214 1.00 93.50 353 ALA A CA 1
ATOM 2618 C C . ALA A 1 353 ? -17.036 -8.762 1.192 1.00 93.50 353 ALA A C 1
ATOM 2620 O O . ALA A 1 353 ? -16.941 -9.943 0.856 1.00 93.50 353 ALA A O 1
ATOM 2621 N N . PHE A 1 354 ? -17.990 -7.968 0.706 1.00 93.75 354 PHE A N 1
ATOM 2622 C CA . PHE A 1 354 ? -18.946 -8.334 -0.340 1.00 93.75 354 PHE A CA 1
ATOM 2623 C C . PHE A 1 354 ? -18.493 -7.847 -1.730 1.00 93.75 354 PHE A C 1
ATOM 2625 O O . PHE A 1 354 ? -19.127 -8.169 -2.735 1.00 93.75 354 PHE A O 1
ATOM 2632 N N . GLY A 1 355 ? -17.371 -7.123 -1.804 1.00 93.00 355 GLY A N 1
ATOM 2633 C CA . GLY A 1 355 ? -16.880 -6.492 -3.024 1.00 93.00 355 GLY A CA 1
ATOM 2634 C C . GLY A 1 355 ? -17.625 -5.204 -3.385 1.00 93.00 355 GLY A C 1
ATOM 2635 O O . GLY A 1 355 ? -17.448 -4.709 -4.499 1.00 93.00 355 GLY A O 1
ATOM 2636 N N . GLU A 1 356 ? -18.440 -4.659 -2.476 1.00 93.69 356 GLU A N 1
ATOM 2637 C CA . GLU A 1 356 ? -19.019 -3.329 -2.637 1.00 93.69 356 GLU A CA 1
ATOM 2638 C C . GLU A 1 356 ? -17.937 -2.266 -2.426 1.00 93.69 356 GLU A C 1
ATOM 2640 O O . GLU A 1 356 ? -17.034 -2.395 -1.596 1.00 93.69 356 GLU A O 1
ATOM 2645 N N . GLU A 1 357 ? -18.003 -1.213 -3.234 1.00 92.94 357 GLU A N 1
ATOM 2646 C CA . GLU A 1 357 ? -17.008 -0.153 -3.247 1.00 92.94 357 GLU A CA 1
ATOM 2647 C C . GLU A 1 357 ? -17.378 0.941 -2.250 1.00 92.94 357 GLU A C 1
ATOM 2649 O O . GLU A 1 357 ? -18.339 1.681 -2.454 1.00 92.94 357 GLU A O 1
ATOM 2654 N N . LEU A 1 358 ? -16.601 1.042 -1.171 1.00 93.19 358 LEU A N 1
ATOM 2655 C CA . LEU A 1 358 ? -16.866 1.990 -0.091 1.00 93.19 358 LEU A CA 1
ATOM 2656 C C . LEU A 1 358 ? -16.259 3.365 -0.379 1.00 93.19 358 LEU A C 1
ATOM 2658 O O . LEU A 1 358 ? -16.878 4.394 -0.109 1.00 93.19 358 LEU A O 1
ATOM 2662 N N . VAL A 1 359 ? -15.049 3.381 -0.943 1.00 93.75 359 VAL A N 1
ATOM 2663 C CA . VAL A 1 359 ? -14.410 4.592 -1.462 1.00 93.75 359 VAL A CA 1
ATOM 2664 C C . VAL A 1 359 ? -13.622 4.264 -2.717 1.00 93.75 359 VAL A C 1
ATOM 2666 O O . VAL A 1 359 ? -12.916 3.258 -2.780 1.00 93.75 359 VAL A O 1
ATOM 2669 N N . ARG A 1 360 ? -13.711 5.152 -3.704 1.00 92.00 360 ARG A N 1
ATOM 2670 C CA . ARG A 1 360 ? -12.885 5.137 -4.905 1.00 92.00 360 ARG A CA 1
ATOM 2671 C C . ARG A 1 360 ? -12.242 6.508 -5.055 1.00 92.00 360 ARG A C 1
ATOM 2673 O O . ARG A 1 360 ? -12.917 7.521 -4.897 1.00 92.00 360 ARG A O 1
ATOM 2680 N N . ALA A 1 361 ? -10.963 6.540 -5.388 1.00 91.00 361 ALA A N 1
ATOM 2681 C CA . ALA A 1 361 ? -10.315 7.755 -5.854 1.00 91.00 361 ALA A CA 1
ATOM 2682 C C . ALA A 1 361 ? -10.784 8.102 -7.288 1.00 91.00 361 ALA A C 1
ATOM 2684 O O . ALA A 1 361 ? -11.295 7.232 -8.001 1.00 91.00 361 ALA A O 1
ATOM 2685 N N . PRO A 1 362 ? -10.628 9.336 -7.780 1.00 88.25 362 PRO A N 1
ATOM 2686 C CA . PRO A 1 362 ? -10.879 9.614 -9.182 1.00 88.25 362 PRO A CA 1
ATOM 2687 C C . PRO A 1 362 ? -9.817 8.939 -10.064 1.00 88.25 362 PRO A C 1
ATOM 2689 O O . PRO A 1 362 ? -8.696 8.653 -9.637 1.00 88.25 362 PRO A O 1
ATOM 2692 N N . CYS A 1 363 ? -10.191 8.647 -11.311 1.00 81.56 363 CYS A N 1
ATOM 2693 C CA . CYS A 1 363 ? -9.267 8.129 -12.331 1.00 81.56 363 CYS A CA 1
ATOM 2694 C C . CYS A 1 363 ? -8.491 9.248 -13.052 1.00 81.56 363 CYS A C 1
ATOM 2696 O O . CYS A 1 363 ? -7.566 8.961 -13.808 1.00 81.56 363 CYS A O 1
ATOM 2698 N N . GLU A 1 364 ? -8.897 10.499 -12.842 1.00 78.00 364 GLU A N 1
ATOM 2699 C CA . GLU A 1 364 ? -8.350 11.719 -13.435 1.00 78.00 364 GLU A CA 1
ATOM 2700 C C . GLU A 1 364 ? -8.020 12.694 -12.295 1.00 78.00 364 GLU A C 1
ATOM 2702 O O . GLU A 1 364 ? -8.604 12.590 -11.218 1.00 78.00 364 GLU A O 1
ATOM 2707 N N . GLU A 1 365 ? -7.075 13.608 -12.514 1.00 66.75 365 GLU A N 1
ATOM 2708 C CA . GLU A 1 365 ? -6.475 14.448 -11.461 1.00 66.75 365 GLU A CA 1
ATOM 2709 C C . GLU A 1 365 ? -7.489 15.351 -10.731 1.00 66.75 365 GLU A C 1
ATOM 2711 O O . GLU A 1 365 ? -7.367 15.547 -9.527 1.00 66.75 365 GLU A O 1
ATOM 2716 N N . ASP A 1 366 ? -8.536 15.795 -11.437 1.00 72.12 366 ASP A N 1
ATOM 2717 C CA . ASP A 1 366 ? -9.623 16.649 -10.929 1.00 72.12 366 ASP A CA 1
ATOM 2718 C C . ASP A 1 366 ? -11.003 15.947 -10.949 1.00 72.12 366 ASP A C 1
ATOM 2720 O O . ASP A 1 366 ? -12.045 16.592 -11.086 1.00 72.12 366 ASP A O 1
ATOM 2724 N N . GLY A 1 367 ? -11.047 14.610 -10.906 1.00 73.31 367 GLY A N 1
ATOM 2725 C CA . GLY A 1 367 ? -12.313 13.872 -10.983 1.00 73.31 367 GLY A CA 1
ATOM 2726 C C . GLY A 1 367 ? -13.135 13.896 -9.684 1.00 73.31 367 GLY A C 1
ATOM 2727 O O . GLY A 1 367 ? -12.586 13.837 -8.584 1.00 73.31 367 GLY A O 1
ATOM 2728 N N . ASP A 1 368 ? -14.466 13.883 -9.804 1.00 74.12 368 ASP A N 1
ATOM 2729 C CA . ASP A 1 368 ? -15.367 13.706 -8.656 1.00 74.12 368 ASP A CA 1
ATOM 2730 C C . ASP A 1 368 ? -15.175 12.324 -7.993 1.00 74.12 368 ASP A C 1
ATOM 2732 O O . ASP A 1 368 ? -15.070 11.299 -8.674 1.00 74.12 368 ASP A O 1
ATOM 2736 N N . MET A 1 369 ? -15.189 12.281 -6.654 1.00 78.06 369 MET A N 1
ATOM 2737 C CA . MET A 1 369 ? -15.134 11.043 -5.863 1.00 78.06 369 MET A CA 1
ATOM 2738 C C . MET A 1 369 ? -16.449 10.248 -6.025 1.00 78.06 369 MET A C 1
ATOM 2740 O O . MET A 1 369 ? -17.493 10.723 -5.577 1.00 78.06 369 MET A O 1
ATOM 2744 N N . PRO A 1 370 ? -16.457 9.042 -6.629 1.00 62.28 370 PRO A N 1
ATOM 2745 C CA . PRO A 1 370 ? -17.695 8.409 -7.089 1.00 62.28 370 PRO A CA 1
ATOM 2746 C C . PRO A 1 370 ? -18.327 7.435 -6.070 1.00 62.28 370 PRO A C 1
ATOM 2748 O O . PRO A 1 370 ? -18.915 6.433 -6.477 1.00 62.28 370 PRO A O 1
ATOM 2751 N N . GLY A 1 371 ? -18.205 7.687 -4.760 1.00 71.12 371 GLY A N 1
ATOM 2752 C CA . GLY A 1 371 ? -18.778 6.824 -3.716 1.00 71.12 371 GLY A CA 1
ATOM 2753 C C . GLY A 1 371 ? -19.080 7.555 -2.404 1.00 71.12 371 GLY A C 1
ATOM 2754 O O . GLY A 1 371 ? -18.269 8.348 -1.939 1.00 71.12 371 GLY A O 1
ATOM 2755 N N . ASP A 1 372 ? -20.234 7.256 -1.799 1.00 76.12 372 ASP A N 1
ATOM 2756 C CA . ASP A 1 372 ? -20.784 7.982 -0.637 1.00 76.12 372 ASP A CA 1
ATOM 2757 C C . ASP A 1 372 ? -20.212 7.539 0.730 1.00 76.12 372 ASP A C 1
ATOM 2759 O O . ASP A 1 372 ? -20.472 8.184 1.746 1.00 76.12 372 ASP A O 1
ATOM 2763 N N . GLY A 1 373 ? -19.491 6.411 0.791 1.00 84.06 373 GLY A N 1
ATOM 2764 C CA . GLY A 1 373 ? -19.055 5.787 2.051 1.00 84.06 373 GLY A CA 1
ATOM 2765 C C . GLY A 1 373 ? -17.725 6.298 2.613 1.00 84.06 373 GLY A C 1
ATOM 2766 O O . GLY A 1 373 ? -17.462 6.139 3.806 1.00 84.06 373 GLY A O 1
ATOM 2767 N N . GLY A 1 374 ? -16.886 6.898 1.769 1.00 89.81 374 GLY A N 1
ATOM 2768 C CA . GLY A 1 374 ? -15.573 7.418 2.142 1.00 89.81 374 GLY A CA 1
ATOM 2769 C C . GLY A 1 374 ? -15.500 8.938 2.187 1.00 89.81 374 GLY A C 1
ATOM 2770 O O . GLY A 1 374 ? -16.473 9.651 1.951 1.00 89.81 374 GLY A O 1
ATOM 2771 N N . TYR A 1 375 ? -14.306 9.442 2.475 1.00 93.12 375 TYR A N 1
ATOM 2772 C CA . TYR A 1 375 ? -14.010 10.868 2.443 1.00 93.12 375 TYR A CA 1
ATOM 2773 C C . TYR A 1 375 ? -12.573 11.129 1.984 1.00 93.12 375 TYR A C 1
ATOM 2775 O O . TYR A 1 375 ? -11.644 10.373 2.283 1.00 93.12 375 TYR A O 1
ATOM 2783 N N . LEU A 1 376 ? -12.412 12.228 1.250 1.00 94.31 376 LEU A N 1
ATOM 2784 C CA . LEU A 1 376 ? -11.129 12.740 0.793 1.00 94.31 376 LEU A CA 1
ATOM 2785 C C . LEU A 1 376 ? -10.432 13.513 1.919 1.00 94.31 376 LEU A C 1
ATOM 2787 O O . LEU A 1 376 ? -11.019 14.407 2.533 1.00 94.31 376 LEU A O 1
ATOM 2791 N N . LEU A 1 377 ? -9.167 13.183 2.151 1.00 94.69 377 LEU A N 1
ATOM 2792 C CA . LEU A 1 377 ? -8.239 13.907 3.004 1.00 94.69 377 LEU A CA 1
ATOM 2793 C C . LEU A 1 377 ? -7.125 14.500 2.118 1.00 94.69 377 LEU A C 1
ATOM 2795 O O . LEU A 1 377 ? -6.230 13.759 1.699 1.00 94.69 377 LEU A O 1
ATOM 2799 N N . PRO A 1 378 ? -7.175 15.806 1.794 1.00 90.12 378 PRO A N 1
ATOM 2800 C CA . PRO A 1 378 ? -6.176 16.426 0.928 1.00 90.12 378 PRO A CA 1
ATOM 2801 C C . PRO A 1 378 ? -4.813 16.480 1.630 1.00 90.12 378 PRO A C 1
ATOM 2803 O O . PRO A 1 378 ? -4.733 16.866 2.799 1.00 90.12 378 PRO A O 1
ATOM 2806 N N . CYS A 1 379 ? -3.748 16.120 0.912 1.00 91.88 379 CYS A N 1
ATOM 2807 C CA . CYS A 1 379 ? -2.357 16.282 1.352 1.00 91.88 379 CYS A CA 1
ATOM 2808 C C . CYS A 1 379 ? -1.635 17.282 0.430 1.00 91.88 379 CYS A C 1
ATOM 2810 O O . CYS A 1 379 ? -2.161 17.669 -0.611 1.00 91.88 379 CYS A O 1
ATOM 2812 N N . GLU A 1 380 ? -0.416 17.711 0.774 1.00 89.69 380 GLU A N 1
ATOM 2813 C CA . GLU A 1 380 ? 0.343 18.645 -0.081 1.00 89.69 380 GLU A CA 1
ATOM 2814 C C . GLU A 1 380 ? 0.814 18.016 -1.408 1.00 89.69 380 GLU A C 1
ATOM 2816 O O . GLU A 1 380 ? 1.147 18.731 -2.352 1.00 89.69 380 GLU A O 1
ATOM 2821 N N . ALA A 1 381 ? 0.866 16.683 -1.486 1.00 84.31 381 ALA A N 1
ATOM 2822 C CA . ALA A 1 381 ? 1.413 15.937 -2.617 1.00 84.31 381 ALA A CA 1
ATOM 2823 C C . ALA A 1 381 ? 0.531 14.731 -2.983 1.00 84.31 381 ALA A C 1
ATOM 2825 O O . ALA A 1 381 ? 0.923 13.581 -2.786 1.00 84.31 381 ALA A O 1
ATOM 2826 N N . GLY A 1 382 ? -0.671 14.987 -3.495 1.00 90.06 382 GLY A N 1
ATOM 2827 C CA . GLY A 1 382 ? -1.678 13.962 -3.787 1.00 90.06 382 GLY A CA 1
ATOM 2828 C C . GLY A 1 382 ? -2.627 13.712 -2.615 1.00 90.06 382 GLY A C 1
ATOM 2829 O O . GLY A 1 382 ? -2.683 14.494 -1.668 1.00 90.06 382 GLY A O 1
ATOM 2830 N N . ASP A 1 383 ? -3.377 12.614 -2.679 1.00 94.12 383 ASP A N 1
ATOM 2831 C CA . ASP A 1 383 ? -4.625 12.483 -1.925 1.00 94.12 383 ASP A CA 1
ATOM 2832 C C . ASP A 1 383 ? -4.718 11.197 -1.094 1.00 94.12 383 ASP A C 1
ATOM 2834 O O . ASP A 1 383 ? -4.284 10.118 -1.510 1.00 94.12 383 ASP A O 1
ATOM 2838 N N . LEU A 1 384 ? -5.347 11.300 0.080 1.00 95.50 384 LEU A N 1
ATOM 2839 C CA . LEU A 1 384 ? -5.729 10.163 0.918 1.00 95.50 384 LEU A CA 1
ATOM 2840 C C . LEU A 1 384 ? -7.240 9.929 0.838 1.00 95.50 384 LEU A C 1
ATOM 2842 O O . LEU A 1 384 ? -8.035 10.785 1.221 1.00 95.50 384 LEU A O 1
ATOM 2846 N N . TYR A 1 385 ? -7.639 8.730 0.422 1.00 95.94 385 TYR A N 1
ATOM 2847 C CA . TYR A 1 385 ? -9.039 8.307 0.377 1.00 95.94 385 TYR A CA 1
ATOM 2848 C C . TYR A 1 385 ? -9.303 7.378 1.551 1.00 95.94 385 TYR A C 1
ATOM 2850 O O . TYR A 1 385 ? -8.771 6.266 1.598 1.00 95.94 385 TYR A O 1
ATOM 2858 N N . ALA A 1 386 ? -10.079 7.857 2.520 1.00 96.25 386 ALA A N 1
ATOM 2859 C CA . ALA A 1 386 ? -10.256 7.208 3.811 1.00 96.25 386 ALA A CA 1
ATOM 2860 C C . ALA A 1 386 ? -11.682 6.684 4.023 1.00 96.25 386 ALA A C 1
ATOM 2862 O O . ALA A 1 386 ? -12.651 7.236 3.500 1.00 96.25 386 ALA A O 1
ATOM 2863 N N . VAL A 1 387 ? -11.801 5.605 4.801 1.00 96.00 387 VAL A N 1
ATOM 2864 C CA . VAL A 1 387 ? -13.076 4.960 5.140 1.00 96.00 387 VAL A CA 1
ATOM 2865 C C . VAL A 1 387 ? -12.990 4.190 6.463 1.00 96.00 387 VAL A C 1
ATOM 2867 O O . VAL A 1 387 ? -11.935 3.668 6.827 1.00 96.00 387 VAL A O 1
ATOM 2870 N N . ASP A 1 388 ? -14.113 4.099 7.178 1.00 95.00 388 ASP A N 1
ATOM 2871 C CA . ASP A 1 388 ? -14.258 3.275 8.381 1.00 95.00 388 ASP A CA 1
ATOM 2872 C C . ASP A 1 388 ? -14.689 1.842 8.004 1.00 95.00 388 ASP A C 1
ATOM 2874 O O . ASP A 1 388 ? -15.843 1.595 7.659 1.00 95.00 388 ASP A O 1
ATOM 2878 N N . LEU A 1 389 ? -13.765 0.880 8.086 1.00 93.56 389 LEU A N 1
ATOM 2879 C CA . LEU A 1 389 ? -14.014 -0.543 7.836 1.00 93.56 389 LEU A CA 1
ATOM 2880 C C . LEU A 1 389 ? -14.521 -1.269 9.082 1.00 93.56 389 LEU A C 1
ATOM 2882 O O . LEU A 1 389 ? -13.858 -1.280 10.121 1.00 93.56 389 LEU A O 1
ATOM 2886 N N . ASN A 1 390 ? -15.638 -1.981 8.950 1.00 92.19 390 ASN A N 1
ATOM 2887 C CA . ASN A 1 390 ? -16.104 -2.927 9.958 1.00 92.19 390 ASN A CA 1
ATOM 2888 C C . ASN A 1 390 ? -15.465 -4.313 9.732 1.00 92.19 390 ASN A C 1
ATOM 2890 O O . ASN A 1 390 ? -15.723 -4.967 8.723 1.00 92.19 390 ASN A O 1
ATOM 2894 N N . LEU A 1 391 ? -14.632 -4.772 10.675 1.00 87.56 391 LEU A N 1
ATOM 2895 C CA . LEU A 1 391 ? -14.088 -6.143 10.671 1.00 87.56 391 LEU A CA 1
ATOM 2896 C C . LEU A 1 391 ? -14.853 -7.109 11.591 1.00 87.56 391 LEU A C 1
ATOM 2898 O O . LEU A 1 391 ? -14.598 -8.310 11.543 1.00 87.56 391 LEU A O 1
ATOM 2902 N N . ASP A 1 392 ? -15.770 -6.608 12.424 1.00 80.00 392 ASP A N 1
ATOM 2903 C CA . ASP A 1 392 ? -16.509 -7.409 13.414 1.00 80.00 392 ASP A CA 1
ATOM 2904 C C . ASP A 1 392 ? -17.802 -8.017 12.867 1.00 80.00 392 ASP A C 1
ATOM 2906 O O . ASP A 1 392 ? -18.531 -8.677 13.616 1.00 80.00 392 ASP A O 1
ATOM 2910 N N . ASP A 1 393 ? -18.111 -7.816 11.581 1.00 67.38 393 ASP A N 1
ATOM 2911 C CA . ASP A 1 393 ? -19.290 -8.417 10.973 1.00 67.38 393 ASP A CA 1
ATOM 2912 C C . ASP A 1 393 ? -19.222 -9.935 11.119 1.00 67.38 393 ASP A C 1
ATOM 2914 O O . ASP A 1 393 ? -18.500 -10.646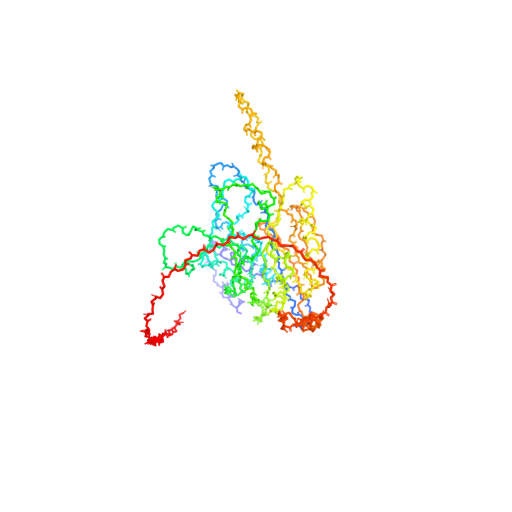 10.422 1.00 67.38 393 ASP A O 1
ATOM 2918 N N . THR A 1 394 ? -20.021 -10.443 12.056 1.00 56.94 394 THR A N 1
ATOM 2919 C CA . THR A 1 394 ? -20.050 -11.852 12.468 1.00 56.94 394 THR A CA 1
ATOM 2920 C C . THR A 1 394 ? -20.458 -12.776 11.318 1.00 56.94 394 THR A C 1
ATOM 2922 O O . THR A 1 394 ? -20.177 -13.974 11.359 1.00 56.94 394 THR A O 1
ATOM 2925 N N . GLN A 1 395 ? -21.029 -12.207 10.253 1.00 59.12 395 GLN A N 1
ATOM 2926 C CA . GLN A 1 395 ? -21.227 -12.851 8.959 1.00 59.12 395 GLN A CA 1
ATOM 2927 C C . GLN A 1 395 ? -19.905 -13.224 8.267 1.00 59.12 395 GLN A C 1
ATOM 2929 O O . GLN A 1 395 ? -19.824 -14.320 7.728 1.00 59.12 395 GLN A O 1
ATOM 2934 N N . GLN A 1 396 ? -18.843 -12.409 8.333 1.00 63.88 396 GLN A N 1
ATOM 2935 C CA . GLN A 1 396 ? -17.521 -12.783 7.805 1.00 63.88 396 GLN A CA 1
ATOM 2936 C C . GLN A 1 396 ? -16.972 -14.018 8.531 1.00 63.88 396 GLN A C 1
ATOM 2938 O O . GLN A 1 396 ? -16.495 -14.949 7.890 1.00 63.88 396 GLN A O 1
ATOM 2943 N N . ALA A 1 397 ? -17.089 -14.079 9.863 1.00 63.41 397 ALA A N 1
ATOM 2944 C CA . ALA A 1 397 ? -16.659 -15.248 10.634 1.00 63.41 397 ALA A CA 1
ATOM 2945 C C . ALA A 1 397 ? -17.466 -16.515 10.278 1.00 63.41 397 ALA A C 1
ATOM 2947 O O . ALA A 1 397 ? -16.896 -17.599 10.155 1.00 63.41 397 ALA A O 1
ATOM 2948 N N . GLN A 1 398 ? -18.780 -16.385 10.060 1.00 65.25 398 GLN A N 1
ATOM 2949 C CA . GLN A 1 398 ? -19.633 -17.492 9.610 1.00 65.25 398 GLN A CA 1
ATOM 2950 C C . GLN A 1 398 ? -19.311 -17.929 8.169 1.00 65.25 398 GLN A C 1
ATOM 2952 O O . GLN A 1 398 ? -19.153 -19.124 7.919 1.00 65.25 398 GLN A O 1
ATOM 2957 N N . ASN A 1 399 ? -19.124 -16.983 7.246 1.00 63.53 399 ASN A N 1
ATOM 2958 C CA . ASN A 1 399 ? -18.775 -17.255 5.850 1.00 63.53 399 ASN A CA 1
ATOM 2959 C C . ASN A 1 399 ? -17.379 -17.882 5.716 1.00 63.53 399 ASN A C 1
ATOM 2961 O O . ASN A 1 399 ? -17.211 -18.810 4.929 1.00 63.53 399 ASN A O 1
ATOM 2965 N N . ARG A 1 400 ? -16.393 -17.456 6.522 1.00 65.25 400 ARG A N 1
ATOM 2966 C CA . ARG A 1 400 ? -15.055 -18.080 6.566 1.00 65.25 400 ARG A CA 1
ATOM 2967 C C . ARG A 1 400 ? -15.121 -19.542 7.000 1.00 65.25 400 ARG A C 1
ATOM 2969 O O . ARG A 1 400 ? -14.455 -20.373 6.389 1.00 65.25 400 ARG A O 1
ATOM 2976 N N . ASN A 1 401 ? -15.946 -19.875 7.997 1.00 68.00 401 ASN A N 1
ATOM 2977 C CA . ASN A 1 401 ? -16.160 -21.269 8.394 1.00 68.00 401 ASN A CA 1
ATOM 2978 C C . ASN A 1 401 ? -16.779 -22.084 7.249 1.00 68.00 401 ASN A C 1
ATOM 2980 O O . ASN A 1 401 ? -16.289 -23.168 6.952 1.00 68.00 401 ASN A O 1
ATOM 2984 N N . PHE A 1 402 ? -17.781 -21.538 6.553 1.00 64.56 402 PHE A N 1
ATOM 2985 C CA . PHE A 1 402 ? -18.414 -22.200 5.407 1.00 64.56 402 PHE A CA 1
ATOM 2986 C C . PHE A 1 402 ? -17.424 -22.417 4.245 1.00 64.56 402 PHE A C 1
ATOM 2988 O O . PHE A 1 402 ? -17.323 -23.512 3.697 1.00 64.56 402 PHE A O 1
ATOM 2995 N N . ALA A 1 403 ? -16.624 -21.402 3.904 1.00 62.84 403 ALA A N 1
ATOM 2996 C CA . ALA A 1 403 ? -15.600 -21.491 2.863 1.00 62.84 403 ALA A CA 1
ATOM 2997 C C . ALA A 1 403 ? -14.469 -22.480 3.214 1.00 62.84 403 ALA A C 1
ATOM 2999 O O . ALA A 1 403 ? -13.982 -23.185 2.327 1.00 62.84 403 ALA A O 1
ATOM 3000 N N . MET A 1 404 ? -14.064 -22.571 4.488 1.00 61.75 404 MET A N 1
ATOM 3001 C CA . MET A 1 404 ? -13.105 -23.585 4.943 1.00 61.75 404 MET A CA 1
ATOM 3002 C C . MET A 1 404 ? -13.702 -24.995 4.937 1.00 61.75 404 MET A C 1
ATOM 3004 O O . MET A 1 404 ? -13.052 -25.901 4.428 1.00 61.75 404 MET A O 1
ATOM 3008 N N . GLU A 1 405 ? -14.935 -25.187 5.411 1.00 67.38 405 GLU A N 1
ATOM 3009 C CA . GLU A 1 405 ? -15.608 -26.496 5.424 1.00 67.38 405 GLU A CA 1
ATOM 3010 C C . GLU A 1 405 ? -15.758 -27.066 4.002 1.00 67.38 405 GLU A C 1
ATOM 3012 O O . GLU A 1 405 ? -15.469 -28.239 3.756 1.00 67.38 405 GLU A O 1
ATOM 3017 N N . TYR A 1 406 ? -16.097 -26.217 3.024 1.00 60.19 406 TYR A N 1
ATOM 3018 C CA . TYR A 1 406 ? -16.078 -26.613 1.615 1.00 60.19 406 TYR A CA 1
ATOM 3019 C C . TYR A 1 406 ? -14.666 -26.907 1.100 1.00 60.19 406 TYR A C 1
ATOM 3021 O O . TYR A 1 406 ? -14.512 -27.822 0.296 1.00 60.19 406 TYR A O 1
ATOM 3029 N N . ALA A 1 407 ? -13.637 -26.174 1.536 1.00 59.00 407 ALA A N 1
ATOM 3030 C CA . ALA A 1 407 ? -12.256 -26.388 1.104 1.00 59.00 407 ALA A CA 1
ATOM 3031 C C . ALA A 1 407 ? -11.616 -27.661 1.687 1.00 59.00 407 ALA A C 1
ATOM 3033 O O . ALA A 1 407 ? -10.864 -28.321 0.976 1.00 59.00 407 ALA A O 1
ATOM 3034 N N . GLU A 1 408 ? -11.927 -28.038 2.930 1.00 59.44 408 GLU A N 1
ATOM 3035 C CA . GLU A 1 408 ? -11.445 -29.285 3.551 1.00 59.44 408 GLU A CA 1
ATOM 3036 C C . GLU A 1 408 ? -12.005 -30.539 2.857 1.00 59.44 408 GLU A C 1
ATOM 3038 O O . GLU A 1 408 ? -11.360 -31.586 2.851 1.00 59.44 408 GLU A O 1
ATOM 3043 N N . GLY A 1 409 ? -13.160 -30.425 2.188 1.00 57.84 409 GLY A N 1
ATOM 3044 C CA . GLY A 1 409 ? -13.688 -31.465 1.300 1.00 57.84 409 GLY A CA 1
ATOM 3045 C C . GLY A 1 409 ? -12.883 -31.671 0.006 1.00 57.84 409 GLY A C 1
ATOM 3046 O O . GLY A 1 409 ? -13.035 -32.707 -0.645 1.00 57.84 409 GLY A O 1
ATOM 3047 N N . TRP A 1 410 ? -12.019 -30.724 -0.375 1.00 53.47 410 TRP A N 1
ATOM 3048 C CA . TRP A 1 410 ? -11.102 -30.863 -1.509 1.00 53.47 410 TRP A CA 1
ATOM 3049 C C . TRP A 1 410 ? -9.751 -31.343 -0.994 1.00 53.47 410 TRP A C 1
ATOM 3051 O O . TRP A 1 410 ? -8.849 -30.550 -0.723 1.00 53.47 410 TRP A O 1
ATOM 3061 N N . ASP A 1 411 ? -9.601 -32.665 -0.903 1.00 48.53 411 ASP A N 1
ATOM 3062 C CA . ASP A 1 411 ? -8.308 -33.299 -0.660 1.00 48.53 411 ASP A CA 1
ATOM 3063 C C . ASP A 1 411 ? -7.366 -33.031 -1.850 1.00 48.53 411 ASP A C 1
ATOM 3065 O O . ASP A 1 411 ? -7.291 -33.786 -2.820 1.00 48.53 411 ASP A O 1
ATOM 3069 N N . LEU A 1 412 ? -6.668 -31.894 -1.774 1.00 49.97 412 LEU A N 1
ATOM 3070 C CA . LEU A 1 412 ? -5.613 -31.476 -2.693 1.00 49.97 412 LEU A CA 1
ATOM 3071 C C . LEU A 1 412 ? -4.288 -32.200 -2.419 1.00 49.97 412 LEU A C 1
ATOM 3073 O O . LEU A 1 412 ? -3.275 -31.854 -3.037 1.00 49.97 412 LEU A O 1
ATOM 3077 N N . SER A 1 413 ? -4.252 -33.207 -1.531 1.00 55.03 413 SER A N 1
ATOM 3078 C CA . SER A 1 413 ? -3.124 -34.129 -1.554 1.00 55.03 413 SER A CA 1
ATOM 3079 C C . SER A 1 413 ? -3.049 -34.729 -2.965 1.00 55.03 413 SER A C 1
ATOM 3081 O O . SER A 1 413 ? -4.073 -35.123 -3.533 1.00 55.03 413 SER A O 1
ATOM 3083 N N . PRO A 1 414 ? -1.866 -34.745 -3.607 1.00 44.31 414 PRO A N 1
ATOM 3084 C CA . PRO A 1 414 ? -1.743 -35.301 -4.941 1.00 44.31 414 PRO A CA 1
ATOM 3085 C C . PRO A 1 414 ? -2.074 -36.782 -4.835 1.00 44.31 414 PRO A C 1
ATOM 3087 O O . PRO A 1 414 ? -1.248 -37.565 -4.358 1.00 44.31 414 PRO A O 1
ATOM 3090 N N . SER A 1 415 ? -3.297 -37.143 -5.238 1.00 43.12 415 SER A N 1
ATOM 3091 C CA . SER A 1 415 ? -3.808 -38.504 -5.135 1.00 43.12 415 SER A CA 1
ATOM 3092 C C . SER A 1 415 ? -2.845 -39.425 -5.866 1.00 43.12 415 SER A C 1
ATOM 3094 O O . SER A 1 415 ? -2.796 -39.494 -7.095 1.00 43.12 415 SER A O 1
ATOM 3096 N N . SER A 1 416 ? -1.988 -40.095 -5.092 1.00 46.19 416 SER A N 1
ATOM 3097 C CA . SER A 1 416 ? -0.986 -40.969 -5.665 1.00 46.19 416 SER A CA 1
ATOM 3098 C C . SER A 1 416 ? -1.764 -42.093 -6.320 1.00 46.19 416 SER A C 1
ATOM 3100 O O . SER A 1 416 ? -2.369 -42.904 -5.614 1.00 46.19 416 SER A O 1
ATOM 3102 N N . ILE A 1 417 ? -1.788 -42.115 -7.656 1.00 51.78 417 ILE A N 1
ATOM 3103 C CA . ILE A 1 417 ? -2.429 -43.168 -8.441 1.00 51.78 417 ILE A CA 1
ATOM 3104 C C . ILE A 1 417 ? -1.589 -44.432 -8.232 1.00 51.78 417 ILE A C 1
ATOM 3106 O O . ILE A 1 417 ? -0.748 -44.806 -9.052 1.00 51.78 417 ILE A O 1
ATOM 3110 N N . GLN A 1 418 ? -1.770 -45.068 -7.073 1.00 46.19 418 GLN A N 1
ATOM 3111 C CA . GLN A 1 418 ? -1.081 -46.283 -6.678 1.00 46.19 418 GLN A CA 1
ATOM 3112 C C . GLN A 1 418 ? -1.619 -47.427 -7.518 1.00 46.19 418 GLN A C 1
ATOM 3114 O O . GLN A 1 418 ? -2.542 -48.138 -7.133 1.00 46.19 418 GLN A O 1
ATOM 3119 N N . GLY A 1 419 ? -1.005 -47.595 -8.687 1.00 47.69 419 GLY A N 1
ATOM 3120 C CA . GLY A 1 419 ? -1.047 -48.827 -9.452 1.00 47.69 419 GLY A CA 1
ATOM 3121 C C . GLY A 1 419 ? -2.456 -49.358 -9.674 1.00 47.69 419 GLY A C 1
ATOM 3122 O O . GLY A 1 419 ? -2.738 -50.499 -9.302 1.00 47.69 419 GLY A O 1
ATOM 3123 N N . ALA A 1 420 ? -3.299 -48.582 -10.361 1.00 43.34 420 ALA A N 1
ATOM 3124 C CA . ALA A 1 420 ? -4.407 -49.155 -11.111 1.00 43.34 420 ALA A CA 1
ATOM 3125 C C . ALA A 1 420 ? -3.817 -50.139 -12.136 1.00 43.34 420 ALA A C 1
ATOM 3127 O O . ALA A 1 420 ? -3.486 -49.777 -13.265 1.00 43.34 420 ALA A O 1
ATOM 3128 N N . LYS A 1 421 ? -3.621 -51.394 -11.711 1.00 48.12 421 LYS A N 1
ATOM 3129 C CA . LYS A 1 421 ? -3.191 -52.504 -12.559 1.00 48.12 421 LYS A CA 1
ATOM 3130 C C . LYS A 1 421 ? -4.289 -52.734 -13.587 1.00 48.12 421 LYS A C 1
ATOM 3132 O O . LYS A 1 421 ? -5.196 -53.533 -13.353 1.00 48.12 421 LYS A O 1
ATOM 3137 N N . MET A 1 422 ? -4.200 -52.033 -14.717 1.00 41.41 422 MET A N 1
ATOM 3138 C CA . MET A 1 422 ? -4.974 -52.349 -15.908 1.00 41.41 422 MET A CA 1
ATOM 3139 C C . MET A 1 422 ? -4.737 -53.822 -16.223 1.00 41.41 422 MET A C 1
ATOM 3141 O O . MET A 1 422 ? -3.659 -54.216 -16.668 1.00 41.41 422 MET A O 1
ATOM 3145 N N . LYS A 1 423 ? -5.752 -54.646 -15.955 1.00 41.94 423 LYS A N 1
ATOM 3146 C CA . LYS A 1 423 ? -5.794 -56.017 -16.443 1.00 41.94 423 LYS A CA 1
ATOM 3147 C C . LYS A 1 423 ? -5.910 -55.928 -17.957 1.00 41.94 423 LYS A C 1
ATOM 3149 O O . LYS A 1 423 ? -6.991 -55.686 -18.488 1.00 41.94 423 LYS A O 1
ATOM 3154 N N . THR A 1 424 ? -4.787 -56.113 -18.638 1.00 44.41 424 THR A N 1
ATOM 3155 C CA . THR A 1 424 ? -4.742 -56.397 -20.068 1.00 44.41 424 THR A CA 1
ATOM 3156 C C . THR A 1 424 ? -5.420 -57.743 -20.302 1.00 44.41 424 THR A C 1
ATOM 3158 O O . THR A 1 424 ? -4.785 -58.796 -20.301 1.00 44.41 424 THR A O 1
ATOM 3161 N N . ASN A 1 425 ? -6.745 -57.718 -20.456 1.00 40.25 425 ASN A N 1
ATOM 3162 C CA . ASN A 1 425 ? -7.494 -58.891 -20.877 1.00 40.25 425 ASN A CA 1
ATOM 3163 C C . ASN A 1 425 ? -6.994 -59.294 -22.265 1.00 40.25 425 ASN A C 1
ATOM 3165 O O . ASN A 1 425 ? -7.104 -58.528 -23.224 1.00 40.25 425 ASN A O 1
ATOM 3169 N N . ALA A 1 426 ? -6.420 -60.491 -22.350 1.00 49.62 426 ALA A N 1
ATOM 3170 C CA . ALA A 1 426 ? -5.921 -61.049 -23.591 1.00 49.62 426 ALA A CA 1
ATOM 3171 C C . ALA A 1 426 ? -7.071 -61.191 -24.598 1.00 49.62 426 ALA A C 1
ATOM 3173 O O . ALA A 1 426 ? -7.963 -62.017 -24.416 1.00 49.62 426 ALA A O 1
ATOM 3174 N N . MET A 1 427 ? -7.031 -60.407 -25.677 1.00 42.25 427 MET A N 1
ATOM 3175 C CA . MET A 1 427 ? -7.824 -60.690 -26.868 1.00 42.25 427 MET A CA 1
ATOM 3176 C C . MET A 1 427 ? -6.966 -61.506 -27.831 1.00 42.25 427 MET A C 1
ATOM 3178 O O . MET A 1 427 ? -6.326 -60.989 -28.744 1.00 42.25 427 MET A O 1
ATOM 3182 N N . GLU A 1 428 ? -6.928 -62.806 -27.566 1.00 49.22 428 GLU A N 1
ATOM 3183 C CA . GLU A 1 428 ? -6.298 -63.801 -28.420 1.00 49.22 428 GLU A CA 1
ATOM 3184 C C . GLU A 1 428 ? -7.019 -63.836 -29.778 1.00 49.22 428 GLU A C 1
ATOM 3186 O O . GLU A 1 428 ? -8.155 -64.300 -29.887 1.00 49.22 428 GLU A O 1
ATOM 3191 N N . LYS A 1 429 ? -6.376 -63.313 -30.831 1.00 45.59 429 LYS A N 1
ATOM 3192 C CA . LYS A 1 429 ? -6.824 -63.521 -32.213 1.00 45.59 429 LYS A CA 1
ATOM 3193 C C . LYS A 1 429 ? -5.679 -63.924 -33.130 1.00 45.59 429 LYS A C 1
ATOM 3195 O O . LYS A 1 429 ? -4.837 -63.130 -33.538 1.00 45.59 429 LYS A O 1
ATOM 3200 N N . THR A 1 430 ? -5.720 -65.203 -33.461 1.00 45.19 430 THR A N 1
ATOM 3201 C CA . THR A 1 430 ? -4.878 -65.937 -34.395 1.00 45.19 430 THR A CA 1
ATOM 3202 C C . THR A 1 430 ? -4.825 -65.280 -35.776 1.00 45.19 430 THR A C 1
ATOM 3204 O O . THR A 1 430 ? -5.821 -65.284 -36.496 1.00 45.19 430 THR A O 1
ATOM 3207 N N . ILE A 1 431 ? -3.645 -64.820 -36.202 1.00 43.56 431 ILE A N 1
ATOM 3208 C CA . ILE A 1 431 ? -3.281 -64.737 -37.624 1.00 43.56 431 ILE A CA 1
ATOM 3209 C C . ILE A 1 431 ? -1.869 -65.302 -37.778 1.00 43.56 431 ILE A C 1
ATOM 3211 O O . ILE A 1 431 ? -0.909 -64.777 -37.221 1.00 43.56 431 ILE A O 1
ATOM 3215 N N . ALA A 1 432 ? -1.751 -66.381 -38.548 1.00 44.34 432 ALA A N 1
ATOM 3216 C CA . ALA A 1 432 ? -0.482 -67.000 -38.897 1.00 44.34 432 ALA A CA 1
ATOM 3217 C C . ALA A 1 432 ? -0.259 -66.906 -40.410 1.00 44.34 432 ALA A C 1
ATOM 3219 O O . ALA A 1 432 ? -1.036 -67.482 -41.162 1.00 44.34 432 ALA A O 1
ATOM 3220 N N . GLN A 1 433 ? 0.812 -66.226 -40.831 1.00 37.47 433 GLN A N 1
ATOM 3221 C CA . GLN A 1 433 ? 1.609 -66.459 -42.053 1.00 37.47 433 GLN A CA 1
ATOM 3222 C C . GLN A 1 433 ? 2.758 -65.425 -42.055 1.00 37.47 433 GLN A C 1
ATOM 3224 O O . GLN A 1 433 ? 2.507 -64.237 -41.920 1.00 37.47 433 GLN A O 1
ATOM 3229 N N . LYS A 1 434 ? 4.026 -65.830 -41.897 1.00 41.28 434 LYS A N 1
ATOM 3230 C CA . LYS A 1 434 ? 4.983 -66.404 -42.877 1.00 41.28 434 LYS A CA 1
ATOM 3231 C C . LYS A 1 434 ? 5.743 -65.336 -43.685 1.00 41.28 434 LYS A C 1
ATOM 3233 O O . LYS A 1 434 ? 5.132 -64.448 -44.261 1.00 41.28 434 LYS A O 1
ATOM 3238 N N . ASN A 1 435 ? 7.060 -65.562 -43.801 1.00 36.41 435 ASN A N 1
ATOM 3239 C CA . ASN A 1 435 ? 8.098 -64.796 -44.522 1.00 36.41 435 ASN A CA 1
ATOM 3240 C C . ASN A 1 435 ? 8.703 -63.623 -43.706 1.00 36.41 435 ASN A C 1
ATOM 3242 O O . ASN A 1 435 ? 7.976 -62.753 -43.258 1.00 36.41 435 ASN A O 1
ATOM 3246 N N . GLY A 1 436 ? 10.018 -63.503 -43.474 1.00 37.28 436 GLY A N 1
ATOM 3247 C CA . GLY A 1 436 ? 11.114 -64.462 -43.668 1.00 37.28 436 GLY A CA 1
ATOM 3248 C C . GLY A 1 436 ? 12.264 -63.976 -44.559 1.00 37.28 436 GLY A C 1
ATOM 3249 O O . GLY A 1 436 ? 12.401 -64.470 -45.673 1.00 37.28 436 GLY A O 1
ATOM 3250 N N . SER A 1 437 ? 13.150 -63.112 -44.042 1.00 37.47 437 SER A N 1
ATOM 3251 C CA . SER A 1 437 ? 14.519 -62.944 -44.571 1.00 37.47 437 SER A CA 1
ATOM 3252 C C . SER A 1 437 ? 15.468 -62.216 -43.600 1.00 37.47 437 SER A C 1
ATOM 3254 O O . SER A 1 437 ? 15.151 -61.128 -43.140 1.00 37.47 437 SER A O 1
ATOM 3256 N N . ARG A 1 438 ? 16.630 -62.845 -43.345 1.00 36.06 438 ARG A N 1
ATOM 3257 C CA . ARG A 1 438 ? 18.015 -62.315 -43.185 1.00 36.06 438 ARG A CA 1
ATOM 3258 C C . ARG A 1 438 ? 18.188 -60.785 -42.971 1.00 36.06 438 ARG A C 1
ATOM 3260 O O . ARG A 1 438 ? 17.651 -60.017 -43.751 1.00 36.06 438 ARG A O 1
ATOM 3267 N N . GLY A 1 439 ? 19.027 -60.261 -42.068 1.00 33.34 439 GLY A N 1
ATOM 3268 C CA . GLY A 1 439 ? 20.021 -60.866 -41.163 1.00 33.34 439 GLY A CA 1
ATOM 3269 C C . GLY A 1 439 ? 21.432 -60.254 -41.314 1.00 33.34 439 GLY A C 1
ATOM 3270 O O . GLY A 1 439 ? 22.003 -60.352 -42.390 1.00 33.34 439 GLY A O 1
ATOM 3271 N N . PHE A 1 440 ? 21.984 -59.690 -40.230 1.00 32.25 440 PHE A N 1
ATOM 3272 C CA . PHE A 1 440 ? 23.400 -59.344 -39.947 1.00 32.25 440 PHE A CA 1
ATOM 3273 C C . PHE A 1 440 ? 23.483 -59.222 -38.401 1.00 32.25 440 PHE A C 1
ATOM 3275 O O . PHE A 1 440 ? 22.622 -58.574 -37.817 1.00 32.25 440 PHE A O 1
ATOM 3282 N N . GLY A 1 441 ? 24.284 -59.995 -37.653 1.00 33.88 441 GLY A N 1
ATOM 3283 C CA . GLY A 1 441 ? 25.746 -59.863 -37.494 1.00 33.88 441 GLY A CA 1
ATOM 3284 C C . GLY A 1 441 ? 26.043 -58.833 -36.379 1.00 33.88 441 GLY A C 1
ATOM 3285 O O . GLY A 1 441 ? 25.866 -57.654 -36.635 1.00 33.88 441 GLY A O 1
ATOM 3286 N N . ALA A 1 442 ? 26.306 -59.151 -35.099 1.00 35.94 442 ALA A N 1
ATOM 3287 C CA . ALA A 1 442 ? 27.381 -59.974 -34.499 1.00 35.94 442 ALA A CA 1
ATOM 3288 C C . ALA A 1 442 ? 28.802 -59.473 -34.873 1.00 35.94 442 ALA A C 1
ATOM 3290 O O . ALA A 1 442 ? 29.054 -59.288 -36.056 1.00 35.94 442 ALA A O 1
ATOM 3291 N N . ALA A 1 443 ? 29.791 -59.291 -33.978 1.00 35.97 443 ALA A N 1
ATOM 3292 C CA . ALA A 1 443 ? 29.865 -59.394 -32.506 1.00 35.97 443 ALA A CA 1
ATOM 3293 C C . ALA A 1 443 ? 31.202 -58.807 -31.960 1.00 35.97 443 ALA A C 1
ATOM 3295 O O . ALA A 1 443 ? 32.176 -58.765 -32.704 1.00 35.97 443 ALA A O 1
ATOM 3296 N N . ALA A 1 444 ? 31.275 -58.472 -30.658 1.00 35.22 444 ALA A N 1
ATOM 3297 C CA . ALA A 1 444 ? 32.468 -58.481 -29.769 1.00 35.22 444 ALA A CA 1
ATOM 3298 C C . ALA A 1 444 ? 31.979 -58.219 -28.312 1.00 35.22 444 ALA A C 1
ATOM 3300 O O . ALA A 1 444 ? 31.090 -57.393 -28.149 1.00 35.22 444 ALA A O 1
ATOM 3301 N N . ARG A 1 445 ? 32.317 -58.974 -27.243 1.00 34.94 445 ARG A N 1
ATOM 3302 C CA . ARG A 1 445 ? 33.639 -59.210 -26.589 1.00 34.94 445 ARG A CA 1
ATOM 3303 C C . ARG A 1 445 ? 34.308 -57.898 -26.113 1.00 34.94 445 ARG A C 1
ATOM 3305 O O . ARG A 1 445 ? 34.220 -56.924 -26.841 1.00 34.94 445 ARG A O 1
ATOM 3312 N N . SER A 1 446 ? 35.066 -57.770 -25.015 1.00 35.16 446 SER A N 1
ATOM 3313 C CA . SER A 1 446 ? 35.413 -58.608 -23.834 1.00 35.16 446 SER A CA 1
ATOM 3314 C C . SER A 1 446 ? 36.427 -57.795 -22.976 1.00 35.16 446 SER A C 1
ATOM 3316 O O . SER A 1 446 ? 37.262 -57.131 -23.585 1.00 35.16 446 SER A O 1
ATOM 3318 N N . ASP A 1 447 ? 36.512 -57.801 -21.637 1.00 34.47 447 ASP A N 1
ATOM 3319 C CA . ASP A 1 447 ? 35.729 -58.486 -20.591 1.00 34.47 447 ASP A CA 1
ATOM 3320 C C . ASP A 1 447 ? 35.988 -57.889 -19.171 1.00 34.47 447 ASP A C 1
ATOM 3322 O O . ASP A 1 447 ? 36.599 -56.831 -19.050 1.00 34.47 447 ASP A O 1
ATOM 3326 N N . THR A 1 448 ? 35.520 -58.568 -18.109 1.00 36.12 448 THR A N 1
ATOM 3327 C CA . THR A 1 448 ? 35.904 -58.470 -16.671 1.00 36.12 448 THR A CA 1
ATOM 3328 C C . THR A 1 448 ? 37.023 -57.502 -16.221 1.00 36.12 448 THR A C 1
ATOM 3330 O O . THR A 1 448 ? 38.173 -57.656 -16.628 1.00 36.12 448 THR A O 1
ATOM 3333 N N . LEU A 1 449 ? 36.770 -56.748 -15.136 1.00 37.88 449 LEU A N 1
ATOM 3334 C CA . LEU A 1 449 ? 37.616 -56.841 -13.928 1.00 37.88 449 LEU A CA 1
ATOM 3335 C C . LEU A 1 449 ? 36.910 -56.340 -12.654 1.00 37.88 449 LEU A C 1
ATOM 3337 O O . LEU A 1 449 ? 36.503 -55.190 -12.530 1.00 37.88 449 LEU A O 1
ATOM 3341 N N . SER A 1 450 ? 36.796 -57.239 -11.681 1.00 39.31 450 SER A N 1
ATOM 3342 C CA . SER A 1 450 ? 36.362 -56.970 -10.310 1.00 39.31 450 SER A CA 1
ATOM 3343 C C . SER A 1 450 ? 37.490 -56.379 -9.461 1.00 39.31 450 SER A C 1
ATOM 3345 O O . SER A 1 450 ? 38.600 -56.898 -9.526 1.00 39.31 450 SER A O 1
ATOM 3347 N N . ILE A 1 451 ? 37.179 -55.466 -8.535 1.00 42.88 451 ILE A N 1
ATOM 3348 C CA . ILE A 1 451 ? 37.855 -55.361 -7.227 1.00 42.88 451 ILE A CA 1
ATOM 3349 C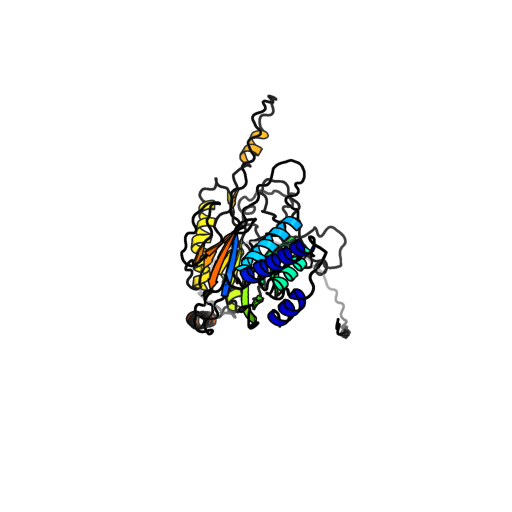 C . ILE A 1 451 ? 36.833 -54.899 -6.182 1.00 42.88 451 ILE A C 1
ATOM 3351 O O . ILE A 1 451 ? 35.990 -54.041 -6.439 1.00 42.88 451 ILE A O 1
ATOM 3355 N N . ALA A 1 452 ? 36.890 -55.511 -5.002 1.00 34.94 452 ALA A N 1
ATOM 3356 C CA . ALA A 1 452 ? 35.928 -55.306 -3.931 1.00 34.94 452 ALA A CA 1
ATOM 3357 C C . ALA A 1 452 ? 36.426 -54.325 -2.858 1.00 34.94 452 ALA A C 1
ATOM 3359 O O . ALA A 1 452 ? 37.576 -54.382 -2.434 1.00 34.94 452 ALA A O 1
ATOM 3360 N N . GLY A 1 453 ? 35.482 -53.557 -2.308 1.00 33.75 453 GLY A N 1
ATOM 3361 C CA . GLY A 1 453 ? 35.468 -53.175 -0.896 1.00 33.75 453 GLY A CA 1
ATOM 3362 C C . GLY A 1 453 ? 36.310 -51.969 -0.458 1.00 33.75 453 GLY A C 1
ATOM 3363 O O . GLY A 1 453 ? 37.535 -52.003 -0.447 1.00 33.75 453 GLY A O 1
ATOM 3364 N N . LYS A 1 454 ? 35.636 -51.012 0.192 1.00 37.12 454 LYS A N 1
ATOM 3365 C CA . LYS A 1 454 ? 35.612 -50.966 1.670 1.00 37.12 454 LYS A CA 1
ATOM 3366 C C . LYS A 1 454 ? 34.539 -50.008 2.192 1.00 37.12 454 LYS A C 1
ATOM 3368 O O . LYS A 1 454 ? 34.383 -48.895 1.710 1.00 37.12 454 LYS A O 1
ATOM 3373 N N . LYS A 1 455 ? 33.832 -50.439 3.243 1.00 44.91 455 LYS A N 1
ATOM 3374 C CA . LYS A 1 455 ? 33.025 -49.553 4.093 1.00 44.91 455 LYS A CA 1
ATOM 3375 C C . LYS A 1 455 ? 33.955 -48.591 4.837 1.00 44.91 455 LYS A C 1
ATOM 3377 O O . LYS A 1 455 ? 34.842 -49.066 5.543 1.00 44.91 455 LYS A O 1
ATOM 3382 N N . GLN A 1 456 ? 33.653 -47.296 4.835 1.00 41.41 456 GLN A N 1
ATOM 3383 C CA . GLN A 1 456 ? 33.948 -46.435 5.983 1.00 41.41 456 GLN A CA 1
ATOM 3384 C C . GLN A 1 456 ? 32.741 -45.554 6.314 1.00 41.41 456 GLN A C 1
ATOM 3386 O O . GLN A 1 456 ? 32.366 -44.662 5.559 1.00 41.41 456 GLN A O 1
ATOM 3391 N N . LYS A 1 457 ? 32.151 -45.805 7.490 1.00 44.47 457 LYS A N 1
ATOM 3392 C CA . LYS A 1 457 ? 31.341 -44.810 8.200 1.00 44.47 457 LYS A CA 1
ATOM 3393 C C . LYS A 1 457 ? 32.234 -43.595 8.468 1.00 44.47 457 LYS A C 1
ATOM 3395 O O . LYS A 1 457 ? 33.275 -43.763 9.099 1.00 44.47 457 LYS A O 1
ATOM 3400 N N . SER A 1 458 ? 31.810 -42.394 8.080 1.00 44.56 458 SER A N 1
ATOM 3401 C CA . SER A 1 458 ? 32.363 -41.154 8.635 1.00 44.56 458 SER A CA 1
ATOM 3402 C C . SER A 1 458 ? 31.290 -40.433 9.452 1.00 44.56 458 S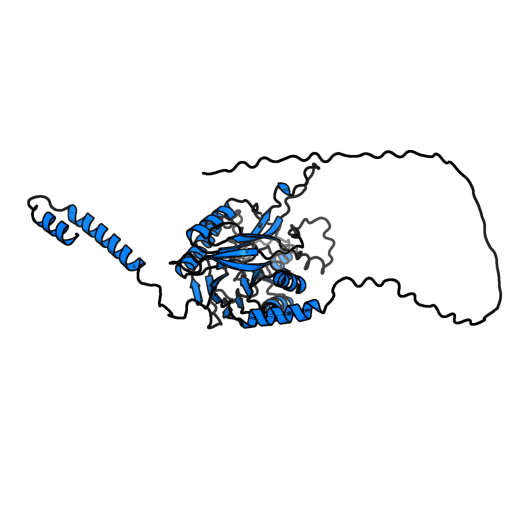ER A C 1
ATOM 3404 O O . SER A 1 458 ? 30.352 -39.823 8.950 1.00 44.56 458 SER A O 1
ATOM 3406 N N . GLU A 1 459 ? 31.415 -40.571 10.767 1.00 43.41 459 GLU A N 1
ATOM 3407 C CA . GLU A 1 459 ? 30.498 -40.038 11.768 1.00 43.41 459 GLU A CA 1
ATOM 3408 C C . GLU A 1 459 ? 30.894 -38.590 12.104 1.00 43.41 459 GLU A C 1
ATOM 3410 O O . GLU A 1 459 ? 31.699 -38.329 13.001 1.00 43.41 459 GLU A O 1
ATOM 3415 N N . LYS A 1 460 ? 30.382 -37.615 11.340 1.00 45.72 460 LYS A N 1
ATOM 3416 C CA . LYS A 1 460 ? 30.686 -36.194 11.582 1.00 45.72 460 LYS A CA 1
ATOM 3417 C C . LYS A 1 460 ? 29.826 -35.619 12.712 1.00 45.72 460 LYS A C 1
ATOM 3419 O O . LYS A 1 460 ? 28.666 -35.257 12.537 1.00 45.72 460 LYS A O 1
ATOM 3424 N N . ARG A 1 461 ? 30.460 -35.506 13.883 1.00 43.88 461 ARG A N 1
ATOM 3425 C CA . ARG A 1 461 ? 29.973 -34.838 15.103 1.00 43.88 461 ARG A CA 1
ATOM 3426 C C . ARG A 1 461 ? 29.332 -33.468 14.822 1.00 43.88 461 ARG A C 1
ATOM 3428 O O . ARG A 1 461 ? 30.011 -32.554 14.353 1.00 43.88 461 ARG A O 1
ATOM 3435 N N . LYS A 1 462 ? 28.078 -33.277 15.250 1.00 41.69 462 LYS A N 1
ATOM 3436 C CA . LYS A 1 462 ? 27.467 -31.944 15.402 1.00 41.69 462 LYS A CA 1
ATOM 3437 C C . LYS A 1 462 ? 28.192 -31.174 16.518 1.00 41.69 462 LYS A C 1
ATOM 3439 O O . LYS A 1 462 ? 28.049 -31.511 17.691 1.00 41.69 462 LYS A O 1
ATOM 3444 N N . LYS A 1 463 ? 28.950 -30.123 16.180 1.00 43.53 463 LYS A N 1
ATOM 3445 C CA . LYS A 1 463 ? 29.427 -29.132 17.164 1.00 43.53 463 LYS A CA 1
ATOM 3446 C C . LYS A 1 463 ? 28.302 -28.137 17.451 1.00 43.53 463 LYS A C 1
ATOM 3448 O O . LYS A 1 463 ? 28.091 -27.193 16.698 1.00 43.53 463 LYS A O 1
ATOM 3453 N N . GLN A 1 464 ? 27.597 -28.353 18.554 1.00 38.44 464 GLN A N 1
ATOM 3454 C CA . GLN A 1 464 ? 26.563 -27.455 19.061 1.00 38.44 464 GLN A CA 1
ATOM 3455 C C . GLN A 1 464 ? 27.214 -26.169 19.608 1.00 38.44 464 GLN A C 1
ATOM 3457 O O . GLN A 1 464 ? 27.636 -26.118 20.764 1.00 38.44 464 GLN A O 1
ATOM 3462 N N . LYS A 1 465 ? 27.338 -25.124 18.777 1.00 44.66 465 LYS A N 1
ATOM 3463 C CA . LYS A 1 465 ? 27.725 -23.786 19.250 1.00 44.66 465 LYS A CA 1
ATOM 3464 C C . LYS A 1 465 ? 26.554 -23.186 20.035 1.00 44.66 465 LYS A C 1
ATOM 3466 O O . LYS A 1 465 ? 25.588 -22.715 19.447 1.00 44.66 465 LYS A O 1
ATOM 3471 N N . ARG A 1 466 ? 26.651 -23.189 21.368 1.00 33.94 466 ARG A N 1
ATOM 3472 C CA . ARG A 1 466 ? 25.814 -22.344 22.231 1.00 33.94 466 ARG A CA 1
ATOM 3473 C C . ARG A 1 466 ? 26.170 -20.879 21.967 1.00 33.94 466 ARG A C 1
ATOM 3475 O O . ARG A 1 466 ? 27.227 -20.432 22.410 1.00 33.94 466 ARG A O 1
ATOM 3482 N N . SER A 1 467 ? 25.302 -20.153 21.264 1.00 40.12 467 SER A N 1
ATOM 3483 C CA . SER A 1 467 ? 25.325 -18.689 21.298 1.00 40.12 467 SER A CA 1
ATOM 3484 C C . SER A 1 467 ? 24.930 -18.226 22.703 1.00 40.12 467 SER A C 1
ATOM 3486 O O . SER A 1 467 ? 24.004 -18.784 23.297 1.00 40.12 467 SER A O 1
ATOM 3488 N N . LYS A 1 468 ? 25.655 -17.253 23.259 1.00 41.22 468 LYS A N 1
ATOM 3489 C CA . LYS A 1 468 ? 25.295 -16.620 24.531 1.00 41.22 468 LYS A CA 1
ATOM 3490 C C . LYS A 1 468 ? 24.376 -15.443 24.231 1.00 41.22 468 LYS A C 1
ATOM 3492 O O . LYS A 1 468 ? 24.812 -14.489 23.596 1.00 41.22 468 LYS A O 1
ATOM 3497 N N . TYR A 1 469 ? 23.148 -15.499 24.736 1.00 36.59 469 TYR A N 1
ATOM 3498 C CA . TYR A 1 469 ? 22.321 -14.305 24.888 1.00 36.59 469 TYR A CA 1
ATOM 3499 C C . TYR A 1 469 ? 23.034 -13.315 25.819 1.00 36.59 469 TYR A C 1
ATOM 3501 O O . TYR A 1 469 ? 23.442 -13.692 26.920 1.00 36.59 469 TYR A O 1
ATOM 3509 N N . TYR A 1 470 ? 23.143 -12.062 25.387 1.00 41.78 470 TYR A N 1
ATOM 3510 C CA . TYR A 1 470 ? 23.341 -10.913 26.264 1.00 41.78 470 TYR A CA 1
ATOM 3511 C C . TYR A 1 470 ? 22.041 -10.101 26.235 1.00 41.78 470 TYR A C 1
ATOM 3513 O O . TYR A 1 470 ? 21.585 -9.777 25.139 1.00 41.78 470 TYR A O 1
ATOM 3521 N N . PRO A 1 471 ? 21.427 -9.777 27.384 1.00 49.34 471 PRO A N 1
ATOM 3522 C CA . PRO A 1 471 ? 20.369 -8.782 27.417 1.00 49.34 471 PRO A CA 1
ATOM 3523 C C . PRO A 1 471 ? 21.006 -7.396 27.267 1.00 49.34 471 PRO A C 1
ATOM 3525 O O . PRO A 1 471 ? 21.921 -7.054 28.017 1.00 49.34 471 PRO A O 1
ATOM 3528 N N . TRP A 1 472 ? 20.524 -6.603 26.313 1.00 40.78 472 TRP A N 1
ATOM 3529 C CA . TRP A 1 472 ? 20.747 -5.161 26.319 1.00 40.78 472 TRP A CA 1
ATOM 3530 C C . TRP A 1 472 ? 19.534 -4.493 26.959 1.00 40.78 472 TRP A C 1
ATOM 3532 O O . TRP A 1 472 ? 18.421 -4.582 26.452 1.00 40.78 472 TRP A O 1
ATOM 3542 N N . THR A 1 473 ? 19.775 -3.862 28.102 1.00 42.06 473 THR A N 1
ATOM 3543 C CA . THR A 1 473 ? 18.898 -2.861 28.707 1.00 42.06 473 THR A CA 1
ATOM 3544 C C . THR A 1 473 ? 19.583 -1.513 28.538 1.00 42.06 473 THR A C 1
ATOM 3546 O O . THR A 1 473 ? 20.712 -1.357 29.015 1.00 42.06 473 THR A O 1
ATOM 3549 N N . GLY A 1 474 ? 18.910 -0.574 27.885 1.00 41.84 474 GLY A N 1
ATOM 3550 C CA . GLY A 1 474 ? 19.346 0.804 27.675 1.00 41.84 474 GLY A CA 1
ATOM 3551 C C . GLY A 1 474 ? 18.153 1.614 27.218 1.00 41.84 474 GLY A C 1
ATOM 3552 O O . GLY A 1 474 ? 17.736 1.357 26.072 1.00 41.84 474 GLY A O 1
#

Sequence (474 aa):
FVLLLCHHLATCHHLAQPMMMLGAFHLLFLLALASTSSSYCNALSTSNPTNSNIRVAVYQPQMSPLTSTTTPSNNNNPLALLTQVADALRVASIHGVNLVLFPELFLPNAVPPPAAVTEPVLQSIDRDGYELNIIGNLCAELGVACVMGYAERKHESEGGGGGDDDDAGGVFNSAAIFNCDGSRAGNYRRITSTSTTSDVLGQHSSSGQTTAFLRGHTLVETLPISLCTSTLSQIEKKIKIGVLIGNDVLVAEQCCHVVRSGAEALFVLASFGGRRHETKEFSRISTVVRHLLPTRALEHSVPLLFANYVGTLPEEEDVSSSSVQSDGDYVAAAAAAATDKFSFIGSSTVLDAFGEELVRAPCEEDGDMPGDGGYLLPCEAGDLYAVDLNLDDTQQAQNRNFAMEYAEGWDLSPSSIQGAKMKTNAMEKTIAQKNGSRGFGAAARSDTLSIAGKKQKSEKRKKQKRSKYYPWTG

Radius of gyration: 32.58 Å; chains: 1; bounding box: 60×121×89 Å

Foldseek 3Di:
DVVVVVVVVVVDDDDDDDPPVVVVVVVVVVVVVVVVVPPPDDPDPVDDPPFLWAKEKEFAFALDAPPPPPDPDCLLVLVVLLVQLLQVLQLCLVVQHFEYEAAWASVSSCLPDQPPDDDDPFPAAAPPHPSLLSSLVSLQVSQHWYKYWHWHWDDPVNPPPDDDDDPPTATFTKIWTYASNSDTQDMGTAADWPCPPCVVVVDCPVDDPDRGHDHTDPDFAFGKHWTQRDPPPRPTDIFTEGEHEACLLVDLVSLVNHVVNPHQAYEYHYAAKDFPPPPPVLCVSQCCQLPSQLVSLQVRLHKYWYYYYFDKHDQPPPPPPDDDDDDPPPPVVVVVVSSRIMGHHAFTFIAGSNSDTQWTDDNHPPDDTPHDAWDWRDTPGGTIIMHTYGSPPVVSVVVNVVSVVVVVVPPPPPPPPPDPPPPPDDPDDDDDDDDDDDDDDDDDDDDDDDDDDDDDDDDDDDPDDDDDDDDDDD

Secondary structure (DSSP, 8-state):
-HHHHHHHHTT--SS--STHHHHHHHHHHHHHHHHHSSSSS-------TT---EEEEEEE-B-------SS--GGG-HHHHHHHHHHHHHHHHHTT-SEEE--TTTBTT-PPPPTTS------PBPTT-HHHHHHHHHHHHHT-EEEEEEEEE--GGGS-S---S-----EEEEEEEE-TTS-EEEEEE--S---TTTTTS----TT----PPBPPPS----EEEEEE--TTT--EEEEEEEEEEGGGGG-HHHHHHHHHTT-SEEEEE---EEETT-TTHHHHHHHIIIIIHHHHHHHHTS-EEEE--B-BPPP----TTS----S-TTTHHHHHTT---EEE-S--EEE-TTS-EEEE--SSTT-----SS-EEEEETTEEEEEEEE----HHHHHHHHHHHHHHHTS--S-----------------------------------------------------PPP-----

InterPro domains:
  IPR003010 Carbon-nitrogen hydrolase [PF00795] (55-367)
  IPR003010 Carbon-nitrogen hydrolase [PS50263] (54-391)
  IPR036526 Carbon-nitrogen hydrolase superfamily [G3DSA:3.60.110.10] (45-439)
  IPR036526 Carbon-nitrogen hydrolase superfamily [SSF56317] (48-367)
  IPR050345 Aliphatic Amidase/Beta-Ureidopropionase [PTHR43674] (50-399)

pLDDT: mean 71.57, std 21.19, range [32.25, 98.06]